Protein AF-0000000084467476 (afdb_homodimer)

Solvent-accessible surface area (backbone atoms only — not comparable to full-atom values): 22667 Å² total; per-residue (Å²): 120,91,64,80,62,64,58,44,72,58,96,56,34,38,34,34,72,61,52,80,89,43,45,67,65,51,33,54,47,48,36,32,62,82,60,26,64,86,45,96,58,61,73,82,38,44,69,65,56,52,50,54,53,61,71,65,45,64,94,52,74,77,31,58,66,62,33,58,32,55,29,29,33,24,42,38,51,79,72,60,61,78,71,73,75,76,77,72,85,67,67,78,67,66,56,71,65,44,80,41,32,36,37,38,38,29,21,39,66,84,33,81,48,28,33,37,46,49,75,46,68,30,78,91,44,58,94,66,55,53,64,49,54,52,50,43,53,50,51,52,53,44,46,74,72,54,34,47,34,42,32,38,73,35,46,68,89,40,59,66,56,50,54,45,41,45,73,63,60,36,41,82,31,30,48,42,72,60,66,40,72,52,97,90,38,68,34,38,34,32,36,31,37,37,42,47,69,60,57,68,73,98,121,94,67,80,65,64,60,44,74,58,97,57,35,38,33,34,72,63,50,80,89,43,43,68,65,52,33,55,48,48,36,32,63,83,63,24,67,86,45,96,58,61,73,82,38,44,68,67,57,50,50,52,53,60,74,65,46,62,94,52,80,76,31,57,68,64,32,58,33,57,29,28,33,23,41,38,51,81,70,61,63,78,70,73,75,75,79,71,85,68,66,78,65,66,56,72,64,44,79,42,34,36,37,37,38,28,21,40,66,84,34,81,49,27,34,37,46,49,75,47,66,30,77,89,44,58,94,67,56,53,66,50,55,51,50,44,51,50,49,50,52,44,46,73,74,55,32,47,34,41,31,38,74,36,46,66,88,38,59,67,55,50,52,45,41,45,72,62,60,34,40,81,30,32,48,43,74,60,66,41,73,52,96,91,39,68,35,39,34,31,37,33,36,37,42,46,67,60,59,67,72,97

pLDDT: mean 89.64, std 17.58, range [33.88, 98.88]

Organism: NCBI:txid879819

InterPro domains:
  IPR000182 GNAT domain [PF13302] (12-170)
  IPR000182 GNAT domain [PS51186] (40-198)
  IPR016181 Acyl-CoA N-acyltransferase [SSF55729] (6-195)
  IPR051531 N-acetyltransferase [PTHR43792] (7-198)

Secondary structure (DSSP, 8-state):
-----PSEE-SSEEEEE--GGGHHHHHHHHT-HHHHTTSSS-SSPPHHHHHHHHHT--SSSSPPTT-EEEEEEEE-GGG-------------------EEEEEEEEE-SSSTTEEEEEEEE-GGGTTTTHHHHHHHHHHHHHHHTT-SEEEEEEETT-HHHHHHHHHTT-EEEEEEEEEEEETTEEEEEEEEEEEHHHHH--/-----PSEE-SSEEEEE--GGGHHHHHHHHT-HHHHTTSSS-SSPPHHHHHHHHHT--SSSSPPTT-EEEEEEEE-GGG-------------------EEEEEEEEE-SSSTTEEEEEEEE-GGGTTTTHHHHHHHHHHHHHHHTT-SEEEEEEETT-HHHHHHHHHTT-EEEEEEEEEEEETTEEEEEEEEEEEHHHHH--

Radius of gyration: 26.74 Å; Cα contacts (8 Å, |Δi|>4): 693; chains: 2; bounding box: 46×107×56 Å

Structure (mmCIF, N/CA/C/O backbone):
data_AF-0000000084467476-model_v1
#
loop_
_entity.id
_entity.type
_entity.pdbx_description
1 polymer 'Acyl-CoA N-acyltransferase'
#
loop_
_atom_site.group_PDB
_atom_site.id
_atom_site.type_symbol
_atom_site.label_atom_id
_atom_site.label_alt_id
_atom_site.label_comp_id
_atom_site.label_asym_id
_atom_site.label_entity_id
_atom_site.label_seq_id
_atom_site.pdbx_PDB_ins_code
_atom_site.Cartn_x
_atom_site.Cartn_y
_atom_site.Cartn_z
_atom_site.occupancy
_atom_site.B_iso_or_equiv
_atom_site.auth_seq_id
_atom_site.auth_comp_id
_atom_site.auth_asym_id
_atom_site.auth_atom_id
_atom_site.pdbx_PDB_model_num
ATOM 1 N N . MET A 1 1 ? 20.734 -8.891 -22.031 1 34.19 1 MET A N 1
ATOM 2 C CA . MET A 1 1 ? 19.453 -9.234 -22.656 1 34.19 1 MET A CA 1
ATOM 3 C C . MET A 1 1 ? 18.516 -9.883 -21.641 1 34.19 1 MET A C 1
ATOM 5 O O . MET A 1 1 ? 18.859 -10.898 -21.031 1 34.19 1 MET A O 1
ATOM 9 N N . ALA A 1 2 ? 18.031 -9.258 -20.734 1 42.94 2 ALA A N 1
ATOM 10 C CA . ALA A 1 2 ? 17.25 -9.828 -19.641 1 42.94 2 ALA A CA 1
ATOM 11 C C . ALA A 1 2 ? 16.469 -11.055 -20.094 1 42.94 2 ALA A C 1
ATOM 13 O O . ALA A 1 2 ? 15.477 -10.938 -20.828 1 42.94 2 ALA A O 1
ATOM 14 N N . HIS A 1 3 ? 17.062 -12.141 -20.547 1 50.97 3 HIS A N 1
ATOM 15 C CA . HIS A 1 3 ? 16.844 -13.414 -21.219 1 50.97 3 HIS A CA 1
ATOM 16 C C . HIS A 1 3 ? 15.703 -14.195 -20.562 1 50.97 3 HIS A C 1
ATOM 18 O O . HIS A 1 3 ? 15.266 -13.852 -19.453 1 50.97 3 HIS A O 1
ATOM 24 N N . ASP A 1 4 ? 15.148 -15.492 -21.375 1 65.44 4 ASP A N 1
ATOM 25 C CA . ASP A 1 4 ? 14.086 -16.469 -21.531 1 65.44 4 ASP A CA 1
ATOM 26 C C . ASP A 1 4 ? 13.922 -17.312 -20.266 1 65.44 4 ASP A C 1
ATOM 28 O O . ASP A 1 4 ? 14.336 -18.484 -20.234 1 65.44 4 ASP A O 1
ATOM 32 N N . LEU A 1 5 ? 13.891 -16.656 -19.25 1 86.5 5 LEU A N 1
ATOM 33 C CA . LEU A 1 5 ? 13.828 -17.453 -18.031 1 86.5 5 LEU A CA 1
ATOM 34 C C . LEU A 1 5 ? 12.562 -18.312 -18.031 1 86.5 5 LEU A C 1
ATOM 36 O O . LEU A 1 5 ? 12.508 -19.328 -17.328 1 86.5 5 LEU A O 1
ATOM 40 N N . LEU A 1 6 ? 11.688 -18 -18.859 1 92 6 LEU A N 1
ATOM 41 C CA . LEU A 1 6 ? 10.484 -18.828 -18.906 1 92 6 LEU A CA 1
ATOM 42 C C . LEU A 1 6 ? 10.57 -19.828 -20.062 1 92 6 LEU A C 1
ATOM 44 O O . LEU A 1 6 ? 11.148 -19.531 -21.109 1 92 6 LEU A O 1
ATOM 48 N N . PRO A 1 7 ? 10.195 -20.922 -19.891 1 96.12 7 PRO A N 1
ATOM 49 C CA . PRO A 1 7 ? 9.438 -21.406 -18.734 1 96.12 7 PRO A CA 1
ATOM 50 C C . PRO A 1 7 ? 10.32 -21.75 -17.531 1 96.12 7 PRO A C 1
ATOM 52 O O . PRO A 1 7 ? 11.492 -22.094 -17.703 1 96.12 7 PRO A O 1
ATOM 55 N N . LEU A 1 8 ? 9.789 -21.578 -16.328 1 97.25 8 LEU A N 1
ATOM 56 C CA . LEU A 1 8 ? 10.398 -22.172 -15.141 1 97.25 8 LEU A CA 1
ATOM 57 C C . LEU A 1 8 ? 10.055 -23.656 -15.055 1 97.25 8 LEU A C 1
ATOM 59 O O . LEU A 1 8 ? 8.914 -24.062 -15.305 1 97.25 8 LEU A O 1
ATOM 63 N N . ARG A 1 9 ? 11.039 -24.453 -14.797 1 96 9 ARG A N 1
ATOM 64 C CA . ARG A 1 9 ? 10.836 -25.891 -14.672 1 96 9 ARG A CA 1
ATOM 65 C C . ARG A 1 9 ? 11.266 -26.375 -13.297 1 96 9 ARG A C 1
ATOM 67 O O . ARG A 1 9 ? 12.312 -25.984 -12.781 1 96 9 ARG A O 1
ATOM 74 N N . THR A 1 10 ? 10.359 -27.094 -12.695 1 96.62 10 THR A N 1
ATOM 75 C CA . THR A 1 10 ? 10.656 -27.766 -11.438 1 96.62 10 THR A CA 1
ATOM 76 C C . THR A 1 10 ? 10.523 -29.281 -11.602 1 96.62 10 THR A C 1
ATOM 78 O O . THR A 1 10 ? 10.492 -29.797 -12.727 1 96.62 10 THR A O 1
ATOM 81 N N . GLN A 1 11 ? 10.586 -29.969 -10.438 1 93.94 11 GLN A N 1
ATOM 82 C CA . GLN A 1 11 ? 10.469 -31.422 -10.484 1 93.94 11 GLN A CA 1
ATOM 83 C C . GLN A 1 11 ? 9.133 -31.859 -11.078 1 93.94 11 GLN A C 1
ATOM 85 O O . GLN A 1 11 ? 9.07 -32.781 -11.883 1 93.94 11 GLN A O 1
ATOM 90 N N . ARG A 1 12 ? 8.086 -31.094 -10.727 1 94.81 12 ARG A N 1
ATOM 91 C CA . ARG A 1 12 ? 6.75 -31.547 -11.094 1 94.81 12 ARG A CA 1
ATOM 92 C C . ARG A 1 12 ? 6.051 -30.531 -11.984 1 94.81 12 ARG A C 1
ATOM 94 O O . ARG A 1 12 ? 4.969 -30.797 -12.516 1 94.81 12 ARG A O 1
ATOM 101 N N . LEU A 1 13 ? 6.711 -29.328 -12.18 1 97.31 13 LEU A N 1
ATOM 102 C CA . LEU A 1 13 ? 5.906 -28.25 -12.742 1 97.31 13 LEU A CA 1
ATOM 103 C C . LEU A 1 13 ? 6.625 -27.578 -13.914 1 97.31 13 LEU A C 1
ATOM 105 O O . LEU A 1 13 ? 7.855 -27.547 -13.945 1 97.31 13 LEU A O 1
ATOM 109 N N . ILE A 1 14 ? 5.863 -27.109 -14.836 1 97.19 14 ILE A N 1
ATOM 110 C CA . ILE A 1 14 ? 6.281 -26.156 -15.852 1 97.19 14 ILE A CA 1
ATOM 111 C C . ILE A 1 14 ? 5.477 -24.859 -15.703 1 97.19 14 ILE A C 1
ATOM 113 O O . ILE A 1 14 ? 4.246 -24.875 -15.781 1 97.19 14 ILE A O 1
ATOM 117 N N . ILE A 1 15 ? 6.125 -23.75 -15.492 1 97.69 15 ILE A N 1
ATOM 118 C CA . ILE A 1 15 ? 5.484 -22.453 -15.273 1 97.69 15 ILE A CA 1
ATOM 119 C C . ILE A 1 15 ? 5.801 -21.516 -16.438 1 97.69 15 ILE A C 1
ATOM 121 O O . ILE A 1 15 ? 6.969 -21.25 -16.719 1 97.69 15 ILE A O 1
ATOM 125 N N . SER A 1 16 ? 4.816 -21.078 -17.109 1 97 16 SER A N 1
ATOM 126 C CA . SER A 1 16 ? 4.953 -20.25 -18.297 1 97 16 SER A CA 1
ATOM 127 C C . SER A 1 16 ? 3.76 -19.312 -18.438 1 97 16 SER A C 1
ATOM 129 O O . SER A 1 16 ? 2.76 -19.453 -17.734 1 97 16 SER A O 1
ATOM 131 N N . PRO A 1 17 ? 3.875 -18.281 -19.266 1 97.06 17 PRO A N 1
ATOM 132 C CA . PRO A 1 17 ? 2.736 -17.375 -19.422 1 97.06 17 PRO A CA 1
ATOM 133 C C . PRO A 1 17 ? 1.456 -18.094 -19.828 1 97.06 17 PRO A C 1
ATOM 135 O O . PRO A 1 17 ? 1.501 -19.031 -20.625 1 97.06 17 PRO A O 1
ATOM 138 N N . LEU A 1 18 ? 0.334 -17.672 -19.266 1 96.56 18 LEU A N 1
ATOM 139 C CA . LEU A 1 18 ? -0.97 -18.188 -19.656 1 96.56 18 LEU A CA 1
ATOM 140 C C . LEU A 1 18 ? -1.212 -17.969 -21.156 1 96.56 18 LEU A C 1
ATOM 142 O O . LEU A 1 18 ? -0.834 -16.938 -21.703 1 96.56 18 LEU A O 1
ATOM 146 N N . THR A 1 19 ? -1.863 -18.938 -21.781 1 94.81 19 THR A N 1
ATOM 147 C CA . THR A 1 19 ? -2.232 -18.828 -23.188 1 94.81 19 THR A CA 1
ATOM 148 C C . THR A 1 19 ? -3.717 -19.109 -23.375 1 94.81 19 THR A C 1
ATOM 150 O O . THR A 1 19 ? -4.41 -19.5 -22.422 1 94.81 19 THR A O 1
ATOM 153 N N . SER A 1 20 ? -4.176 -18.922 -24.594 1 95.06 20 SER A N 1
ATOM 154 C CA . SER A 1 20 ? -5.566 -19.219 -24.906 1 95.06 20 SER A CA 1
ATOM 155 C C . SER A 1 20 ? -5.883 -20.688 -24.688 1 95.06 20 SER A C 1
ATOM 157 O O . SER A 1 20 ? -7.027 -21.047 -24.406 1 95.06 20 SER A O 1
ATOM 159 N N . ALA A 1 21 ? -4.918 -21.547 -24.719 1 95.25 21 ALA A N 1
ATOM 160 C CA . ALA A 1 21 ? -5.109 -22.984 -24.5 1 95.25 21 ALA A CA 1
ATOM 161 C C . ALA A 1 21 ? -5.508 -23.266 -23.047 1 95.25 21 ALA A C 1
ATOM 163 O O . ALA A 1 21 ? -6.086 -24.312 -22.75 1 95.25 21 ALA A O 1
ATOM 164 N N . ASP A 1 22 ? -5.262 -22.328 -22.203 1 96.56 22 ASP A N 1
ATOM 165 C CA . ASP A 1 22 ? -5.527 -22.484 -20.781 1 96.56 22 ASP A CA 1
ATOM 166 C C . ASP A 1 22 ? -6.91 -21.969 -20.406 1 96.56 22 ASP A C 1
ATOM 168 O O . ASP A 1 22 ? -7.383 -22.172 -19.281 1 96.56 22 ASP A O 1
ATOM 172 N N . ARG A 1 23 ? -7.535 -21.297 -21.297 1 97.19 23 ARG A N 1
ATOM 173 C CA . ARG A 1 23 ? -8.688 -20.453 -21 1 97.19 23 ARG A CA 1
ATOM 174 C C . ARG A 1 23 ? -9.789 -21.234 -20.297 1 97.19 23 ARG A C 1
ATOM 176 O O . ARG A 1 23 ? -10.336 -20.781 -19.297 1 97.19 23 ARG A O 1
ATOM 183 N N . GLU A 1 24 ? -10.133 -22.406 -20.844 1 96.69 24 GLU A N 1
ATOM 184 C CA . GLU A 1 24 ? -11.242 -23.172 -20.297 1 96.69 24 GLU A CA 1
ATOM 185 C C . GLU A 1 24 ? -10.977 -23.562 -18.844 1 96.69 24 GLU A C 1
ATOM 187 O O . GLU A 1 24 ? -11.812 -23.328 -17.969 1 96.69 24 GLU A O 1
ATOM 192 N N . ALA A 1 25 ? -9.867 -24.156 -18.594 1 96.75 25 ALA A N 1
ATOM 193 C CA . ALA A 1 25 ? -9.508 -24.562 -17.234 1 96.75 25 ALA A CA 1
ATOM 194 C C . ALA A 1 25 ? -9.375 -23.359 -16.312 1 96.75 25 ALA A C 1
ATOM 196 O O . ALA A 1 25 ? -9.789 -23.406 -15.156 1 96.75 25 ALA A O 1
ATOM 197 N N . PHE A 1 26 ? -8.836 -22.297 -16.891 1 97.75 26 PHE A N 1
ATOM 198 C CA . PHE A 1 26 ? -8.625 -21.047 -16.156 1 97.75 26 PHE A CA 1
ATOM 199 C C . PHE A 1 26 ? -9.953 -20.469 -15.695 1 97.75 26 PHE A C 1
ATOM 201 O O . PHE A 1 26 ? -10.117 -20.141 -14.516 1 97.75 26 PHE A O 1
ATOM 208 N N . VAL A 1 27 ? -10.891 -20.391 -16.5 1 98.06 27 VAL A N 1
ATOM 209 C CA . VAL A 1 27 ? -12.219 -19.875 -16.172 1 98.06 27 VAL A CA 1
ATOM 210 C C . VAL A 1 27 ? -12.891 -20.797 -15.156 1 98.06 27 VAL A C 1
ATOM 212 O O . VAL A 1 27 ? -13.516 -20.312 -14.203 1 98.06 27 VAL A O 1
ATOM 215 N N . ALA A 1 28 ? -12.703 -22.062 -15.328 1 97.25 28 ALA A N 1
ATOM 216 C CA . ALA A 1 28 ? -13.383 -23.047 -14.492 1 97.25 28 ALA A CA 1
ATOM 217 C C . ALA A 1 28 ? -13.031 -22.859 -13.023 1 97.25 28 ALA A C 1
ATOM 219 O O . ALA A 1 28 ? -13.922 -22.797 -12.164 1 97.25 28 ALA A O 1
ATOM 220 N N . TYR A 1 29 ? -11.758 -22.75 -12.68 1 96.44 29 TYR A N 1
ATOM 221 C CA . TYR A 1 29 ? -11.438 -22.656 -11.258 1 96.44 29 TYR A CA 1
ATOM 222 C C . TYR A 1 29 ? -11.625 -21.234 -10.742 1 96.44 29 TYR A C 1
ATOM 224 O O . TYR A 1 29 ? -11.875 -21.031 -9.555 1 96.44 29 TYR A O 1
ATOM 232 N N . ARG A 1 30 ? -11.492 -20.234 -11.57 1 96.81 30 ARG A N 1
ATOM 233 C CA . ARG A 1 30 ? -11.727 -18.875 -11.117 1 96.81 30 ARG A CA 1
ATOM 234 C C . ARG A 1 30 ? -13.211 -18.625 -10.867 1 96.81 30 ARG A C 1
ATOM 236 O O . ARG A 1 30 ? -13.578 -17.75 -10.078 1 96.81 30 ARG A O 1
ATOM 243 N N . ASP A 1 31 ? -14 -19.438 -11.523 1 96.94 31 ASP A N 1
ATOM 244 C CA . ASP A 1 31 ? -15.445 -19.281 -11.367 1 96.94 31 ASP A CA 1
ATOM 245 C C . ASP A 1 31 ? -15.945 -20.047 -10.148 1 96.94 31 ASP A C 1
ATOM 247 O O . ASP A 1 31 ? -17.125 -19.984 -9.797 1 96.94 31 ASP A O 1
ATOM 251 N N . ASN A 1 32 ? -15.109 -20.828 -9.523 1 96 32 ASN A N 1
ATOM 252 C CA . ASN A 1 32 ? -15.438 -21.516 -8.273 1 96 32 ASN A CA 1
ATOM 253 C C . ASN A 1 32 ? -15.492 -20.531 -7.102 1 96 32 ASN A C 1
ATOM 255 O O . ASN A 1 32 ? -14.477 -19.953 -6.73 1 96 32 ASN A O 1
ATOM 259 N N . PRO A 1 33 ? -16.656 -20.422 -6.477 1 94.25 33 PRO A N 1
ATOM 260 C CA . PRO A 1 33 ? -16.797 -19.422 -5.41 1 94.25 33 PRO A CA 1
ATOM 261 C C . PRO A 1 33 ? -15.867 -19.688 -4.23 1 94.25 33 PRO A C 1
ATOM 263 O O . PRO A 1 33 ? -15.438 -18.734 -3.561 1 94.25 33 PRO A O 1
ATOM 266 N N . ASN A 1 34 ? -15.547 -20.875 -3.98 1 92.19 34 ASN A N 1
ATOM 267 C CA . ASN A 1 34 ? -14.633 -21.188 -2.885 1 92.19 34 ASN A CA 1
ATOM 268 C C . ASN A 1 34 ? -13.219 -20.703 -3.178 1 92.19 34 ASN A C 1
ATOM 270 O O . ASN A 1 34 ? -12.492 -20.297 -2.268 1 92.19 34 ASN A O 1
ATOM 274 N N . ILE A 1 35 ? -12.891 -20.719 -4.414 1 92.31 35 ILE A N 1
ATOM 275 C CA . ILE A 1 35 ? -11.586 -20.234 -4.844 1 92.31 35 ILE A CA 1
ATOM 276 C C . ILE A 1 35 ? -11.578 -18.719 -4.895 1 92.31 35 ILE A C 1
ATOM 278 O O . ILE A 1 35 ? -10.633 -18.078 -4.438 1 92.31 35 ILE A O 1
ATOM 282 N N . ALA A 1 36 ? -12.648 -18.172 -5.316 1 93.19 36 ALA A N 1
ATOM 283 C CA . ALA A 1 36 ? -12.742 -16.75 -5.59 1 93.19 36 ALA A CA 1
ATOM 284 C C . ALA A 1 36 ? -12.938 -15.953 -4.301 1 93.19 36 ALA A C 1
ATOM 286 O O . ALA A 1 36 ? -12.75 -14.734 -4.277 1 93.19 36 ALA A O 1
ATOM 287 N N . ARG A 1 37 ? -13.289 -16.594 -3.227 1 89.62 37 ARG A N 1
ATOM 288 C CA . ARG A 1 37 ? -13.766 -15.961 -2.002 1 89.62 37 ARG A CA 1
ATOM 289 C C . ARG A 1 37 ? -12.766 -14.914 -1.512 1 89.62 37 ARG A C 1
ATOM 291 O O . ARG A 1 37 ? -13.156 -13.797 -1.164 1 89.62 37 ARG A O 1
ATOM 298 N N . HIS A 1 38 ? -11.555 -15.266 -1.551 1 87.5 38 HIS A N 1
ATOM 299 C CA . HIS A 1 38 ? -10.555 -14.367 -0.985 1 87.5 38 HIS A CA 1
ATOM 300 C C . HIS A 1 38 ? -9.695 -13.734 -2.078 1 87.5 38 HIS A C 1
ATOM 302 O O . HIS A 1 38 ? -8.625 -13.203 -1.798 1 87.5 38 HIS A O 1
ATOM 308 N N . GLN A 1 39 ? -10.227 -13.867 -3.293 1 90.31 39 GLN A N 1
ATOM 309 C CA . GLN A 1 39 ? -9.469 -13.359 -4.43 1 90.31 39 GLN A CA 1
ATOM 310 C C . GLN A 1 39 ? -10.055 -12.039 -4.93 1 90.31 39 GLN A C 1
ATOM 312 O O . GLN A 1 39 ? -11.109 -11.609 -4.469 1 90.31 39 GLN A O 1
ATOM 317 N N . GLY A 1 40 ? -9.367 -11.406 -5.859 1 87.94 40 GLY A N 1
ATOM 318 C CA . GLY A 1 40 ? -9.711 -10.062 -6.301 1 87.94 40 GLY A CA 1
ATOM 319 C C . GLY A 1 40 ? -10.68 -10.055 -7.469 1 87.94 40 GLY A C 1
ATOM 320 O O . GLY A 1 40 ? -10.93 -9 -8.07 1 87.94 40 GLY A O 1
ATOM 321 N N . TRP A 1 41 ? -11.172 -11.156 -7.891 1 91.5 41 TRP A N 1
ATOM 322 C CA . TRP A 1 41 ? -12.133 -11.188 -8.984 1 91.5 41 TRP A CA 1
ATOM 323 C C . TRP A 1 41 ? -13.5 -11.641 -8.492 1 91.5 41 TRP A C 1
ATOM 325 O O . TRP A 1 41 ? -13.633 -12.156 -7.375 1 91.5 41 TRP A O 1
ATOM 335 N N . ASP A 1 42 ? -14.461 -11.422 -9.305 1 90.5 42 ASP A N 1
ATOM 336 C CA . ASP A 1 42 ? -15.836 -11.773 -8.953 1 90.5 42 ASP A CA 1
ATOM 337 C C . ASP A 1 42 ? -16.266 -13.047 -9.672 1 90.5 42 ASP A C 1
ATOM 339 O O . ASP A 1 42 ? -15.633 -13.469 -10.633 1 90.5 42 ASP A O 1
ATOM 343 N N . VAL A 1 43 ? -17.266 -13.609 -9.047 1 94 43 VAL A N 1
ATOM 344 C CA . VAL A 1 43 ? -17.984 -14.695 -9.711 1 94 43 VAL A CA 1
ATOM 345 C C . VAL A 1 43 ? -19.391 -14.227 -10.094 1 94 43 VAL A C 1
ATOM 347 O O . VAL A 1 43 ? -20.016 -13.453 -9.367 1 94 43 VAL A O 1
ATOM 350 N N . PRO A 1 44 ? -19.922 -14.703 -11.266 1 96.12 44 PRO A N 1
ATOM 351 C CA . PRO A 1 44 ? -19.281 -15.617 -12.211 1 96.12 44 PRO A CA 1
ATOM 352 C C . PRO A 1 44 ? -18.078 -15 -12.906 1 96.12 44 PRO A C 1
ATOM 354 O O . PRO A 1 44 ? -18.078 -13.797 -13.203 1 96.12 44 PRO A O 1
ATOM 357 N N . TYR A 1 45 ? -17.078 -15.742 -13.023 1 97.56 45 TYR A N 1
ATOM 358 C CA . TYR A 1 45 ? -15.938 -15.359 -13.852 1 97.56 45 TYR A CA 1
ATOM 359 C C . TYR A 1 45 ? -16.156 -15.797 -15.297 1 97.56 45 TYR A C 1
ATOM 361 O O . TYR A 1 45 ? -16.188 -17 -15.586 1 97.56 45 TYR A O 1
ATOM 369 N N . THR A 1 46 ? -16.125 -14.891 -16.234 1 97.19 46 THR A N 1
ATOM 370 C CA . THR A 1 46 ? -16.609 -15.164 -17.578 1 97.19 46 THR A CA 1
ATOM 371 C C . THR A 1 46 ? -15.438 -15.406 -18.531 1 97.19 46 THR A C 1
ATOM 373 O O . THR A 1 46 ? -14.297 -15.039 -18.219 1 97.19 46 THR A O 1
ATOM 376 N N . VAL A 1 47 ? -15.812 -15.984 -19.609 1 97.25 47 VAL A N 1
ATOM 377 C CA . VAL A 1 47 ? -14.836 -16.172 -20.672 1 97.25 47 VAL A CA 1
ATOM 378 C C . VAL A 1 47 ? -14.352 -14.812 -21.172 1 97.25 47 VAL A C 1
ATOM 380 O O . VAL A 1 47 ? -13.18 -14.648 -21.5 1 97.25 47 VAL A O 1
ATOM 383 N N . GLU A 1 48 ? -15.219 -13.891 -21.188 1 97.25 48 GLU A N 1
ATOM 384 C CA . GLU A 1 48 ? -14.875 -12.531 -21.609 1 97.25 48 GLU A CA 1
ATOM 385 C C . GLU A 1 48 ? -13.836 -11.914 -20.672 1 97.25 48 GLU A C 1
ATOM 387 O O . GLU A 1 48 ? -12.898 -11.258 -21.141 1 97.25 48 GLU A O 1
ATOM 392 N N . ALA A 1 49 ? -14.031 -12.141 -19.406 1 97 49 ALA A N 1
ATOM 393 C CA . ALA A 1 49 ? -13.07 -11.641 -18.422 1 97 49 ALA A CA 1
ATOM 394 C C . ALA A 1 49 ? -11.703 -12.297 -18.625 1 97 49 ALA A C 1
ATOM 396 O O . ALA A 1 49 ? -10.672 -11.617 -18.578 1 97 49 ALA A O 1
ATOM 397 N N . ALA A 1 50 ? -11.711 -13.539 -18.859 1 97.69 50 ALA A N 1
ATOM 398 C CA . ALA A 1 50 ? -10.469 -14.273 -19.094 1 97.69 50 ALA A CA 1
ATOM 399 C C . ALA A 1 50 ? -9.773 -13.773 -20.359 1 97.69 50 ALA A C 1
ATOM 401 O O . ALA A 1 50 ? -8.555 -13.57 -20.375 1 97.69 50 ALA A O 1
ATOM 402 N N . ASN A 1 51 ? -10.547 -13.57 -21.406 1 97.44 51 ASN A N 1
ATOM 403 C CA . ASN A 1 51 ? -10 -13.078 -22.672 1 97.44 51 ASN A CA 1
ATOM 404 C C . ASN A 1 51 ? -9.383 -11.695 -22.5 1 97.44 51 ASN A C 1
ATOM 406 O O . ASN A 1 51 ? -8.312 -11.414 -23.047 1 97.44 51 ASN A O 1
ATOM 410 N N . ALA A 1 52 ? -10.055 -10.898 -21.812 1 97.06 52 ALA A N 1
ATOM 411 C CA . ALA A 1 52 ? -9.531 -9.555 -21.562 1 97.06 52 ALA A CA 1
ATOM 412 C C . ALA A 1 52 ? -8.219 -9.609 -20.781 1 97.06 52 ALA A C 1
ATOM 414 O O . ALA A 1 52 ? -7.277 -8.875 -21.109 1 97.06 52 ALA A O 1
ATOM 415 N N . LEU A 1 53 ? -8.211 -10.438 -19.781 1 97.12 53 LEU A N 1
ATOM 416 C CA . LEU A 1 53 ? -6.98 -10.602 -19.016 1 97.12 53 LEU A CA 1
ATOM 417 C C . LEU A 1 53 ? -5.84 -11.07 -19.906 1 97.12 53 LEU A C 1
ATOM 419 O O . LEU A 1 53 ? -4.75 -10.492 -19.891 1 97.12 53 LEU A O 1
ATOM 423 N N . LEU A 1 54 ? -6.086 -12.039 -20.703 1 96.56 54 LEU A N 1
ATOM 424 C CA . LEU A 1 54 ? -5.07 -12.625 -21.578 1 96.56 54 LEU A CA 1
ATOM 425 C C . LEU A 1 54 ? -4.578 -11.609 -22.609 1 96.56 54 LEU A C 1
ATOM 427 O O . LEU A 1 54 ? -3.381 -11.539 -22.891 1 96.56 54 LEU A O 1
ATOM 431 N N . ALA A 1 55 ? -5.453 -10.844 -23.141 1 95.94 55 ALA A N 1
ATOM 432 C CA . ALA A 1 55 ? -5.129 -9.867 -24.156 1 95.94 55 ALA A CA 1
ATOM 433 C C . ALA A 1 55 ? -4.234 -8.758 -23.609 1 95.94 55 ALA A C 1
ATOM 435 O O . ALA A 1 55 ? -3.434 -8.172 -24.344 1 95.94 55 ALA A O 1
ATOM 436 N N . GLY A 1 56 ? -4.316 -8.547 -22.328 1 96.06 56 GLY A N 1
ATOM 437 C CA . GLY A 1 56 ? -3.6 -7.441 -21.719 1 96.06 56 GLY A CA 1
ATOM 438 C C . GLY A 1 56 ? -2.275 -7.859 -21.094 1 96.06 56 GLY A C 1
ATOM 439 O O . GLY A 1 56 ? -1.589 -7.047 -20.484 1 96.06 56 GLY A O 1
ATOM 440 N N . GLN A 1 57 ? -1.881 -9.078 -21.375 1 96.75 57 GLN A N 1
ATOM 441 C CA . GLN A 1 57 ? -0.688 -9.586 -20.703 1 96.75 57 GLN A CA 1
ATOM 442 C C . GLN A 1 57 ? 0.581 -9.039 -21.344 1 96.75 57 GLN A C 1
ATOM 444 O O . GLN A 1 57 ? 0.679 -8.961 -22.578 1 96.75 57 GLN A O 1
ATOM 449 N N . PRO A 1 58 ? 1.562 -8.641 -20.547 1 95.88 58 PRO A N 1
ATOM 450 C CA . PRO A 1 58 ? 2.867 -8.258 -21.094 1 95.88 58 PRO A CA 1
ATOM 451 C C . PRO A 1 58 ? 3.639 -9.445 -21.672 1 95.88 58 PRO A C 1
ATOM 453 O O . PRO A 1 58 ? 3.275 -10.602 -21.422 1 95.88 58 PRO A O 1
ATOM 456 N N . THR A 1 59 ? 4.707 -9.211 -22.406 1 91.56 59 THR A N 1
ATOM 457 C CA . THR A 1 59 ? 5.461 -10.258 -23.078 1 91.56 59 THR A CA 1
ATOM 458 C C . THR A 1 59 ? 6.801 -10.492 -22.391 1 91.56 59 THR A C 1
ATOM 460 O O . THR A 1 59 ? 7.594 -11.336 -22.812 1 91.56 59 THR A O 1
ATOM 463 N N . THR A 1 60 ? 7.047 -9.719 -21.344 1 94.69 60 THR A N 1
ATOM 464 C CA . THR A 1 60 ? 8.336 -9.828 -20.672 1 94.69 60 THR A CA 1
ATOM 465 C C . THR A 1 60 ? 8.164 -10.352 -19.25 1 94.69 60 THR A C 1
ATOM 467 O O . THR A 1 60 ? 7.117 -10.148 -18.625 1 94.69 60 THR A O 1
ATOM 470 N N . PHE A 1 61 ? 9.211 -11.008 -18.797 1 96.25 61 PHE A N 1
ATOM 471 C CA . PHE A 1 61 ? 9.336 -11.453 -17.406 1 96.25 61 PHE A CA 1
ATOM 472 C C . PHE A 1 61 ? 10.641 -10.969 -16.797 1 96.25 61 PHE A C 1
ATOM 474 O O . PHE A 1 61 ? 11.719 -11.227 -17.344 1 96.25 61 PHE A O 1
ATOM 481 N N . PRO A 1 62 ? 10.602 -10.336 -15.656 1 96.75 62 PRO A N 1
ATOM 482 C CA . PRO A 1 62 ? 9.375 -9.844 -15.023 1 96.75 62 PRO A CA 1
ATOM 483 C C . PRO A 1 62 ? 8.648 -8.797 -15.867 1 96.75 62 PRO A C 1
ATOM 485 O O . PRO A 1 62 ? 9.234 -8.25 -16.812 1 96.75 62 PRO A O 1
ATOM 488 N N . PRO A 1 63 ? 7.312 -8.531 -15.531 1 97.31 63 PRO A N 1
ATOM 489 C CA . PRO A 1 63 ? 6.598 -7.539 -16.328 1 97.31 63 PRO A CA 1
ATOM 490 C C . PRO A 1 63 ? 7.098 -6.117 -16.094 1 97.31 63 PRO A C 1
ATOM 492 O O . PRO A 1 63 ? 7.824 -5.871 -15.125 1 97.31 63 PRO A O 1
ATOM 495 N N . PRO A 1 64 ? 6.77 -5.211 -17.031 1 96.94 64 PRO A N 1
ATOM 496 C CA . PRO A 1 64 ? 7.203 -3.826 -16.844 1 96.94 64 PRO A CA 1
ATOM 497 C C . PRO A 1 64 ? 6.578 -3.182 -15.609 1 96.94 64 PRO A C 1
ATOM 499 O O . PRO A 1 64 ? 5.586 -3.684 -15.078 1 96.94 64 PRO A O 1
ATOM 502 N N . PRO A 1 65 ? 7.195 -2.08 -15.18 1 97.69 65 PRO A N 1
ATOM 503 C CA . PRO A 1 65 ? 6.672 -1.407 -13.992 1 97.69 65 PRO A CA 1
ATOM 504 C C . PRO A 1 65 ? 5.184 -1.084 -14.102 1 97.69 65 PRO A C 1
ATOM 506 O O . PRO A 1 65 ? 4.738 -0.556 -15.125 1 97.69 65 PRO A O 1
ATOM 509 N N . GLY A 1 66 ? 4.465 -1.436 -13.008 1 97.75 66 GLY A N 1
ATOM 510 C CA . GLY A 1 66 ? 3.041 -1.146 -12.953 1 97.75 66 GLY A CA 1
ATOM 511 C C . GLY A 1 66 ? 2.184 -2.248 -13.539 1 97.75 66 GLY A C 1
ATOM 512 O O . GLY A 1 66 ? 0.961 -2.248 -13.375 1 97.75 66 GLY A O 1
ATOM 513 N N . ALA A 1 67 ? 2.77 -3.24 -14.18 1 97.62 67 ALA A N 1
ATOM 514 C CA . ALA A 1 67 ? 1.997 -4.254 -14.891 1 97.62 67 ALA A CA 1
ATOM 515 C C . ALA A 1 67 ? 1.951 -5.562 -14.102 1 97.62 67 ALA A C 1
ATOM 517 O O . ALA A 1 67 ? 2.807 -5.812 -13.25 1 97.62 67 ALA A O 1
ATOM 518 N N . TRP A 1 68 ? 0.93 -6.316 -14.414 1 97.75 68 TRP A N 1
ATOM 519 C CA . TRP A 1 68 ? 0.761 -7.68 -13.922 1 97.75 68 TRP A CA 1
ATOM 520 C C . TRP A 1 68 ? 0.992 -8.695 -15.031 1 97.75 68 TRP A C 1
ATOM 522 O O . TRP A 1 68 ? 0.56 -8.492 -16.172 1 97.75 68 TRP A O 1
ATOM 532 N N . LEU A 1 69 ? 1.658 -9.781 -14.68 1 98.06 69 LEU A N 1
ATOM 533 C CA . LEU A 1 69 ? 1.803 -10.93 -15.555 1 98.06 69 LEU A CA 1
ATOM 534 C C . LEU A 1 69 ? 1.246 -12.188 -14.898 1 98.06 69 LEU A C 1
ATOM 536 O O . LEU A 1 69 ? 1.567 -12.492 -13.75 1 98.06 69 LEU A O 1
ATOM 540 N N . GLN A 1 70 ? 0.36 -12.859 -15.641 1 98.19 70 GLN A N 1
ATOM 541 C CA . GLN A 1 70 ? -0.204 -14.117 -15.18 1 98.19 70 GLN A CA 1
ATOM 542 C C . GLN A 1 70 ? 0.551 -15.305 -15.766 1 98.19 70 GLN A C 1
ATOM 544 O O . GLN A 1 70 ? 0.728 -15.398 -16.984 1 98.19 70 GLN A O 1
ATOM 549 N N . LEU A 1 71 ? 0.985 -16.219 -14.906 1 98.31 71 LEU A N 1
ATOM 550 C CA . LEU A 1 71 ? 1.69 -17.438 -15.312 1 98.31 71 LEU A CA 1
ATOM 551 C C . LEU A 1 71 ? 0.853 -18.672 -15.023 1 98.31 71 LEU A C 1
ATOM 553 O O . LEU A 1 71 ? 0.205 -18.75 -13.977 1 98.31 71 LEU A O 1
ATOM 557 N N . ALA A 1 72 ? 0.905 -19.562 -15.938 1 98.38 72 ALA A N 1
ATOM 558 C CA . ALA A 1 72 ? 0.242 -20.859 -15.773 1 98.38 72 ALA A CA 1
ATOM 559 C C . ALA A 1 72 ? 1.155 -21.859 -15.062 1 98.38 72 ALA A C 1
ATOM 561 O O . ALA A 1 72 ? 2.354 -21.922 -15.352 1 98.38 72 ALA A O 1
ATOM 562 N N . ILE A 1 73 ? 0.583 -22.609 -14.125 1 98.38 73 ILE A N 1
ATOM 563 C CA . ILE A 1 73 ? 1.243 -23.75 -13.508 1 98.38 73 ILE A CA 1
ATOM 564 C C . ILE A 1 73 ? 0.727 -25.047 -14.133 1 98.38 73 ILE A C 1
ATOM 566 O O . ILE A 1 73 ? -0.401 -25.453 -13.859 1 98.38 73 ILE A O 1
ATOM 570 N N . HIS A 1 74 ? 1.593 -25.688 -14.914 1 97.75 74 HIS A N 1
ATOM 571 C CA . HIS A 1 74 ? 1.22 -26.953 -15.531 1 97.75 74 HIS A CA 1
ATOM 572 C C . HIS A 1 74 ? 1.973 -28.125 -14.891 1 97.75 74 HIS A C 1
ATOM 574 O O . HIS A 1 74 ? 3.123 -27.969 -14.477 1 97.75 74 HIS A O 1
ATOM 580 N N . SER A 1 75 ? 1.285 -29.25 -14.812 1 95.75 75 SER A N 1
ATOM 581 C CA . SER A 1 75 ? 1.996 -30.469 -14.438 1 95.75 75 SER A CA 1
ATOM 582 C C . SER A 1 75 ? 3.014 -30.875 -15.5 1 95.75 75 SER A C 1
ATOM 584 O O . SER A 1 75 ? 2.771 -30.688 -16.703 1 95.75 75 SER A O 1
ATOM 586 N N . SER A 1 76 ? 4.133 -31.391 -15.047 1 89.38 76 SER A N 1
ATOM 587 C CA . SER A 1 76 ? 5.113 -31.922 -15.992 1 89.38 76 SER A CA 1
ATOM 588 C C . SER A 1 76 ? 4.66 -33.25 -16.562 1 89.38 76 SER A C 1
ATOM 590 O O . SER A 1 76 ? 4.027 -34.062 -15.859 1 89.38 76 SER A O 1
ATOM 592 N N . PRO A 1 77 ? 4.777 -33.531 -17.906 1 74.06 77 PRO A N 1
ATOM 593 C CA . PRO A 1 77 ? 4.34 -34.781 -18.5 1 74.06 77 PRO A CA 1
ATOM 594 C C . PRO A 1 77 ? 4.898 -36 -17.766 1 74.06 77 PRO A C 1
ATOM 596 O O . PRO A 1 77 ? 4.246 -37.062 -17.703 1 74.06 77 PRO A O 1
ATOM 599 N N . SER A 1 78 ? 6.145 -36.094 -17.438 1 60.59 78 SER A N 1
ATOM 600 C CA . SER A 1 78 ? 6.746 -37.344 -16.969 1 60.59 78 SER A CA 1
ATOM 601 C C . SER A 1 78 ? 6.109 -37.781 -15.648 1 60.59 78 SER A C 1
ATOM 603 O O . SER A 1 78 ? 6.312 -38.938 -15.211 1 60.59 78 SER A O 1
ATOM 605 N N . SER A 1 79 ? 5.516 -36.969 -14.945 1 50.91 79 SER A N 1
ATOM 606 C CA . SER A 1 79 ? 5.078 -37.375 -13.609 1 50.91 79 SER A CA 1
ATOM 607 C C . SER A 1 79 ? 3.854 -38.281 -13.68 1 50.91 79 SER A C 1
ATOM 609 O O . SER A 1 79 ? 3.297 -38.656 -12.648 1 50.91 79 SER A O 1
ATOM 611 N N . SER A 1 80 ? 3.41 -38.562 -14.852 1 45.38 80 SER A N 1
ATOM 612 C CA . SER A 1 80 ? 2.268 -39.469 -14.953 1 45.38 80 SER A CA 1
ATOM 613 C C . SER A 1 80 ? 2.672 -40.906 -14.656 1 45.38 80 SER A C 1
ATOM 615 O O . SER A 1 80 ? 2.748 -41.75 -15.57 1 45.38 80 SER A O 1
ATOM 617 N N . SER A 1 81 ? 3.699 -41.188 -13.828 1 42.5 81 SER A N 1
ATOM 618 C CA . SER A 1 81 ? 3.865 -42.594 -13.617 1 42.5 81 SER A CA 1
ATOM 619 C C . SER A 1 81 ? 2.592 -43.25 -13.07 1 42.5 81 SER A C 1
ATOM 621 O O . SER A 1 81 ? 2.602 -44.375 -12.633 1 42.5 81 SER A O 1
ATOM 623 N N . ILE A 1 82 ? 1.52 -42.531 -12.766 1 37.69 82 ILE A N 1
ATOM 624 C CA . ILE A 1 82 ? 0.549 -43.5 -12.242 1 37.69 82 ILE A CA 1
ATOM 625 C C . ILE A 1 82 ? 0.15 -44.469 -13.336 1 37.69 82 ILE A C 1
ATOM 627 O O . ILE A 1 82 ? -0.431 -44.094 -14.352 1 37.69 82 ILE A O 1
ATOM 631 N N . ALA A 1 83 ? 0.943 -45.562 -13.609 1 38.31 83 ALA A N 1
ATOM 632 C CA . ALA A 1 83 ? 0.845 -46.781 -14.414 1 38.31 83 ALA A CA 1
ATOM 633 C C . ALA A 1 83 ? -0.541 -47.406 -14.289 1 38.31 83 ALA A C 1
ATOM 635 O O . ALA A 1 83 ? -0.873 -48 -13.266 1 38.31 83 ALA A O 1
ATOM 636 N N . THR A 1 84 ? -1.686 -46.812 -14.508 1 34.56 84 THR A N 1
ATOM 637 C CA . THR A 1 84 ? -2.723 -47.812 -14.625 1 34.56 84 THR A CA 1
ATOM 638 C C . THR A 1 84 ? -2.365 -48.844 -15.711 1 34.56 84 THR A C 1
ATOM 640 O O . THR A 1 84 ? -2.09 -48.469 -16.859 1 34.56 84 THR A O 1
ATOM 643 N N . SER A 1 85 ? -1.884 -50 -15.438 1 33.88 85 SER A N 1
ATOM 644 C CA . SER A 1 85 ? -1.541 -51.219 -16.156 1 33.88 85 SER A CA 1
ATOM 645 C C . SER A 1 85 ? -2.568 -51.531 -17.25 1 33.88 85 SER A C 1
ATOM 647 O O . SER A 1 85 ? -2.529 -52.594 -17.859 1 33.88 85 SER A O 1
ATOM 649 N N . THR A 1 86 ? -3.779 -51 -17.297 1 34.41 86 THR A N 1
ATOM 650 C CA . THR A 1 86 ? -4.609 -51.844 -18.172 1 34.41 86 THR A CA 1
ATOM 651 C C . THR A 1 86 ? -4.078 -51.812 -19.594 1 34.41 86 THR A C 1
ATOM 653 O O . THR A 1 86 ? -3.404 -50.875 -20.016 1 34.41 86 THR A O 1
ATOM 656 N N . SER A 1 87 ? -4.043 -52.938 -20.391 1 35.12 87 SER A N 1
ATOM 657 C CA . SER A 1 87 ? -3.689 -53.5 -21.703 1 35.12 87 SER A CA 1
ATOM 658 C C . SER A 1 87 ? -4.109 -52.562 -22.828 1 35.12 87 SER A C 1
ATOM 660 O O . SER A 1 87 ? -3.924 -52.875 -24 1 35.12 87 SER A O 1
ATOM 662 N N . SER A 1 88 ? -5.332 -52 -22.812 1 36.88 88 SER A N 1
ATOM 663 C CA . SER A 1 88 ? -5.887 -51.656 -24.125 1 36.88 88 SER A CA 1
ATOM 664 C C . SER A 1 88 ? -4.953 -50.719 -24.891 1 36.88 88 SER A C 1
ATOM 666 O O . SER A 1 88 ? -4.145 -50 -24.297 1 36.88 88 SER A O 1
ATOM 668 N N . LEU A 1 89 ? -4.754 -50.875 -26.25 1 36.09 89 LEU A N 1
ATOM 669 C CA . LEU A 1 89 ? -4.188 -50.188 -27.406 1 36.09 89 LEU A CA 1
ATOM 670 C C . LEU A 1 89 ? -4.254 -48.688 -27.25 1 36.09 89 LEU A C 1
ATOM 672 O O . LEU A 1 89 ? -4.172 -47.938 -28.234 1 36.09 89 LEU A O 1
ATOM 676 N N . PHE A 1 90 ? -4.867 -48.219 -26.094 1 34.88 90 PHE A N 1
ATOM 677 C CA . PHE A 1 90 ? -5.051 -46.781 -26.141 1 34.88 90 PHE A CA 1
ATOM 678 C C . PHE A 1 90 ? -3.713 -46.062 -26.312 1 34.88 90 PHE A C 1
ATOM 680 O O . PHE A 1 90 ? -2.701 -46.5 -25.766 1 34.88 90 PHE A O 1
ATOM 687 N N . THR A 1 91 ? -3.529 -45.5 -27.5 1 38.28 91 THR A N 1
ATOM 688 C CA . THR A 1 91 ? -2.512 -44.5 -27.812 1 38.28 91 THR A CA 1
ATOM 689 C C . THR A 1 91 ? -2.082 -43.781 -26.547 1 38.28 91 THR A C 1
ATOM 691 O O . THR A 1 91 ? -2.924 -43.344 -25.75 1 38.28 91 THR A O 1
ATOM 694 N N . PRO A 1 92 ? -0.864 -44.125 -26.109 1 38.75 92 PRO A N 1
ATOM 695 C CA . PRO A 1 92 ? -0.341 -43.312 -24.984 1 38.75 92 PRO A CA 1
ATOM 696 C C . PRO A 1 92 ? -0.775 -41.875 -25.031 1 38.75 92 PRO A C 1
ATOM 698 O O . PRO A 1 92 ? -0.519 -41.188 -26.031 1 38.75 92 PRO A O 1
ATOM 701 N N . SER A 1 93 ? -2.078 -41.562 -24.828 1 38.28 93 SER A N 1
ATOM 702 C CA . SER A 1 93 ? -2.328 -40.156 -24.609 1 38.28 93 SER A CA 1
ATOM 703 C C . SER A 1 93 ? -1.168 -39.5 -23.875 1 38.28 93 SER A C 1
ATOM 705 O O . SER A 1 93 ? -0.75 -39.969 -22.812 1 38.28 93 SER A O 1
ATOM 707 N N . SER A 1 94 ? -0.128 -39.125 -24.547 1 42.88 94 SER A N 1
ATOM 708 C CA . SER A 1 94 ? 0.891 -38.281 -23.95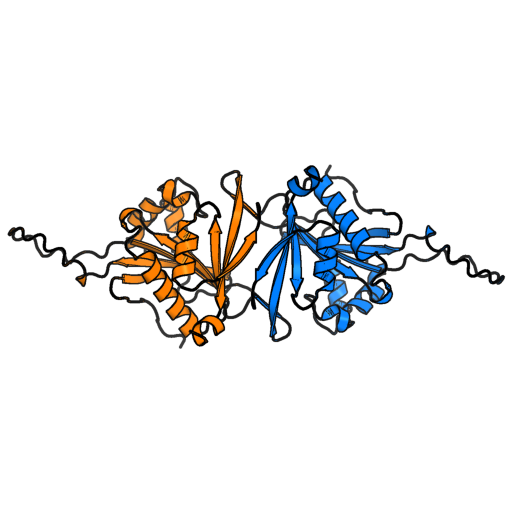3 1 42.88 94 SER A CA 1
ATOM 709 C C . SER A 1 94 ? 0.362 -37.562 -22.719 1 42.88 94 SER A C 1
ATOM 711 O O . SER A 1 94 ? -0.695 -36.938 -22.766 1 42.88 94 SER A O 1
ATOM 713 N N . PRO A 1 95 ? 0.553 -38.031 -21.531 1 50.78 95 PRO A N 1
ATOM 714 C CA . PRO A 1 95 ? -0.028 -37.438 -20.328 1 50.78 95 PRO A CA 1
ATOM 715 C C . PRO A 1 95 ? -0.108 -35.906 -20.422 1 50.78 95 PRO A C 1
ATOM 717 O O . PRO A 1 95 ? 0.908 -35.25 -20.641 1 50.78 95 PRO A O 1
ATOM 720 N N . SER A 1 96 ? -1.182 -35.375 -21.078 1 63.16 96 SER A N 1
ATOM 721 C CA . SER A 1 96 ? -1.512 -33.969 -21.312 1 63.16 96 SER A CA 1
ATOM 722 C C . SER A 1 96 ? -1.25 -33.125 -20.078 1 63.16 96 SER A C 1
ATOM 724 O O . SER A 1 96 ? -1.436 -33.562 -18.953 1 63.16 96 SER A O 1
ATOM 726 N N . SER A 1 97 ? -0.407 -32.094 -20.188 1 85.75 97 SER A N 1
ATOM 727 C CA . SER A 1 97 ? -0.139 -31.078 -19.188 1 85.75 97 SER A CA 1
ATOM 728 C C . SER A 1 97 ? -1.435 -30.469 -18.641 1 85.75 97 SER A C 1
ATOM 730 O O . SER A 1 97 ? -2.338 -30.141 -19.422 1 85.75 97 SER A O 1
ATOM 732 N N . VAL A 1 98 ? -1.682 -30.719 -17.328 1 91.94 98 VAL A N 1
ATOM 733 C CA . VAL A 1 98 ? -2.875 -30.219 -16.672 1 91.94 98 VAL A CA 1
ATOM 734 C C . VAL A 1 98 ? -2.566 -28.875 -16 1 91.94 98 VAL A C 1
ATOM 736 O O . VAL A 1 98 ? -1.513 -28.719 -15.375 1 91.94 98 VAL A O 1
ATOM 739 N N . LEU A 1 99 ? -3.459 -27.922 -16.25 1 97.19 99 LEU A N 1
ATOM 740 C CA . LEU A 1 99 ? -3.346 -26.656 -15.539 1 97.19 99 LEU A CA 1
ATOM 741 C C . LEU A 1 99 ? -3.723 -26.828 -14.07 1 97.19 99 LEU A C 1
ATOM 743 O O . LEU A 1 99 ? -4.875 -27.125 -13.758 1 97.19 99 LEU A O 1
ATOM 747 N N . LEU A 1 100 ? -2.75 -26.547 -13.18 1 97.88 100 LEU A N 1
ATOM 748 C CA . LEU A 1 100 ? -2.932 -26.797 -11.758 1 97.88 100 LEU A CA 1
ATOM 749 C C . LEU A 1 100 ? -3.229 -25.5 -11.016 1 97.88 100 LEU A C 1
ATOM 751 O O . LEU A 1 100 ? -3.555 -25.516 -9.82 1 97.88 100 LEU A O 1
ATOM 755 N N . GLY A 1 101 ? -3.111 -24.391 -11.625 1 98.06 101 GLY A N 1
ATOM 756 C CA . GLY A 1 101 ? -3.299 -23.078 -11.039 1 98.06 101 GLY A CA 1
ATOM 757 C C . GLY A 1 101 ? -2.557 -21.984 -11.781 1 98.06 101 GLY A C 1
ATOM 758 O O . GLY A 1 101 ? -2.182 -22.156 -12.945 1 98.06 101 GLY A O 1
ATOM 759 N N . ASP A 1 102 ? -2.463 -20.828 -11.164 1 98.19 102 ASP A N 1
ATOM 760 C CA . ASP A 1 102 ? -1.729 -19.719 -11.789 1 98.19 102 ASP A CA 1
ATOM 761 C C . ASP A 1 102 ? -1.035 -18.859 -10.734 1 98.19 102 ASP A C 1
ATOM 763 O O . ASP A 1 102 ? -1.364 -18.938 -9.547 1 98.19 102 ASP A O 1
ATOM 767 N N . LEU A 1 103 ? -0.03 -18.203 -11.172 1 98.38 103 LEU A N 1
ATOM 768 C CA . LEU A 1 103 ? 0.704 -17.188 -10.43 1 98.38 103 LEU A CA 1
ATOM 769 C C . LEU A 1 103 ? 0.518 -15.812 -11.055 1 98.38 103 LEU A C 1
ATOM 771 O O . LEU A 1 103 ? 0.435 -15.695 -12.281 1 98.38 103 LEU A O 1
ATOM 775 N N . ALA A 1 104 ? 0.448 -14.852 -10.219 1 98.12 104 ALA A N 1
ATOM 776 C CA . ALA A 1 104 ? 0.479 -13.469 -10.672 1 98.12 104 ALA A CA 1
ATOM 777 C C . ALA A 1 104 ? 1.718 -12.742 -10.148 1 98.12 104 ALA A C 1
ATOM 779 O O . ALA A 1 104 ? 2.107 -12.93 -8.992 1 98.12 104 ALA A O 1
ATOM 780 N N . VAL A 1 105 ? 2.367 -11.953 -11.039 1 98.44 105 VAL A N 1
ATOM 781 C CA . VAL A 1 105 ? 3.533 -11.156 -10.672 1 98.44 105 VAL A CA 1
ATOM 782 C C . VAL A 1 105 ? 3.305 -9.695 -11.07 1 98.44 105 VAL A C 1
ATOM 784 O O . VAL A 1 105 ? 2.971 -9.414 -12.227 1 98.44 105 VAL A O 1
ATOM 787 N N . HIS A 1 106 ? 3.467 -8.844 -10.125 1 98.69 106 HIS A N 1
ATOM 788 C CA . HIS A 1 106 ? 3.357 -7.406 -10.352 1 98.69 106 HIS A CA 1
ATOM 789 C C . HIS A 1 106 ? 4.691 -6.707 -10.117 1 98.69 106 HIS A C 1
ATOM 791 O O . HIS A 1 106 ? 5.324 -6.906 -9.078 1 98.69 106 HIS A O 1
ATOM 797 N N . THR A 1 107 ? 5.133 -5.953 -11.125 1 98.62 107 THR A N 1
ATOM 798 C CA . THR A 1 107 ? 6.281 -5.082 -10.906 1 98.62 107 THR A CA 1
ATOM 799 C C . THR A 1 107 ? 5.836 -3.725 -10.367 1 98.62 107 THR A C 1
ATOM 801 O O . THR A 1 107 ? 5.074 -3.01 -11.023 1 98.62 107 THR A O 1
ATOM 804 N N . HIS A 1 108 ? 6.316 -3.426 -9.172 1 98.25 108 HIS A N 1
ATOM 805 C CA . HIS A 1 108 ? 5.926 -2.148 -8.586 1 98.25 108 HIS A CA 1
ATOM 806 C C . HIS A 1 108 ? 6.312 -0.984 -9.492 1 98.25 108 HIS A C 1
ATOM 808 O O . HIS A 1 108 ? 7.434 -0.936 -10.008 1 98.25 108 HIS A O 1
ATOM 814 N N . ALA A 1 109 ? 5.395 -0.039 -9.586 1 96.44 109 ALA A N 1
ATOM 815 C CA . ALA A 1 109 ? 5.586 1.049 -10.547 1 96.44 109 ALA A CA 1
ATOM 816 C C . ALA A 1 109 ? 6.648 2.027 -10.062 1 96.44 109 ALA A C 1
ATOM 818 O O . ALA A 1 109 ? 7.371 2.617 -10.867 1 96.44 109 ALA A O 1
ATOM 819 N N . HIS A 1 110 ? 6.727 2.146 -8.711 1 94.06 110 HIS A N 1
ATOM 820 C CA . HIS A 1 110 ? 7.492 3.293 -8.227 1 94.06 110 HIS A CA 1
ATOM 821 C C . HIS A 1 110 ? 8.633 2.848 -7.324 1 94.06 110 HIS A C 1
ATOM 823 O O . HIS A 1 110 ? 9.289 3.68 -6.688 1 94.06 110 HIS A O 1
ATOM 829 N N . GLN A 1 111 ? 8.828 1.606 -7.211 1 97 111 GLN A N 1
ATOM 830 C CA . GLN A 1 111 ? 9.93 1.064 -6.43 1 97 111 GLN A CA 1
ATOM 831 C C . GLN A 1 111 ? 10.805 0.141 -7.277 1 97 111 GLN A C 1
ATOM 833 O O . GLN A 1 111 ? 10.289 -0.736 -7.977 1 97 111 GLN A O 1
ATOM 838 N N . PRO A 1 112 ? 12.117 0.342 -7.219 1 97 112 PRO A N 1
ATOM 839 C CA . PRO A 1 112 ? 12.984 -0.53 -8.016 1 97 112 PRO A CA 1
ATOM 840 C C . PRO A 1 112 ? 13.031 -1.961 -7.484 1 97 112 PRO A C 1
ATOM 842 O O . PRO A 1 112 ? 12.938 -2.178 -6.273 1 97 112 PRO A O 1
ATOM 845 N N . ASN A 1 113 ? 13.086 -2.93 -8.406 1 97.94 113 ASN A N 1
ATOM 846 C CA . ASN A 1 113 ? 13.336 -4.332 -8.086 1 97.94 113 ASN A CA 1
ATOM 847 C C . ASN A 1 113 ? 12.391 -4.832 -6.996 1 97.94 113 ASN A C 1
ATOM 849 O O . ASN A 1 113 ? 12.805 -5.566 -6.098 1 97.94 113 ASN A O 1
ATOM 853 N N . THR A 1 114 ? 11.203 -4.324 -6.992 1 98.88 114 THR A N 1
ATOM 854 C CA . THR A 1 114 ? 10.172 -4.691 -6.023 1 98.88 114 THR A CA 1
ATOM 855 C C . THR A 1 114 ? 8.969 -5.32 -6.723 1 98.88 114 THR A C 1
ATOM 857 O O . THR A 1 114 ? 8.453 -4.766 -7.695 1 98.88 114 THR A O 1
ATOM 860 N N . TYR A 1 115 ? 8.547 -6.457 -6.203 1 98.81 115 TYR A N 1
ATOM 861 C CA . TYR A 1 115 ? 7.473 -7.211 -6.844 1 98.81 115 TYR A CA 1
ATOM 862 C C . TYR A 1 115 ? 6.41 -7.617 -5.832 1 98.81 115 TYR A C 1
ATOM 864 O O . TYR A 1 115 ? 6.699 -7.75 -4.637 1 98.81 115 TYR A O 1
ATOM 872 N N . GLU A 1 116 ? 5.211 -7.746 -6.305 1 98.88 116 GLU A N 1
ATOM 873 C CA . GLU A 1 116 ? 4.117 -8.406 -5.598 1 98.88 116 GLU A CA 1
ATOM 874 C C . GLU A 1 116 ? 3.684 -9.68 -6.32 1 98.88 116 GLU A C 1
ATOM 876 O O . GLU A 1 116 ? 3.605 -9.703 -7.551 1 98.88 116 GLU A O 1
ATOM 881 N N . ILE A 1 117 ? 3.371 -10.664 -5.512 1 98.75 117 ILE A N 1
ATOM 882 C CA . ILE A 1 117 ? 3 -11.922 -6.164 1 98.75 117 ILE A CA 1
ATOM 883 C C . ILE A 1 117 ? 1.7 -12.445 -5.559 1 98.75 117 ILE A C 1
ATOM 885 O O . ILE A 1 117 ? 1.307 -12.039 -4.465 1 98.75 117 ILE A O 1
ATOM 889 N N . GLY A 1 118 ? 1.036 -13.258 -6.305 1 97.56 118 GLY A N 1
ATOM 890 C CA . GLY A 1 118 ? -0.143 -14.008 -5.902 1 97.56 118 GLY A CA 1
ATOM 891 C C . GLY A 1 118 ? -0.198 -15.406 -6.5 1 97.56 118 GLY A C 1
ATOM 892 O O . GLY A 1 118 ? 0.557 -15.719 -7.422 1 97.56 118 GLY A O 1
ATOM 893 N N . ILE A 1 119 ? -1.115 -16.203 -5.934 1 97.5 119 ILE A N 1
ATOM 894 C CA . ILE A 1 119 ? -1.216 -17.578 -6.414 1 97.5 119 ILE A CA 1
ATOM 895 C C . ILE A 1 119 ? -2.652 -18.078 -6.262 1 97.5 119 ILE A C 1
ATOM 897 O O . ILE A 1 119 ? -3.352 -17.703 -5.32 1 97.5 119 ILE A O 1
ATOM 901 N N . THR A 1 120 ? -3.051 -18.812 -7.195 1 97 120 THR A N 1
ATOM 902 C CA . THR A 1 120 ? -4.301 -19.562 -7.168 1 97 120 THR A CA 1
ATOM 903 C C . THR A 1 120 ? -4.062 -21.016 -7.59 1 97 120 THR A C 1
ATOM 905 O O . THR A 1 120 ? -3.439 -21.266 -8.625 1 97 120 THR A O 1
ATOM 908 N N . ILE A 1 121 ? -4.488 -21.938 -6.773 1 96.38 121 ILE A N 1
ATOM 909 C CA . ILE A 1 121 ? -4.332 -23.359 -7.055 1 96.38 121 ILE A CA 1
ATOM 910 C C . ILE A 1 121 ? -5.707 -24.016 -7.207 1 96.38 121 ILE A C 1
ATOM 912 O O . ILE A 1 121 ? -6.621 -23.734 -6.43 1 96.38 121 ILE A O 1
ATOM 916 N N . THR A 1 122 ? -5.836 -24.875 -8.203 1 96.19 122 THR A N 1
ATOM 917 C CA . THR A 1 122 ? -7.086 -25.594 -8.383 1 96.19 122 THR A CA 1
ATOM 918 C C . THR A 1 122 ? -7.406 -26.438 -7.156 1 96.19 122 THR A C 1
ATOM 920 O O . THR A 1 122 ? -6.5 -26.938 -6.484 1 96.19 122 THR A O 1
ATOM 923 N N . PRO A 1 123 ? -8.664 -26.641 -6.938 1 93.88 123 PRO A N 1
ATOM 924 C CA . PRO A 1 123 ? -9.023 -27.453 -5.777 1 93.88 123 PRO A CA 1
ATOM 925 C C . PRO A 1 123 ? -8.383 -28.844 -5.809 1 93.88 123 PRO A C 1
ATOM 927 O O . PRO A 1 123 ? -7.914 -29.344 -4.781 1 93.88 123 PRO A O 1
ATOM 930 N N . ALA A 1 124 ? -8.281 -29.406 -6.969 1 92.19 124 ALA A N 1
ATOM 931 C CA . ALA A 1 124 ? -7.746 -30.766 -7.129 1 92.19 124 ALA A CA 1
ATOM 932 C C . ALA A 1 124 ? -6.273 -30.812 -6.738 1 92.19 124 ALA A C 1
ATOM 934 O O . ALA A 1 124 ? -5.762 -31.875 -6.371 1 92.19 124 ALA A O 1
ATOM 935 N N . ALA A 1 125 ? -5.621 -29.734 -6.754 1 94.81 125 ALA A N 1
ATOM 936 C CA . ALA A 1 125 ? -4.184 -29.719 -6.504 1 94.81 125 ALA A CA 1
ATOM 937 C C . ALA A 1 125 ? -3.873 -29.156 -5.117 1 94.81 125 ALA A C 1
ATOM 939 O O . ALA A 1 125 ? -2.707 -29.016 -4.742 1 94.81 125 ALA A O 1
ATOM 940 N N . HIS A 1 126 ? -4.844 -28.844 -4.297 1 93.06 126 HIS A N 1
ATOM 941 C CA . HIS A 1 126 ? -4.629 -28.344 -2.949 1 93.06 126 HIS A CA 1
ATOM 942 C C . HIS A 1 126 ? -3.965 -29.391 -2.061 1 93.06 126 HIS A C 1
ATOM 944 O O . HIS A 1 126 ? -4.273 -30.578 -2.164 1 93.06 126 HIS A O 1
ATOM 950 N N . ARG A 1 127 ? -3.07 -28.938 -1.239 1 92.69 127 ARG A N 1
ATOM 951 C CA . ARG A 1 127 ? -2.402 -29.734 -0.22 1 92.69 127 ARG A CA 1
ATOM 952 C C . ARG A 1 127 ? -1.546 -30.828 -0.855 1 92.69 127 ARG A C 1
ATOM 954 O O . ARG A 1 127 ? -1.461 -31.938 -0.333 1 92.69 127 ARG A O 1
ATOM 961 N N . THR A 1 128 ? -1.08 -30.547 -2.094 1 94.06 128 THR A N 1
ATOM 962 C CA . THR A 1 128 ? -0.201 -31.5 -2.777 1 94.06 128 THR A CA 1
ATOM 963 C C . THR A 1 128 ? 1.226 -30.953 -2.84 1 94.06 128 THR A C 1
ATOM 965 O O . THR A 1 128 ? 2.119 -31.609 -3.373 1 94.06 128 THR A O 1
ATOM 968 N N . GLY A 1 129 ? 1.405 -29.797 -2.311 1 96.56 129 GLY A N 1
ATOM 969 C CA . GLY A 1 129 ? 2.723 -29.188 -2.348 1 96.56 129 GLY A CA 1
ATOM 970 C C . GLY A 1 129 ? 2.955 -28.344 -3.594 1 96.56 129 GLY A C 1
ATOM 971 O O . GLY A 1 129 ? 3.99 -27.688 -3.721 1 96.56 129 GLY A O 1
ATOM 972 N N . VAL A 1 130 ? 2.006 -28.328 -4.5 1 96.81 130 VAL A N 1
ATOM 973 C CA . VAL A 1 130 ? 2.105 -27.625 -5.773 1 96.81 130 VAL A CA 1
ATOM 974 C C . VAL A 1 130 ? 2.297 -26.125 -5.523 1 96.81 130 VAL A C 1
ATOM 976 O O . VAL A 1 130 ? 3.131 -25.484 -6.168 1 96.81 130 VAL A O 1
ATOM 979 N N . GLY A 1 131 ? 1.588 -25.609 -4.586 1 97.75 131 GLY A N 1
ATOM 980 C CA . GLY A 1 131 ? 1.686 -24.188 -4.281 1 97.75 131 GLY A CA 1
ATOM 981 C C . GLY A 1 131 ? 3.07 -23.766 -3.828 1 97.75 131 GLY A C 1
ATOM 982 O O . GLY A 1 131 ? 3.646 -22.828 -4.363 1 97.75 131 GLY A O 1
ATOM 983 N N . ALA A 1 132 ? 3.592 -24.484 -2.896 1 98.25 132 ALA A N 1
ATOM 984 C CA . ALA A 1 132 ? 4.914 -24.172 -2.361 1 98.25 132 ALA A CA 1
ATOM 985 C C . ALA A 1 132 ? 5.988 -24.328 -3.434 1 98.25 132 ALA A C 1
ATOM 987 O O . ALA A 1 132 ? 6.895 -23.484 -3.537 1 98.25 132 ALA A O 1
ATOM 988 N N . GLU A 1 133 ? 5.883 -25.375 -4.203 1 98.19 133 GLU A N 1
ATOM 989 C CA . GLU A 1 133 ? 6.844 -25.625 -5.273 1 98.19 133 GLU A CA 1
ATOM 990 C C . GLU A 1 133 ? 6.816 -24.516 -6.312 1 98.19 133 GLU A C 1
ATOM 992 O O . GLU A 1 133 ? 7.863 -24.016 -6.727 1 98.19 133 GLU A O 1
ATOM 997 N N . ALA A 1 134 ? 5.641 -24.078 -6.684 1 98.38 134 ALA A N 1
ATOM 998 C CA . ALA A 1 134 ? 5.477 -23.047 -7.691 1 98.38 134 ALA A CA 1
ATOM 999 C C . ALA A 1 134 ? 5.992 -21.703 -7.184 1 98.38 134 ALA A C 1
ATOM 1001 O O . ALA A 1 134 ? 6.734 -21 -7.887 1 98.38 134 ALA A O 1
ATOM 1002 N N . LEU A 1 135 ? 5.621 -21.375 -5.973 1 98.56 135 LEU A N 1
ATOM 1003 C CA . LEU A 1 135 ? 6.035 -20.109 -5.395 1 98.56 135 LEU A CA 1
ATOM 1004 C C . LEU A 1 135 ? 7.547 -20.062 -5.207 1 98.56 135 LEU A C 1
ATOM 1006 O O . LEU A 1 135 ? 8.172 -19.031 -5.465 1 98.56 135 LEU A O 1
ATOM 1010 N N . SER A 1 136 ? 8.086 -21.125 -4.758 1 98.56 136 SER A N 1
ATOM 1011 C CA . SER A 1 136 ? 9.531 -21.172 -4.574 1 98.56 136 SER A CA 1
ATOM 1012 C C . SER A 1 136 ? 10.266 -20.953 -5.891 1 98.56 136 SER A C 1
ATOM 1014 O O . SER A 1 136 ? 11.25 -20.203 -5.941 1 98.56 136 SER A O 1
ATOM 1016 N N . ALA A 1 137 ? 9.766 -21.594 -6.906 1 98.31 137 ALA A N 1
ATOM 1017 C CA . ALA A 1 137 ? 10.375 -21.438 -8.227 1 98.31 137 ALA A CA 1
ATOM 1018 C C . ALA A 1 137 ? 10.289 -19.984 -8.695 1 98.31 137 ALA A C 1
ATOM 1020 O O . ALA A 1 137 ? 11.25 -19.453 -9.25 1 98.31 137 ALA A O 1
ATOM 1021 N N . LEU A 1 138 ? 9.148 -19.406 -8.477 1 98.56 138 LEU A N 1
ATOM 1022 C CA . LEU A 1 138 ? 8.961 -18.016 -8.867 1 98.56 138 LEU A CA 1
ATOM 1023 C C . LEU A 1 138 ? 9.891 -17.094 -8.086 1 98.56 138 LEU A C 1
ATOM 1025 O O . LEU A 1 138 ? 10.523 -16.203 -8.664 1 98.56 138 LEU A O 1
ATOM 1029 N N . LEU A 1 139 ? 9.977 -17.297 -6.801 1 98.5 139 LEU A N 1
ATOM 1030 C CA . LEU A 1 139 ? 10.844 -16.484 -5.957 1 98.5 139 LEU A CA 1
ATOM 1031 C C . LEU A 1 139 ? 12.297 -16.609 -6.402 1 98.5 139 LEU A C 1
ATOM 1033 O O . LEU A 1 139 ? 13 -15.594 -6.531 1 98.5 139 LEU A O 1
ATOM 1037 N N . ASP A 1 140 ? 12.695 -17.797 -6.652 1 97.88 140 ASP A N 1
ATOM 1038 C CA . ASP A 1 140 ? 14.062 -18.016 -7.109 1 97.88 140 ASP A CA 1
ATOM 1039 C C . ASP A 1 140 ? 14.344 -17.25 -8.398 1 97.88 140 ASP A C 1
ATOM 1041 O O . ASP A 1 140 ? 15.391 -16.609 -8.531 1 97.88 140 ASP A O 1
ATOM 1045 N N . ALA A 1 141 ? 13.453 -17.312 -9.297 1 98.06 141 ALA A N 1
ATOM 1046 C CA . ALA A 1 141 ? 13.617 -16.625 -10.578 1 98.06 141 ALA A CA 1
ATOM 1047 C C . ALA A 1 141 ? 13.719 -15.117 -10.383 1 98.06 141 ALA A C 1
ATOM 1049 O O . ALA A 1 141 ? 14.594 -14.469 -10.953 1 98.06 141 ALA A O 1
ATOM 1050 N N . LEU A 1 142 ? 12.812 -14.57 -9.57 1 98 142 LEU A N 1
ATOM 1051 C CA . LEU A 1 142 ? 12.789 -13.125 -9.359 1 98 142 LEU A CA 1
ATOM 1052 C C . LEU A 1 142 ? 14.078 -12.648 -8.688 1 98 142 LEU A C 1
ATOM 1054 O O . LEU A 1 142 ? 14.648 -11.633 -9.086 1 98 142 LEU A O 1
ATOM 1058 N N . PHE A 1 143 ? 14.539 -13.375 -7.727 1 97.88 143 PHE A N 1
ATOM 1059 C CA . PHE A 1 143 ? 15.75 -12.953 -7.023 1 97.88 143 PHE A CA 1
ATOM 1060 C C . PHE A 1 143 ? 16.984 -13.141 -7.902 1 97.88 143 PHE A C 1
ATOM 1062 O O . PHE A 1 143 ? 17.938 -12.367 -7.82 1 97.88 143 PHE A O 1
ATOM 1069 N N . ARG A 1 144 ? 16.969 -14.133 -8.688 1 96.38 144 ARG A N 1
ATOM 1070 C CA . ARG A 1 144 ? 18.047 -14.289 -9.656 1 96.38 144 ARG A CA 1
ATOM 1071 C C . ARG A 1 144 ? 18.109 -13.094 -10.602 1 96.38 144 ARG A C 1
ATOM 1073 O O . ARG A 1 144 ? 19.188 -12.695 -11.031 1 96.38 144 ARG A O 1
ATOM 1080 N N . LEU A 1 145 ? 16.969 -12.562 -10.82 1 96.56 145 LEU A N 1
ATOM 1081 C CA . LEU A 1 145 ? 16.891 -11.438 -11.75 1 96.56 145 LEU A CA 1
ATOM 1082 C C . LEU A 1 145 ? 17.141 -10.117 -11.023 1 96.56 145 LEU A C 1
ATOM 1084 O O . LEU A 1 145 ? 16.984 -9.047 -11.609 1 96.56 145 LEU A O 1
ATOM 1088 N N . GLY A 1 146 ? 17.375 -10.195 -9.75 1 96.69 146 GLY A N 1
ATOM 1089 C CA . GLY A 1 146 ? 17.828 -9 -9.055 1 96.69 146 GLY A CA 1
ATOM 1090 C C . GLY A 1 146 ? 16.766 -8.398 -8.148 1 96.69 146 GLY A C 1
ATOM 1091 O O . GLY A 1 146 ? 16.891 -7.25 -7.719 1 96.69 146 GLY A O 1
ATOM 1092 N N . ALA A 1 147 ? 15.766 -9.133 -7.84 1 98.25 147 ALA A N 1
ATOM 1093 C CA . ALA A 1 147 ? 14.758 -8.617 -6.922 1 98.25 147 ALA A CA 1
ATOM 1094 C C . ALA A 1 147 ? 15.375 -8.211 -5.59 1 98.25 147 ALA A C 1
ATOM 1096 O O . ALA A 1 147 ? 16.25 -8.914 -5.062 1 98.25 147 ALA A O 1
ATOM 1097 N N . HIS A 1 148 ? 14.945 -7.02 -5.098 1 98.56 148 HIS A N 1
ATOM 1098 C CA . HIS A 1 148 ? 15.297 -6.586 -3.75 1 98.56 148 HIS A CA 1
ATOM 1099 C C . HIS A 1 148 ? 14.258 -7.043 -2.732 1 98.56 148 HIS A C 1
ATOM 1101 O O . HIS A 1 148 ? 14.609 -7.492 -1.639 1 98.56 148 HIS A O 1
ATOM 1107 N N . ARG A 1 149 ? 13.062 -6.949 -3.166 1 98.69 149 ARG A N 1
ATOM 1108 C CA . ARG A 1 149 ? 11.922 -7.195 -2.289 1 98.69 149 ARG A CA 1
ATOM 1109 C C . ARG A 1 149 ? 10.766 -7.828 -3.059 1 98.69 149 ARG A C 1
ATOM 1111 O O . ARG A 1 149 ? 10.438 -7.398 -4.164 1 98.69 149 ARG A O 1
ATOM 1118 N N . VAL A 1 150 ? 10.211 -8.898 -2.502 1 98.88 150 VAL A N 1
ATOM 1119 C CA . VAL A 1 150 ? 8.984 -9.5 -3.008 1 98.88 150 VAL A CA 1
ATOM 1120 C C . VAL A 1 150 ? 7.926 -9.531 -1.905 1 98.88 150 VAL A C 1
ATOM 1122 O O . VAL A 1 150 ? 8.188 -10.008 -0.797 1 98.88 150 VAL A O 1
ATOM 1125 N N . ALA A 1 151 ? 6.758 -8.984 -2.256 1 98.88 151 ALA A N 1
ATOM 1126 C CA . ALA A 1 151 ? 5.684 -8.891 -1.275 1 98.88 151 ALA A CA 1
ATOM 1127 C C . ALA A 1 151 ? 4.465 -9.695 -1.718 1 98.88 151 ALA A C 1
ATOM 1129 O O . ALA A 1 151 ? 4.355 -10.078 -2.885 1 98.88 151 ALA A O 1
ATOM 1130 N N . ALA A 1 152 ? 3.619 -9.969 -0.735 1 98.62 152 ALA A N 1
ATOM 1131 C CA . ALA A 1 152 ? 2.334 -10.633 -0.95 1 98.62 152 ALA A CA 1
ATOM 1132 C C . ALA A 1 152 ? 1.329 -10.242 0.13 1 98.62 152 ALA A C 1
ATOM 1134 O O . ALA A 1 152 ? 1.708 -9.719 1.18 1 98.62 152 ALA A O 1
ATOM 1135 N N . ARG A 1 153 ? 0.108 -10.445 -0.242 1 97.25 153 ARG A N 1
ATOM 1136 C CA . ARG A 1 153 ? -0.97 -10.18 0.704 1 97.25 153 ARG A CA 1
ATOM 1137 C C . ARG A 1 153 ? -1.866 -11.398 0.875 1 97.25 153 ARG A C 1
ATOM 1139 O O . ARG A 1 153 ? -2.025 -12.195 -0.054 1 97.25 153 ARG A O 1
ATOM 1146 N N . SER A 1 154 ? -2.438 -11.523 2.061 1 96.5 154 SER A N 1
ATOM 1147 C CA . SER A 1 154 ? -3.414 -12.57 2.346 1 96.5 154 SER A CA 1
ATOM 1148 C C . SER A 1 154 ? -4.527 -12.055 3.252 1 96.5 154 SER A C 1
ATOM 1150 O O . SER A 1 154 ? -4.32 -11.125 4.031 1 96.5 154 SER A O 1
ATOM 1152 N N . ASP A 1 155 ? -5.68 -12.648 3.033 1 94.56 155 ASP A N 1
ATOM 1153 C CA . ASP A 1 155 ? -6.785 -12.359 3.941 1 94.56 155 ASP A CA 1
ATOM 1154 C C . ASP A 1 155 ? -6.605 -13.078 5.273 1 94.56 155 ASP A C 1
ATOM 1156 O O . ASP A 1 155 ? -6.234 -14.258 5.305 1 94.56 155 ASP A O 1
ATOM 1160 N N . VAL A 1 156 ? -6.914 -12.367 6.32 1 93.62 156 VAL A N 1
ATOM 1161 C CA . VAL A 1 156 ? -6.73 -12.945 7.648 1 93.62 156 VAL A CA 1
ATOM 1162 C C . VAL A 1 156 ? -7.605 -14.18 7.801 1 93.62 156 VAL A C 1
ATOM 1164 O O . VAL A 1 156 ? -7.293 -15.078 8.586 1 93.62 156 VAL A O 1
ATOM 1167 N N . HIS A 1 157 ? -8.602 -14.258 7.051 1 90.56 157 HIS A N 1
ATOM 1168 C CA . HIS A 1 157 ? -9.539 -15.367 7.145 1 90.56 157 HIS A CA 1
ATOM 1169 C C . HIS A 1 157 ? -9.141 -16.516 6.219 1 90.56 157 HIS A C 1
ATOM 1171 O O . HIS A 1 157 ? -9.844 -17.516 6.113 1 90.56 157 HIS A O 1
ATOM 1177 N N . ASN A 1 158 ? -8.07 -16.359 5.539 1 88.81 158 ASN A N 1
ATOM 1178 C CA . ASN A 1 158 ? -7.492 -17.406 4.719 1 88.81 158 ASN A CA 1
ATOM 1179 C C . ASN A 1 158 ? -6.133 -17.859 5.254 1 88.81 158 ASN A C 1
ATOM 1181 O O . ASN A 1 158 ? -5.102 -17.609 4.621 1 88.81 158 ASN A O 1
ATOM 1185 N N . PRO A 1 159 ? -6.137 -18.656 6.27 1 89.25 159 PRO A N 1
ATOM 1186 C CA . PRO A 1 159 ? -4.867 -19.031 6.898 1 89.25 159 PRO A CA 1
ATOM 1187 C C . PRO A 1 159 ? -4 -19.906 6 1 89.25 159 PRO A C 1
ATOM 1189 O O . PRO A 1 159 ? -2.781 -19.969 6.176 1 89.25 159 PRO A O 1
ATOM 1192 N N . ALA A 1 160 ? -4.594 -20.547 5.031 1 90.62 160 ALA A N 1
ATOM 1193 C CA . ALA A 1 160 ? -3.844 -21.422 4.137 1 90.62 160 ALA A CA 1
ATOM 1194 C C . ALA A 1 160 ? -2.803 -20.641 3.346 1 90.62 160 ALA A C 1
ATOM 1196 O O . ALA A 1 160 ? -1.666 -21.094 3.182 1 90.62 160 ALA A O 1
ATOM 1197 N N . VAL A 1 161 ? -3.148 -19.531 2.926 1 92.31 161 VAL A N 1
ATOM 1198 C CA . VAL A 1 161 ? -2.221 -18.719 2.148 1 92.31 161 VAL A CA 1
ATOM 1199 C C . VAL A 1 161 ? -1.086 -18.234 3.047 1 92.31 161 VAL A C 1
ATOM 1201 O O . VAL A 1 161 ? 0.081 -18.25 2.648 1 92.31 161 VAL A O 1
ATOM 1204 N N . GLY A 1 162 ? -1.429 -17.781 4.23 1 94.31 162 GLY A N 1
ATOM 1205 C CA . GLY A 1 162 ? -0.391 -17.391 5.164 1 94.31 162 GLY A CA 1
ATOM 1206 C C . GLY A 1 162 ? 0.61 -18.484 5.461 1 94.31 162 GLY A C 1
ATOM 1207 O O . GLY A 1 162 ? 1.819 -18.25 5.473 1 94.31 162 GLY A O 1
ATOM 1208 N N . GLY A 1 163 ? 0.089 -19.656 5.727 1 95.62 163 GLY A N 1
ATOM 1209 C CA . GLY A 1 163 ? 0.96 -20.797 5.941 1 95.62 163 GLY A CA 1
ATOM 1210 C C . GLY A 1 163 ? 1.871 -21.078 4.762 1 95.62 163 GLY A C 1
ATOM 1211 O O . GLY A 1 163 ? 3.051 -21.391 4.941 1 95.62 163 GLY A O 1
ATOM 1212 N N . LEU A 1 164 ? 1.332 -20.969 3.611 1 97 164 LEU A N 1
ATOM 1213 C CA . LEU A 1 164 ? 2.086 -21.188 2.379 1 97 164 LEU A CA 1
ATOM 1214 C C . LEU A 1 164 ? 3.205 -20.156 2.246 1 97 164 LEU A C 1
ATOM 1216 O O . LEU A 1 164 ? 4.344 -20.5 1.925 1 97 164 LEU A O 1
ATOM 1220 N N . LEU A 1 165 ? 2.928 -18.938 2.496 1 97.94 165 LEU A N 1
ATOM 1221 C CA . LEU A 1 165 ? 3.912 -17.859 2.395 1 97.94 165 LEU A CA 1
ATOM 1222 C C . LEU A 1 165 ? 5.035 -18.047 3.408 1 97.94 165 LEU A C 1
ATOM 1224 O O . LEU A 1 165 ? 6.211 -17.906 3.07 1 97.94 165 LEU A O 1
ATOM 1228 N N . ARG A 1 166 ? 4.656 -18.422 4.57 1 97.31 166 ARG A N 1
ATOM 1229 C CA . ARG A 1 166 ? 5.66 -18.688 5.59 1 97.31 166 ARG A CA 1
ATOM 1230 C C . ARG A 1 166 ? 6.57 -19.844 5.16 1 97.31 166 ARG A C 1
ATOM 1232 O O . ARG A 1 166 ? 7.789 -19.766 5.324 1 97.31 166 ARG A O 1
ATOM 1239 N N . LYS A 1 167 ? 5.98 -20.797 4.617 1 97.12 167 LYS A N 1
ATOM 1240 C CA . LYS A 1 167 ? 6.707 -22 4.195 1 97.12 167 LYS A CA 1
ATOM 1241 C C . LYS A 1 167 ? 7.773 -21.656 3.158 1 97.12 167 LYS A C 1
ATOM 1243 O O . LYS A 1 167 ? 8.844 -22.266 3.131 1 97.12 167 LYS A O 1
ATOM 1248 N N . VAL A 1 168 ? 7.449 -20.672 2.365 1 97.75 168 VAL A N 1
ATOM 1249 C CA . VAL A 1 168 ? 8.375 -20.406 1.272 1 97.75 168 VAL A CA 1
ATOM 1250 C C . VAL A 1 168 ? 9.273 -19.219 1.629 1 97.75 168 VAL A C 1
ATOM 1252 O O . VAL A 1 168 ? 9.945 -18.656 0.76 1 97.75 168 VAL A O 1
ATOM 1255 N N . GLY A 1 169 ? 9.219 -18.703 2.844 1 97.56 169 GLY A N 1
ATOM 1256 C CA . GLY A 1 169 ? 10.258 -17.812 3.318 1 97.56 169 GLY A CA 1
ATOM 1257 C C . GLY A 1 169 ? 9.773 -16.391 3.557 1 97.56 169 GLY A C 1
ATOM 1258 O O . GLY A 1 169 ? 10.555 -15.516 3.91 1 97.56 169 GLY A O 1
ATOM 1259 N N . PHE A 1 170 ? 8.523 -16.156 3.426 1 98.56 170 PHE A N 1
ATOM 1260 C CA . PHE A 1 170 ? 8.008 -14.82 3.709 1 98.56 170 PHE A CA 1
ATOM 1261 C C . PHE A 1 170 ? 7.93 -14.578 5.211 1 98.56 170 PHE A C 1
ATOM 1263 O O . PHE A 1 170 ? 7.66 -15.5 5.984 1 98.56 170 PHE A O 1
ATOM 1270 N N . ALA A 1 171 ? 8.133 -13.344 5.555 1 98.38 171 ALA A N 1
ATOM 1271 C CA . ALA A 1 171 ? 7.867 -12.883 6.914 1 98.38 171 ALA A CA 1
ATOM 1272 C C . ALA A 1 171 ? 6.609 -12.023 6.965 1 98.38 171 ALA A C 1
ATOM 1274 O O . ALA A 1 171 ? 6.371 -11.203 6.074 1 98.38 171 ALA A O 1
ATOM 1275 N N . LEU A 1 172 ? 5.852 -12.172 8.039 1 98.44 172 LEU A N 1
ATOM 1276 C CA . LEU A 1 172 ? 4.699 -11.312 8.273 1 98.44 172 LEU A CA 1
ATOM 1277 C C . LEU A 1 172 ? 5.145 -9.914 8.703 1 98.44 172 LEU A C 1
ATOM 1279 O O . LEU A 1 172 ? 5.855 -9.766 9.695 1 98.44 172 LEU A O 1
ATOM 1283 N N . GLU A 1 173 ? 4.699 -8.969 7.926 1 98.75 173 GLU A N 1
ATOM 1284 C CA . GLU A 1 173 ? 5.109 -7.602 8.242 1 98.75 173 GLU A CA 1
ATOM 1285 C C . GLU A 1 173 ? 4.027 -6.871 9.031 1 98.75 173 GLU A C 1
ATOM 1287 O O . GLU A 1 173 ? 4.305 -5.867 9.695 1 98.75 173 GLU A O 1
ATOM 1292 N N . GLY A 1 174 ? 2.836 -7.359 8.875 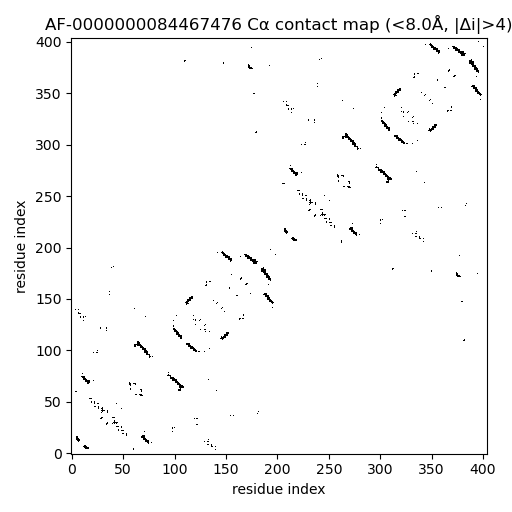1 98.5 174 GLY A N 1
ATOM 1293 C CA . GLY A 1 174 ? 1.779 -6.746 9.664 1 98.5 174 GLY A CA 1
ATOM 1294 C C . GLY A 1 174 ? 0.388 -7.094 9.172 1 98.5 174 GLY A C 1
ATOM 1295 O O . GLY A 1 174 ? 0.236 -7.785 8.164 1 98.5 174 GLY A O 1
ATOM 1296 N N . THR A 1 175 ? -0.557 -6.656 9.953 1 98.5 175 THR A N 1
ATOM 1297 C CA . THR A 1 175 ? -1.976 -6.84 9.672 1 98.5 175 THR A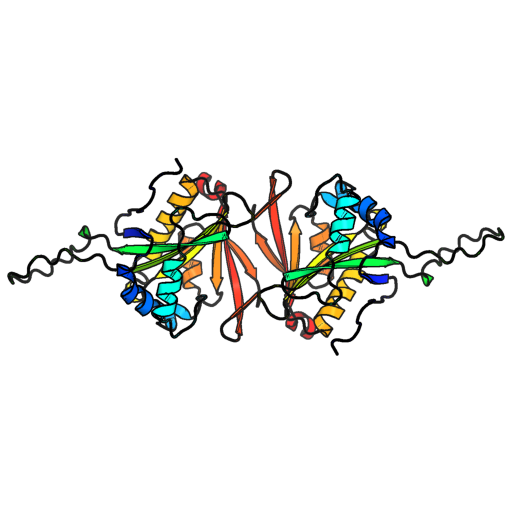 CA 1
ATOM 1298 C C . THR A 1 175 ? -2.688 -5.496 9.578 1 98.5 175 THR A C 1
ATOM 1300 O O . THR A 1 175 ? -2.66 -4.703 10.523 1 98.5 175 THR A O 1
ATOM 1303 N N . ALA A 1 176 ? -3.258 -5.223 8.43 1 98.44 176 ALA A N 1
ATOM 1304 C CA . ALA A 1 176 ? -4.02 -3.998 8.219 1 98.44 176 ALA A CA 1
ATOM 1305 C C . ALA A 1 176 ? -5.516 -4.25 8.375 1 98.44 176 ALA A C 1
ATOM 1307 O O . ALA A 1 176 ? -6.121 -4.957 7.566 1 98.44 176 ALA A O 1
ATOM 1308 N N . ARG A 1 177 ? -6.082 -3.602 9.352 1 98.12 177 ARG A N 1
ATOM 1309 C CA . ARG A 1 177 ? -7.48 -3.844 9.688 1 98.12 177 ARG A CA 1
ATOM 1310 C C . ARG A 1 177 ? -8.406 -3.121 8.711 1 98.12 177 ARG A C 1
ATOM 1312 O O . ARG A 1 177 ? -8.211 -1.939 8.422 1 98.12 177 ARG A O 1
ATOM 1319 N N . GLU A 1 178 ? -9.453 -3.869 8.203 1 98 178 GLU A N 1
ATOM 1320 C CA . GLU A 1 178 ? -10.516 -3.334 7.359 1 98 178 GLU A CA 1
ATOM 1321 C C . GLU A 1 178 ? -9.953 -2.412 6.277 1 98 178 GLU A C 1
ATOM 1323 O O . GLU A 1 178 ? -10.453 -1.301 6.082 1 98 178 GLU A O 1
ATOM 1328 N N . VAL A 1 179 ? -8.945 -2.924 5.543 1 97.75 179 VAL A N 1
ATOM 1329 C CA . VAL A 1 179 ? -8.156 -2.098 4.637 1 97.75 179 VAL A CA 1
ATOM 1330 C C . VAL A 1 179 ? -8.711 -2.205 3.219 1 97.75 179 VAL A C 1
ATOM 1332 O O . VAL A 1 179 ? -8.445 -1.345 2.377 1 97.75 179 VAL A O 1
ATOM 1335 N N . ASP A 1 180 ? -9.438 -3.146 2.93 1 96.12 180 ASP A N 1
ATOM 1336 C CA . ASP A 1 180 ? -9.875 -3.439 1.568 1 96.12 180 ASP A CA 1
ATOM 1337 C C . ASP A 1 180 ? -11.375 -3.709 1.52 1 96.12 180 ASP A C 1
ATOM 1339 O O . ASP A 1 180 ? -11.859 -4.691 2.088 1 96.12 180 ASP A O 1
ATOM 1343 N N . TRP A 1 181 ? -12.109 -2.75 0.861 1 95.12 181 TRP A N 1
ATOM 1344 C CA . TRP A 1 181 ? -13.531 -2.982 0.621 1 95.12 181 TRP A CA 1
ATOM 1345 C C . TRP A 1 181 ? -13.734 -3.867 -0.605 1 95.12 181 TRP A C 1
ATOM 1347 O O . TRP A 1 181 ? -13.484 -3.439 -1.735 1 95.12 181 TRP A O 1
ATOM 1357 N N . HIS A 1 182 ? -14.125 -5.043 -0.326 1 89.12 182 HIS A N 1
ATOM 1358 C CA . HIS A 1 182 ? -14.234 -6.043 -1.382 1 89.12 182 HIS A CA 1
ATOM 1359 C C . HIS A 1 182 ? -15.422 -6.973 -1.133 1 89.12 182 HIS A C 1
ATOM 1361 O O . HIS A 1 182 ? -15.586 -7.488 -0.025 1 89.12 182 HIS A O 1
ATOM 1367 N N . LYS A 1 183 ? -16.281 -7.184 -2.17 1 89.5 183 LYS A N 1
ATOM 1368 C CA . LYS A 1 183 ? -17.422 -8.094 -2.127 1 89.5 183 LYS A CA 1
ATOM 1369 C C . LYS A 1 183 ? -18.375 -7.719 -0.996 1 89.5 183 LYS A C 1
ATOM 1371 O O . LYS A 1 183 ? -18.844 -8.586 -0.256 1 89.5 183 LYS A O 1
ATOM 1376 N N . GLY A 1 184 ? -18.5 -6.422 -0.715 1 91 184 GLY A N 1
ATOM 1377 C CA . GLY A 1 184 ? -19.516 -5.879 0.177 1 91 184 GLY A CA 1
ATOM 1378 C C . GLY A 1 184 ? -19.078 -5.879 1.633 1 91 184 GLY A C 1
ATOM 1379 O O . GLY A 1 184 ? -19.906 -5.668 2.525 1 91 184 GLY A O 1
ATOM 1380 N N . ALA A 1 185 ? -17.875 -6.203 1.843 1 93.69 185 ALA A N 1
ATOM 1381 C CA . ALA A 1 185 ? -17.391 -6.203 3.225 1 93.69 185 ALA A CA 1
ATOM 1382 C C . ALA A 1 185 ? -15.953 -5.707 3.309 1 93.69 185 ALA A C 1
ATOM 1384 O O . ALA A 1 185 ? -15.195 -5.816 2.34 1 93.69 185 ALA A O 1
ATOM 1385 N N . TRP A 1 186 ? -15.656 -5.152 4.461 1 95.81 186 TRP A N 1
ATOM 1386 C CA . TRP A 1 186 ? -14.281 -4.766 4.742 1 95.81 186 TRP A CA 1
ATOM 1387 C C . TRP A 1 186 ? -13.43 -5.984 5.074 1 95.81 186 TRP A C 1
ATOM 1389 O O . TRP A 1 186 ? -13.812 -6.816 5.898 1 95.81 186 TRP A O 1
ATOM 1399 N N . GLN A 1 187 ? -12.273 -5.988 4.371 1 95.62 187 GLN A N 1
ATOM 1400 C CA . GLN A 1 187 ? -11.352 -7.098 4.609 1 95.62 187 GLN A CA 1
ATOM 1401 C C . GLN A 1 187 ? -10.133 -6.641 5.402 1 95.62 187 GLN A C 1
ATOM 1403 O O . GLN A 1 187 ? -9.617 -5.543 5.18 1 95.62 187 GLN A O 1
ATOM 1408 N N . THR A 1 188 ? -9.781 -7.488 6.352 1 97.31 188 THR A N 1
ATOM 1409 C CA . THR A 1 188 ? -8.523 -7.344 7.066 1 97.31 188 THR A CA 1
ATOM 1410 C C . THR A 1 188 ? -7.434 -8.203 6.426 1 97.31 188 THR A C 1
ATOM 1412 O O . THR A 1 188 ? -7.613 -9.406 6.246 1 97.31 188 THR A O 1
ATOM 1415 N N . LEU A 1 189 ? -6.32 -7.473 6.051 1 97.44 189 LEU A N 1
ATOM 1416 C CA . LEU A 1 189 ? -5.301 -8.156 5.262 1 97.44 189 LEU A CA 1
ATOM 1417 C C . LEU A 1 189 ? -3.99 -8.25 6.031 1 97.44 189 LEU A C 1
ATOM 1419 O O . LEU A 1 189 ? -3.652 -7.348 6.801 1 97.44 189 LEU A O 1
ATOM 1423 N N . GLN A 1 190 ? -3.338 -9.359 5.777 1 98.19 190 GLN A N 1
ATOM 1424 C CA . GLN A 1 190 ? -1.96 -9.539 6.227 1 98.19 190 GLN A CA 1
ATOM 1425 C C . GLN A 1 190 ? -0.973 -9.242 5.102 1 98.19 190 GLN A C 1
ATOM 1427 O O . GLN A 1 190 ? -1.213 -9.602 3.947 1 98.19 190 GLN A O 1
ATOM 1432 N N . TYR A 1 191 ? 0.084 -8.578 5.461 1 98.62 191 TYR A N 1
ATOM 1433 C CA . TYR A 1 191 ? 1.14 -8.219 4.52 1 98.62 191 TYR A CA 1
ATOM 1434 C C . TYR A 1 191 ? 2.412 -9.016 4.805 1 98.62 191 TYR A C 1
ATOM 1436 O O . TYR A 1 191 ? 2.85 -9.102 5.953 1 98.62 191 TYR A O 1
ATOM 1444 N N . TRP A 1 192 ? 2.945 -9.562 3.736 1 98.69 192 TRP A N 1
ATOM 1445 C CA . TRP A 1 192 ? 4.117 -10.43 3.801 1 98.69 192 TRP A CA 1
ATOM 1446 C C . TRP A 1 192 ? 5.207 -9.945 2.852 1 98.69 192 TRP A C 1
ATOM 1448 O O . TRP A 1 192 ? 4.914 -9.367 1.802 1 98.69 192 TRP A O 1
ATOM 1458 N N . ALA A 1 193 ? 6.48 -10.25 3.27 1 98.88 193 ALA A N 1
ATOM 1459 C CA . ALA A 1 193 ? 7.555 -9.914 2.336 1 98.88 193 ALA A CA 1
ATOM 1460 C C . ALA A 1 193 ? 8.781 -10.797 2.568 1 98.88 193 ALA A C 1
ATOM 1462 O O . ALA A 1 193 ? 8.953 -11.352 3.654 1 98.88 193 ALA A O 1
ATOM 1463 N N . VAL A 1 194 ? 9.555 -10.961 1.549 1 98.69 194 VAL A N 1
ATOM 1464 C CA . VAL A 1 194 ? 10.891 -11.531 1.602 1 98.69 194 VAL A CA 1
ATOM 1465 C C . VAL A 1 194 ? 11.875 -10.602 0.895 1 98.69 194 VAL A C 1
ATOM 1467 O O . VAL A 1 194 ? 11.586 -10.086 -0.187 1 98.69 194 VAL A O 1
ATOM 1470 N N . LEU A 1 195 ? 12.984 -10.375 1.576 1 98.62 195 LEU A N 1
ATOM 1471 C CA . LEU A 1 195 ? 14.023 -9.516 1.027 1 98.62 195 LEU A CA 1
ATOM 1472 C C . LEU A 1 195 ? 15.188 -10.344 0.485 1 98.62 195 LEU A C 1
ATOM 1474 O O . LEU A 1 195 ? 15.391 -11.484 0.909 1 98.62 195 LEU A O 1
ATOM 1478 N N . ARG A 1 196 ? 15.891 -9.703 -0.427 1 97.62 196 ARG A N 1
ATOM 1479 C CA . ARG A 1 196 ? 17.109 -10.336 -0.909 1 97.62 196 ARG A CA 1
ATOM 1480 C C . ARG A 1 196 ? 18.016 -10.734 0.252 1 97.62 196 ARG A C 1
ATOM 1482 O O . ARG A 1 196 ? 18.562 -11.836 0.261 1 97.62 196 ARG A O 1
ATOM 1489 N N . SER A 1 197 ? 18.141 -9.883 1.245 1 96.81 197 SER A N 1
ATOM 1490 C CA . SER A 1 197 ? 19.016 -10.109 2.389 1 96.81 197 SER A CA 1
ATOM 1491 C C . SER A 1 197 ? 18.547 -11.305 3.211 1 96.81 197 SER A C 1
ATOM 1493 O O . SER A 1 197 ? 19.359 -11.969 3.871 1 96.81 197 SER A O 1
ATOM 1495 N N . ASP A 1 198 ? 17.281 -11.586 3.156 1 96.12 198 ASP A N 1
ATOM 1496 C CA . ASP A 1 198 ? 16.75 -12.742 3.879 1 96.12 198 ASP A CA 1
ATOM 1497 C C . ASP A 1 198 ? 17.266 -14.047 3.281 1 96.12 198 ASP A C 1
ATOM 1499 O O . ASP A 1 198 ? 17.359 -15.062 3.979 1 96.12 198 ASP A O 1
ATOM 1503 N N . ARG A 1 199 ? 17.484 -14.055 2.004 1 92.69 199 ARG A N 1
ATOM 1504 C CA . ARG A 1 199 ? 17.891 -15.258 1.277 1 92.69 199 ARG A CA 1
ATOM 1505 C C . ARG A 1 199 ? 19.391 -15.477 1.384 1 92.69 199 ARG A C 1
ATOM 1507 O O . ARG A 1 199 ? 19.875 -16.609 1.287 1 92.69 199 ARG A O 1
ATOM 1514 N N . GLU A 1 200 ? 20.078 -14.414 1.538 1 86.31 200 GLU A N 1
ATOM 1515 C CA . GLU A 1 200 ? 21.531 -14.531 1.697 1 86.31 200 GLU A CA 1
ATOM 1516 C C . GLU A 1 200 ? 21.891 -15.047 3.086 1 86.31 200 GLU A C 1
ATOM 1518 O O . GLU A 1 200 ? 22.906 -15.727 3.252 1 86.31 200 GLU A O 1
ATOM 1523 N N . ASP A 1 201 ? 21.047 -14.719 3.986 1 74.88 201 ASP A N 1
ATOM 1524 C CA . ASP A 1 201 ? 21.312 -15.172 5.348 1 74.88 201 ASP A CA 1
ATOM 1525 C C . ASP A 1 201 ? 20.859 -16.625 5.539 1 74.88 201 ASP A C 1
ATOM 1527 O O . ASP A 1 201 ? 21.312 -17.297 6.457 1 74.88 201 ASP A O 1
ATOM 1531 N N . ALA A 1 202 ? 20.172 -17.203 4.605 1 60.31 202 ALA A N 1
ATOM 1532 C CA . ALA A 1 202 ? 19.719 -18.578 4.719 1 60.31 202 ALA A CA 1
ATOM 1533 C C . ALA A 1 202 ? 20.766 -19.547 4.148 1 60.31 202 ALA A C 1
ATOM 1535 O O . ALA A 1 202 ? 21.5 -19.188 3.23 1 60.31 202 ALA A O 1
ATOM 1536 N N . MET B 1 1 ? -25.172 18.953 0.696 1 34.56 1 MET B N 1
ATOM 1537 C CA . MET B 1 1 ? -24.188 19.938 0.26 1 34.56 1 MET B CA 1
ATOM 1538 C C . MET B 1 1 ? -22.859 19.734 0.989 1 34.56 1 MET B C 1
ATOM 1540 O O . MET B 1 1 ? -22.828 19.688 2.221 1 34.56 1 MET B O 1
ATOM 1544 N N . ALA B 1 2 ? -22.156 18.766 0.702 1 42.88 2 ALA B N 1
ATOM 1545 C CA . ALA B 1 2 ? -20.938 18.484 1.467 1 42.88 2 ALA B CA 1
ATOM 1546 C C . ALA B 1 2 ? -20.328 19.781 2.012 1 42.88 2 ALA B C 1
ATOM 1548 O O . ALA B 1 2 ? -19.859 20.625 1.247 1 42.88 2 ALA B O 1
ATOM 1549 N N . HIS B 1 3 ? -20.859 20.453 3.033 1 50.66 3 HIS B N 1
ATOM 1550 C CA . HIS B 1 3 ? -20.625 21.688 3.766 1 50.66 3 HIS B CA 1
ATOM 1551 C C . HIS B 1 3 ? -19.141 21.844 4.121 1 50.66 3 HIS B C 1
ATOM 1553 O O . HIS B 1 3 ? -18.406 20.875 4.16 1 50.66 3 HIS B O 1
ATOM 1559 N N . ASP B 1 4 ? -18.562 23.359 4.047 1 67.69 4 ASP B N 1
ATOM 1560 C CA . ASP B 1 4 ? -17.312 24.109 4.137 1 67.69 4 ASP B CA 1
ATOM 1561 C C . ASP B 1 4 ? -16.594 23.844 5.457 1 67.69 4 ASP B C 1
ATOM 1563 O O . ASP B 1 4 ? -16.781 24.578 6.43 1 67.69 4 ASP B O 1
ATOM 1567 N N . LEU B 1 5 ? -16.375 22.688 5.715 1 86.75 5 LEU B N 1
ATOM 1568 C CA . LEU B 1 5 ? -15.773 22.328 7 1 86.75 5 LEU B CA 1
ATOM 1569 C C . LEU B 1 5 ? -14.469 23.078 7.223 1 86.75 5 LEU B C 1
ATOM 1571 O O . LEU B 1 5 ? -14.023 23.234 8.359 1 86.75 5 LEU B O 1
ATOM 1575 N N . LEU B 1 6 ? -13.984 23.688 6.242 1 92.12 6 LEU B N 1
ATOM 1576 C CA . LEU B 1 6 ? -12.758 24.453 6.422 1 92.12 6 LEU B CA 1
ATOM 1577 C C . LEU B 1 6 ? -13.07 25.938 6.531 1 92.12 6 LEU B C 1
ATOM 1579 O O . LEU B 1 6 ? -14.008 26.438 5.898 1 92.12 6 LEU B O 1
ATOM 1583 N N . PRO B 1 7 ? -12.508 26.594 7.312 1 96.25 7 PRO B N 1
ATOM 1584 C CA . PRO B 1 7 ? -11.336 26.172 8.078 1 96.25 7 PRO B CA 1
ATOM 1585 C C . PRO B 1 7 ? -11.703 25.375 9.328 1 96.25 7 PRO B C 1
ATOM 1587 O O . PRO B 1 7 ? -12.789 25.547 9.875 1 96.25 7 PRO B O 1
ATOM 1590 N N . LEU B 1 8 ? -10.812 24.453 9.727 1 97.31 8 LEU B N 1
ATOM 1591 C CA . LEU B 1 8 ? -10.883 23.859 11.062 1 97.31 8 LEU B CA 1
ATOM 1592 C C . LEU B 1 8 ? -10.305 24.812 12.102 1 97.31 8 LEU B C 1
ATOM 1594 O O . LEU B 1 8 ? -9.266 25.438 11.867 1 97.31 8 LEU B O 1
ATOM 1598 N N . ARG B 1 9 ? -11.008 24.984 13.172 1 96.06 9 ARG B N 1
ATOM 1599 C CA . ARG B 1 9 ? -10.547 25.859 14.25 1 96.06 9 ARG B CA 1
ATOM 1600 C C . ARG B 1 9 ? -10.398 25.094 15.555 1 96.06 9 ARG B C 1
ATOM 1602 O O . ARG B 1 9 ? -11.266 24.297 15.914 1 96.06 9 ARG B O 1
ATOM 1609 N N . THR B 1 10 ? -9.25 25.25 16.125 1 96.69 10 THR B N 1
ATOM 1610 C CA . THR B 1 10 ? -8.984 24.719 17.453 1 96.69 10 THR B CA 1
ATOM 1611 C C . THR B 1 10 ? -8.68 25.844 18.438 1 96.69 10 THR B C 1
ATOM 1613 O O . THR B 1 10 ? -8.945 27.016 18.156 1 96.69 10 THR B O 1
ATOM 1616 N N . GLN B 1 11 ? -8.234 25.422 19.641 1 93.94 11 GLN B N 1
ATOM 1617 C CA . GLN B 1 11 ? -7.918 26.422 20.656 1 93.94 11 GLN B CA 1
ATOM 1618 C C . GLN B 1 11 ? -6.805 27.344 20.172 1 93.94 11 GLN B C 1
ATOM 1620 O O . GLN B 1 11 ? -6.871 28.562 20.375 1 93.94 11 GLN B O 1
ATOM 1625 N N . ARG B 1 12 ? -5.832 26.766 19.484 1 94.81 12 ARG B N 1
ATOM 1626 C CA . ARG B 1 12 ? -4.641 27.547 19.156 1 94.81 12 ARG B CA 1
ATOM 1627 C C . ARG B 1 12 ? -4.453 27.656 17.656 1 94.81 12 ARG B C 1
ATOM 1629 O O . ARG B 1 12 ? -3.584 28.391 17.188 1 94.81 12 ARG B O 1
ATOM 1636 N N . LEU B 1 13 ? -5.316 26.906 16.859 1 97.31 13 LEU B N 1
ATOM 1637 C CA . LEU B 1 13 ? -4.934 26.75 15.461 1 97.31 13 LEU B CA 1
ATOM 1638 C C . LEU B 1 13 ? -6.102 27.078 14.539 1 97.31 13 LEU B C 1
ATOM 1640 O O . LEU B 1 13 ? -7.262 26.875 14.898 1 97.31 13 LEU B O 1
ATOM 1644 N N . ILE B 1 14 ? -5.781 27.578 13.391 1 97.25 14 ILE B N 1
ATOM 1645 C CA . ILE B 1 14 ? -6.668 27.641 12.234 1 97.25 14 ILE B CA 1
ATOM 1646 C C . ILE B 1 14 ? -6.078 26.812 11.086 1 97.25 14 ILE B C 1
ATOM 1648 O O . ILE B 1 14 ? -4.957 27.078 10.641 1 97.25 14 ILE B O 1
ATOM 1652 N N . ILE B 1 15 ? -6.781 25.828 10.602 1 97.69 15 ILE B N 1
ATOM 1653 C CA . ILE B 1 15 ? -6.32 24.922 9.555 1 97.69 15 ILE B CA 1
ATOM 1654 C C . ILE B 1 15 ? -7.152 25.141 8.289 1 97.69 15 ILE B C 1
ATOM 1656 O O . ILE B 1 15 ? -8.375 25 8.32 1 97.69 15 ILE B O 1
ATOM 1660 N N . SER B 1 16 ? -6.535 25.516 7.25 1 97.12 16 SER B N 1
ATOM 1661 C CA . SER B 1 16 ? -7.195 25.828 5.988 1 97.12 16 SER B CA 1
ATOM 1662 C C . SER B 1 16 ? -6.289 25.516 4.801 1 97.12 16 SER B C 1
ATOM 1664 O O . SER B 1 16 ? -5.098 25.25 4.973 1 97.12 16 SER B O 1
ATOM 1666 N N . PRO B 1 17 ? -6.836 25.438 3.594 1 97.19 17 PRO B N 1
ATOM 1667 C CA . PRO B 1 17 ? -5.98 25.141 2.441 1 97.19 17 PRO B CA 1
ATOM 1668 C C . PRO B 1 17 ? -4.816 26.125 2.309 1 97.19 17 PRO B C 1
ATOM 1670 O O . PRO B 1 17 ? -4.98 27.312 2.549 1 97.19 17 PRO B O 1
ATOM 1673 N N . LEU B 1 18 ? -3.654 25.609 1.935 1 96.69 18 LEU B N 1
ATOM 1674 C CA . LEU B 1 18 ? -2.494 26.438 1.652 1 96.69 18 LEU B CA 1
ATOM 1675 C C . LEU B 1 18 ? -2.805 27.453 0.551 1 96.69 18 LEU B C 1
ATOM 1677 O O . LEU B 1 18 ? -3.506 27.125 -0.411 1 96.69 18 LEU B O 1
ATOM 1681 N N . THR B 1 19 ? -2.264 28.641 0.687 1 94.88 19 THR B N 1
ATOM 1682 C CA . THR B 1 19 ? -2.412 29.672 -0.328 1 94.88 19 THR B CA 1
ATOM 1683 C C . THR B 1 19 ? -1.053 30.25 -0.724 1 94.88 19 THR B C 1
ATOM 1685 O O . THR B 1 19 ? -0.032 29.906 -0.122 1 94.88 19 THR B O 1
ATOM 1688 N N . SER B 1 20 ? -1.066 31.094 -1.721 1 95.19 20 SER B N 1
ATOM 1689 C CA . SER B 1 20 ? 0.163 31.75 -2.156 1 95.19 20 SER B CA 1
ATOM 1690 C C . SER B 1 20 ? 0.769 32.594 -1.034 1 95.19 20 SER B C 1
ATOM 1692 O O . SER B 1 20 ? 1.984 32.781 -0.99 1 95.19 20 SER B O 1
ATOM 1694 N N . ALA B 1 21 ? -0.007 33.031 -0.09 1 95.25 21 ALA B N 1
ATOM 1695 C CA . ALA B 1 21 ? 0.473 33.812 1.037 1 95.25 21 ALA B CA 1
ATOM 1696 C C . ALA B 1 21 ? 1.373 32.969 1.949 1 95.25 21 ALA B C 1
ATOM 1698 O O . ALA B 1 21 ? 2.176 33.531 2.707 1 95.25 21 ALA B O 1
ATOM 1699 N N . ASP B 1 22 ? 1.275 31.703 1.816 1 96.56 22 ASP B N 1
ATOM 1700 C CA . ASP B 1 22 ? 2.031 30.797 2.674 1 96.56 22 ASP B CA 1
ATOM 1701 C C . ASP B 1 22 ? 3.355 30.391 2.025 1 96.56 22 ASP B C 1
ATOM 1703 O O . ASP B 1 22 ? 4.203 29.766 2.664 1 96.56 22 ASP B O 1
ATOM 1707 N N . ARG B 1 23 ? 3.531 30.734 0.807 1 97.19 23 ARG B N 1
ATOM 1708 C CA . ARG B 1 23 ? 4.562 30.141 -0.044 1 97.19 23 ARG B CA 1
ATOM 1709 C C . ARG B 1 23 ? 5.945 30.312 0.578 1 97.19 23 ARG B C 1
ATOM 1711 O O . ARG B 1 23 ? 6.727 29.359 0.634 1 97.19 23 ARG B O 1
ATOM 1718 N N . GLU B 1 24 ? 6.266 31.516 1.021 1 96.69 24 GLU B N 1
ATOM 1719 C CA . GLU B 1 24 ? 7.602 31.797 1.538 1 96.69 24 GLU B CA 1
ATOM 1720 C C . GLU B 1 24 ? 7.914 30.922 2.752 1 96.69 24 GLU B C 1
ATOM 1722 O O . GLU B 1 24 ? 8.945 30.25 2.795 1 96.69 24 GLU B O 1
ATOM 1727 N N . ALA B 1 25 ? 7.055 30.953 3.711 1 96.81 25 ALA B N 1
ATOM 1728 C CA . ALA B 1 25 ? 7.242 30.141 4.918 1 96.81 25 ALA B CA 1
ATOM 1729 C C . ALA B 1 25 ? 7.242 28.656 4.594 1 96.81 25 ALA B C 1
ATOM 1731 O O . ALA B 1 25 ? 8.023 27.891 5.16 1 96.81 25 ALA B O 1
ATOM 1732 N N . PHE B 1 26 ? 6.383 28.297 3.672 1 97.81 26 PHE B N 1
ATOM 1733 C CA . PHE B 1 26 ? 6.238 26.922 3.234 1 97.81 26 PHE B CA 1
ATOM 1734 C C . PHE B 1 26 ? 7.531 26.406 2.615 1 97.81 26 PHE B C 1
ATOM 1736 O O . PHE B 1 26 ? 8.031 25.344 3 1 97.81 26 PHE B O 1
ATOM 1743 N N . VAL B 1 27 ? 8.117 27.109 1.77 1 98.06 27 VAL B N 1
ATOM 1744 C CA . VAL B 1 27 ? 9.383 26.75 1.127 1 98.06 27 VAL B CA 1
ATOM 1745 C C . VAL B 1 27 ? 10.492 26.703 2.17 1 98.06 27 VAL B C 1
ATOM 1747 O O . VAL B 1 27 ? 11.32 25.781 2.152 1 98.06 27 VAL B O 1
ATOM 1750 N N . ALA B 1 28 ? 10.469 27.625 3.086 1 97.31 28 ALA B N 1
ATOM 1751 C CA . ALA B 1 28 ? 11.539 27.75 4.07 1 97.31 28 ALA B CA 1
ATOM 1752 C C . ALA B 1 28 ? 11.688 26.484 4.898 1 97.31 28 ALA B C 1
ATOM 1754 O O . ALA B 1 28 ? 12.781 25.938 5.035 1 97.31 28 ALA B O 1
ATOM 1755 N N . TYR B 1 29 ? 10.594 25.953 5.445 1 96.5 29 TYR B N 1
ATOM 1756 C CA . TYR B 1 29 ? 10.766 24.781 6.312 1 96.5 29 TYR B CA 1
ATOM 1757 C C . TYR B 1 29 ? 10.883 23.5 5.492 1 96.5 29 TYR B C 1
ATOM 1759 O O . TYR B 1 29 ? 11.492 22.531 5.941 1 96.5 29 TYR B O 1
ATOM 1767 N N . ARG B 1 30 ? 10.328 23.438 4.312 1 96.88 30 ARG B N 1
ATOM 1768 C CA . ARG B 1 30 ? 10.484 22.25 3.48 1 96.88 30 ARG B CA 1
ATOM 1769 C C . ARG B 1 30 ? 11.906 22.141 2.941 1 96.88 30 ARG B C 1
ATOM 1771 O O . ARG B 1 30 ? 12.375 21.047 2.629 1 96.88 30 ARG B O 1
ATOM 1778 N N . ASP B 1 31 ? 12.547 23.281 2.891 1 97 31 ASP B N 1
ATOM 1779 C CA . ASP B 1 31 ? 13.914 23.297 2.385 1 97 31 ASP B CA 1
ATOM 1780 C C . ASP B 1 31 ? 14.914 22.969 3.494 1 97 31 ASP B C 1
ATOM 1782 O O . ASP B 1 31 ? 16.109 22.859 3.242 1 97 31 ASP B O 1
ATOM 1786 N N . ASN B 1 32 ? 14.469 22.875 4.715 1 96.06 32 ASN B N 1
ATOM 1787 C CA . ASN B 1 32 ? 15.305 22.453 5.832 1 96.06 32 ASN B CA 1
ATOM 1788 C C . ASN B 1 32 ? 15.594 20.953 5.77 1 96.06 32 ASN B C 1
ATOM 1790 O O . ASN B 1 32 ? 14.688 20.141 5.891 1 96.06 32 ASN B O 1
ATOM 1794 N N . PRO B 1 33 ? 16.875 20.609 5.641 1 94.31 33 PRO B N 1
ATOM 1795 C CA . PRO B 1 33 ? 17.203 19.188 5.469 1 94.31 33 PRO B CA 1
ATOM 1796 C C . PRO B 1 33 ? 16.781 18.328 6.66 1 94.31 33 PRO B C 1
ATOM 1798 O O . PRO B 1 33 ? 16.453 17.156 6.492 1 94.31 33 PRO B O 1
ATOM 1801 N N . ASN B 1 34 ? 16.766 18.859 7.793 1 92.19 34 ASN B N 1
ATOM 1802 C CA . ASN B 1 34 ? 16.328 18.109 8.969 1 92.19 34 ASN B CA 1
ATOM 1803 C C . ASN B 1 34 ? 14.844 17.797 8.914 1 92.19 34 ASN B C 1
ATOM 1805 O O . ASN B 1 34 ? 14.414 16.734 9.383 1 92.19 34 ASN B O 1
ATOM 1809 N N . ILE B 1 35 ? 14.125 18.672 8.32 1 92.5 35 ILE B N 1
ATOM 1810 C CA . ILE B 1 35 ? 12.688 18.469 8.164 1 92.5 35 ILE B CA 1
ATOM 1811 C C . ILE B 1 35 ? 12.43 17.516 7 1 92.5 35 ILE B C 1
ATOM 1813 O O . ILE B 1 35 ? 11.602 16.594 7.109 1 92.5 35 ILE B O 1
ATOM 1817 N N . ALA B 1 36 ? 13.188 17.641 5.996 1 93.31 36 ALA B N 1
ATOM 1818 C CA . ALA B 1 36 ? 12.953 16.922 4.742 1 93.31 36 ALA B CA 1
ATOM 1819 C C . ALA B 1 36 ? 13.445 15.484 4.836 1 9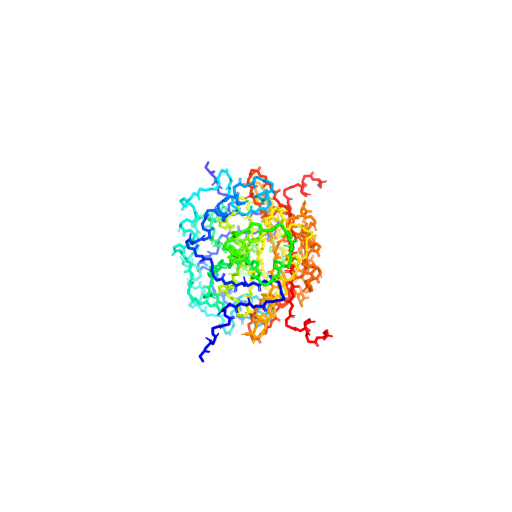3.31 36 ALA B C 1
ATOM 1821 O O . ALA B 1 36 ? 13.078 14.648 4.008 1 93.31 36 ALA B O 1
ATOM 1822 N N . ARG B 1 37 ? 14.25 15.18 5.816 1 89.81 37 ARG B N 1
ATOM 1823 C CA . ARG B 1 37 ? 15 13.93 5.891 1 89.81 37 ARG B CA 1
ATOM 1824 C C . ARG B 1 37 ? 14.07 12.727 5.734 1 89.81 37 ARG B C 1
ATOM 1826 O O . ARG B 1 37 ? 14.367 11.805 4.969 1 89.81 37 ARG B O 1
ATOM 1833 N N . HIS B 1 38 ? 12.992 12.773 6.387 1 87.62 38 HIS B N 1
ATOM 1834 C CA . HIS B 1 38 ? 12.117 11.609 6.383 1 87.62 38 HIS B CA 1
ATOM 1835 C C . HIS B 1 38 ? 10.852 11.875 5.57 1 87.62 38 HIS B C 1
ATOM 1837 O O . HIS B 1 38 ? 9.867 11.141 5.691 1 87.62 38 HIS B O 1
ATOM 1843 N N . GLN B 1 39 ? 10.945 12.953 4.801 1 90.38 39 GLN B N 1
ATOM 1844 C CA . GLN B 1 39 ? 9.773 13.344 4.023 1 90.38 39 GLN B CA 1
ATOM 1845 C C . GLN B 1 39 ? 9.93 12.945 2.557 1 90.38 39 GLN B C 1
ATOM 1847 O O . GLN B 1 39 ? 10.992 12.484 2.145 1 90.38 39 GLN B O 1
ATOM 1852 N N . GLY B 1 40 ? 8.875 13.125 1.778 1 88.12 40 GLY B N 1
ATOM 1853 C CA . GLY B 1 40 ? 8.828 12.641 0.41 1 88.12 40 GLY B CA 1
ATOM 1854 C C . GLY B 1 40 ? 9.328 13.656 -0.603 1 88.12 40 GLY B C 1
ATOM 1855 O O . GLY B 1 40 ? 9.172 13.461 -1.811 1 88.12 40 GLY B O 1
ATOM 1856 N N . TRP B 1 41 ? 9.828 14.766 -0.184 1 91.62 41 TRP B N 1
ATOM 1857 C CA . TRP B 1 41 ? 10.352 15.75 -1.122 1 91.62 41 TRP B CA 1
ATOM 1858 C C . TRP B 1 41 ? 11.867 15.891 -0.962 1 91.62 41 TRP B C 1
ATOM 1860 O O . TRP B 1 41 ? 12.438 15.422 0.022 1 91.62 41 TRP B O 1
ATOM 1870 N N . ASP B 1 42 ? 12.445 16.516 -1.922 1 90.56 42 ASP B N 1
ATOM 1871 C CA . ASP B 1 42 ? 13.891 16.703 -1.924 1 90.56 42 ASP B CA 1
ATOM 1872 C C . ASP B 1 42 ? 14.258 18.125 -1.546 1 90.56 42 ASP B C 1
ATOM 1874 O O . ASP B 1 42 ? 13.406 19.016 -1.572 1 90.56 42 ASP B O 1
ATOM 1878 N N . VAL B 1 43 ? 15.492 18.188 -1.113 1 94.06 43 VAL B N 1
ATOM 1879 C CA . VAL B 1 43 ? 16.109 19.5 -0.936 1 94.06 43 VAL B CA 1
ATOM 1880 C C . VAL B 1 43 ? 17.203 19.703 -1.983 1 94.06 43 VAL B C 1
ATOM 1882 O O . VAL B 1 43 ? 17.906 18.766 -2.35 1 94.06 43 VAL B O 1
ATOM 1885 N N . PRO B 1 44 ? 17.375 20.953 -2.475 1 96.12 44 PRO B N 1
ATOM 1886 C CA . PRO B 1 44 ? 16.609 22.156 -2.123 1 96.12 44 PRO B CA 1
ATOM 1887 C C . PRO B 1 44 ? 15.148 22.078 -2.58 1 96.12 44 PRO B C 1
ATOM 1889 O O . PRO B 1 44 ? 14.859 21.516 -3.645 1 96.12 44 PRO B O 1
ATOM 1892 N N . TYR B 1 45 ? 14.305 22.484 -1.756 1 97.62 45 TYR B N 1
ATOM 1893 C CA . TYR B 1 45 ? 12.914 22.672 -2.133 1 97.62 45 TYR B CA 1
ATOM 1894 C C . TYR B 1 45 ? 12.68 24.062 -2.711 1 97.62 45 TYR B C 1
ATOM 1896 O O . TYR B 1 45 ? 12.82 25.062 -2.004 1 97.62 45 TYR B O 1
ATOM 1904 N N . THR B 1 46 ? 12.211 24.172 -3.916 1 97.25 46 THR B N 1
ATOM 1905 C CA . THR B 1 46 ? 12.234 25.438 -4.648 1 97.25 46 THR B CA 1
ATOM 1906 C C . THR B 1 46 ? 10.867 26.109 -4.621 1 97.25 46 THR B C 1
ATOM 1908 O O . THR B 1 46 ? 9.859 25.453 -4.328 1 97.25 46 THR B O 1
ATOM 1911 N N . VAL B 1 47 ? 10.938 27.328 -4.949 1 97.31 47 VAL B N 1
ATOM 1912 C CA . VAL B 1 47 ? 9.703 28.094 -5.102 1 97.31 47 VAL B CA 1
ATOM 1913 C C . VAL B 1 47 ? 8.867 27.5 -6.234 1 97.31 47 VAL B C 1
ATOM 1915 O O . VAL B 1 47 ? 7.641 27.438 -6.148 1 97.31 47 VAL B O 1
ATOM 1918 N N . GLU B 1 48 ? 9.523 27.047 -7.219 1 97.31 48 GLU B N 1
ATOM 1919 C CA . GLU B 1 48 ? 8.844 26.422 -8.352 1 97.31 48 GLU B CA 1
ATOM 1920 C C . GLU B 1 48 ? 8.094 25.156 -7.922 1 97.31 48 GLU B C 1
ATOM 1922 O O . GLU B 1 48 ? 6.969 24.922 -8.359 1 97.31 48 GLU B O 1
ATOM 1927 N N . ALA B 1 49 ? 8.75 24.391 -7.082 1 97.06 49 ALA B N 1
ATOM 1928 C CA . ALA B 1 49 ? 8.109 23.188 -6.559 1 97.06 49 ALA B CA 1
ATOM 1929 C C . ALA B 1 49 ? 6.875 23.531 -5.727 1 97.06 49 ALA B C 1
ATOM 1931 O O . ALA B 1 49 ? 5.828 22.906 -5.859 1 97.06 49 ALA B O 1
ATOM 1932 N N . ALA B 1 50 ? 6.996 24.531 -4.953 1 97.69 50 ALA B N 1
ATOM 1933 C CA . ALA B 1 50 ? 5.883 24.984 -4.129 1 97.69 50 ALA B CA 1
ATOM 1934 C C . ALA B 1 50 ? 4.734 25.5 -4.996 1 97.69 50 ALA B C 1
ATOM 1936 O O . ALA B 1 50 ? 3.568 25.172 -4.746 1 97.69 50 ALA B O 1
ATOM 1937 N N . ASN B 1 51 ? 5.07 26.266 -6.016 1 97.44 51 ASN B N 1
ATOM 1938 C CA . ASN B 1 51 ? 4.055 26.781 -6.926 1 97.44 51 ASN B CA 1
ATOM 1939 C C . ASN B 1 51 ? 3.318 25.656 -7.648 1 97.44 51 ASN B C 1
ATOM 1941 O O . ASN B 1 51 ? 2.1 25.719 -7.816 1 97.44 51 ASN B O 1
ATOM 1945 N N . ALA B 1 52 ? 4.043 24.734 -8.062 1 97.12 52 ALA B N 1
ATOM 1946 C CA . ALA B 1 52 ? 3.434 23.594 -8.734 1 97.12 52 ALA B CA 1
ATOM 1947 C C . ALA B 1 52 ? 2.477 22.844 -7.809 1 97.12 52 ALA B C 1
ATOM 1949 O O . ALA B 1 52 ? 1.382 22.453 -8.219 1 97.12 52 ALA B O 1
ATOM 1950 N N . LEU B 1 53 ? 2.949 22.641 -6.602 1 97.19 53 LEU B N 1
ATOM 1951 C CA . LEU B 1 53 ? 2.092 21.984 -5.621 1 97.19 53 LEU B CA 1
ATOM 1952 C C . LEU B 1 53 ? 0.807 22.766 -5.406 1 97.19 53 LEU B C 1
ATOM 1954 O O . LEU B 1 53 ? -0.29 22.203 -5.457 1 97.19 53 LEU B O 1
ATOM 1958 N N . LEU B 1 54 ? 0.918 24.031 -5.234 1 96.62 54 LEU B N 1
ATOM 1959 C CA . LEU B 1 54 ? -0.224 24.891 -4.961 1 96.62 54 LEU B CA 1
ATOM 1960 C C . LEU B 1 54 ? -1.185 24.922 -6.145 1 96.62 54 LEU B C 1
ATOM 1962 O O . LEU B 1 54 ? -2.404 24.891 -5.961 1 96.62 54 LEU B O 1
ATOM 1966 N N . ALA B 1 55 ? -0.669 24.953 -7.309 1 96.06 55 ALA B N 1
ATOM 1967 C CA . ALA B 1 55 ? -1.473 25.016 -8.531 1 96.06 55 ALA B CA 1
ATOM 1968 C C . ALA B 1 55 ? -2.289 23.75 -8.719 1 96.06 55 ALA B C 1
ATOM 1970 O O . ALA B 1 55 ? -3.373 23.781 -9.312 1 96.06 55 ALA B O 1
ATOM 1971 N N . GLY B 1 56 ? -1.824 22.672 -8.172 1 96.19 56 GLY B N 1
ATOM 1972 C CA . GLY B 1 56 ? -2.455 21.375 -8.391 1 96.19 56 GLY B CA 1
ATOM 1973 C C . GLY B 1 56 ? -3.412 20.984 -7.281 1 96.19 56 GLY B C 1
ATOM 1974 O O . GLY B 1 56 ? -3.973 19.891 -7.293 1 96.19 56 GLY B O 1
ATOM 1975 N N . GLN B 1 57 ? -3.678 21.922 -6.398 1 96.88 57 GLN B N 1
ATOM 1976 C CA . GLN B 1 57 ? -4.48 21.578 -5.23 1 96.88 57 GLN B CA 1
ATOM 1977 C C . GLN B 1 57 ? -5.965 21.5 -5.59 1 96.88 57 GLN B C 1
ATOM 1979 O O . GLN B 1 57 ? -6.477 22.344 -6.324 1 96.88 57 GLN B O 1
ATOM 1984 N N . PRO B 1 58 ? -6.664 20.5 -5.086 1 95.94 58 PRO B N 1
ATOM 1985 C CA . PRO B 1 58 ? -8.117 20.438 -5.246 1 95.94 58 PRO B CA 1
ATOM 1986 C C . PRO B 1 58 ? -8.836 21.516 -4.434 1 95.94 58 PRO B C 1
ATOM 1988 O O . PRO B 1 58 ? -8.234 22.141 -3.557 1 95.94 58 PRO B O 1
ATOM 1991 N N . THR B 1 59 ? -10.117 21.734 -4.672 1 91.62 59 THR B N 1
ATOM 1992 C CA . THR B 1 59 ? -10.883 22.797 -4.027 1 91.62 59 THR B CA 1
ATOM 1993 C C . THR B 1 59 ? -11.859 22.234 -3.004 1 91.62 59 THR B C 1
ATOM 1995 O O . THR B 1 59 ? -12.602 22.969 -2.361 1 91.62 59 THR B O 1
ATOM 1998 N N . THR B 1 60 ? -11.852 20.922 -2.895 1 94.75 60 THR B N 1
ATOM 1999 C CA . THR B 1 60 ? -12.805 20.281 -1.989 1 94.75 60 THR B CA 1
ATOM 2000 C C . THR B 1 60 ? -12.086 19.594 -0.836 1 94.75 60 THR B C 1
ATOM 2002 O O . THR B 1 60 ? -10.93 19.172 -0.981 1 94.75 60 THR B O 1
ATOM 2005 N N . PHE B 1 61 ? -12.797 19.516 0.256 1 96.31 61 PHE B N 1
ATOM 2006 C CA . PHE B 1 61 ? -12.367 18.766 1.425 1 96.31 61 PHE B CA 1
ATOM 2007 C C . PHE B 1 61 ? -13.461 17.797 1.866 1 96.31 61 PHE B C 1
ATOM 2009 O O . PHE B 1 61 ? -14.602 18.203 2.107 1 96.31 61 PHE B O 1
ATOM 2016 N N . PRO B 1 62 ? -13.125 16.531 2.053 1 96.81 62 PRO B N 1
ATOM 2017 C CA . PRO B 1 62 ? -11.852 15.93 1.641 1 96.81 62 PRO B CA 1
ATOM 2018 C C . PRO B 1 62 ? -11.633 15.992 0.13 1 96.81 62 PRO B C 1
ATOM 2020 O O . PRO B 1 62 ? -12.578 16.234 -0.625 1 96.81 62 PRO B O 1
ATOM 2023 N N . PRO B 1 63 ? -10.32 15.789 -0.324 1 97.38 63 PRO B N 1
ATOM 2024 C CA . PRO B 1 63 ? -10.078 15.844 -1.769 1 97.38 63 PRO B CA 1
ATOM 2025 C C . PRO B 1 63 ? -10.688 14.656 -2.514 1 97.38 63 PRO B C 1
ATOM 2027 O O . PRO B 1 63 ? -11.07 13.664 -1.892 1 97.38 63 PRO B O 1
ATOM 2030 N N . PRO B 1 64 ? -10.852 14.828 -3.842 1 96.94 64 PRO B N 1
ATOM 2031 C CA . PRO B 1 64 ? -11.406 13.711 -4.613 1 96.94 64 PRO B CA 1
ATOM 2032 C C . PRO B 1 64 ? -10.508 12.477 -4.59 1 96.94 64 PRO B C 1
ATOM 2034 O O . PRO B 1 64 ? -9.328 12.57 -4.246 1 96.94 64 PRO B O 1
ATOM 2037 N N . PRO B 1 65 ? -11.102 11.336 -4.953 1 97.75 65 PRO B N 1
ATOM 2038 C CA . PRO B 1 65 ? -10.32 10.094 -4.941 1 97.75 65 PRO B CA 1
ATOM 2039 C C . PRO B 1 65 ? -9.031 10.211 -5.75 1 97.75 65 PRO B C 1
ATOM 2041 O O . PRO B 1 65 ? -9.047 10.688 -6.883 1 97.75 65 PRO B O 1
ATOM 2044 N N . GLY B 1 66 ? -7.945 9.75 -5.086 1 97.81 66 GLY B N 1
ATOM 2045 C CA . GLY B 1 66 ? -6.648 9.75 -5.746 1 97.81 66 GLY B CA 1
ATOM 2046 C C . GLY B 1 66 ? -5.879 11.039 -5.559 1 97.81 66 GLY B C 1
ATOM 2047 O O . GLY B 1 66 ? -4.691 11.117 -5.875 1 97.81 66 GLY B O 1
ATOM 2048 N N . ALA B 1 67 ? -6.477 12.07 -4.996 1 97.62 67 ALA B N 1
ATOM 2049 C CA . ALA B 1 67 ? -5.84 13.383 -4.914 1 97.62 67 ALA B CA 1
ATOM 2050 C C . ALA B 1 67 ? -5.324 13.656 -3.504 1 97.62 67 ALA B C 1
ATOM 2052 O O . ALA B 1 67 ? -5.789 13.039 -2.537 1 97.62 67 ALA B O 1
ATOM 2053 N N . TRP B 1 68 ? -4.367 14.523 -3.471 1 97.81 68 TRP B N 1
ATOM 2054 C CA . TRP B 1 68 ? -3.824 15.07 -2.229 1 97.81 68 TRP B CA 1
ATOM 2055 C C . TRP B 1 68 ? -4.25 16.516 -2.041 1 97.81 68 TRP B C 1
ATOM 2057 O O . TRP B 1 68 ? -4.262 17.297 -2.996 1 97.81 68 TRP B O 1
ATOM 2067 N N . LEU B 1 69 ? -4.578 16.859 -0.81 1 98.06 69 LEU B N 1
ATOM 2068 C CA . LEU B 1 69 ? -4.828 18.234 -0.415 1 98.06 69 LEU B CA 1
ATOM 2069 C C . LEU B 1 69 ? -3.889 18.656 0.712 1 98.06 69 LEU B C 1
ATOM 2071 O O . LEU B 1 69 ? -3.748 17.953 1.707 1 98.06 69 LEU B O 1
ATOM 2075 N N . GLN B 1 70 ? -3.219 19.781 0.484 1 98.25 70 GLN B N 1
ATOM 2076 C CA . GLN B 1 70 ? -2.336 20.344 1.5 1 98.25 70 GLN B CA 1
ATOM 2077 C C . GLN B 1 70 ? -3.043 21.438 2.295 1 98.25 70 GLN B C 1
ATOM 2079 O O . GLN B 1 70 ? -3.594 22.375 1.715 1 98.25 70 GLN B O 1
ATOM 2084 N N . LEU B 1 71 ? -3.016 21.328 3.607 1 98.31 71 LEU B N 1
ATOM 2085 C CA . LEU B 1 71 ? -3.615 22.312 4.512 1 98.31 71 LEU B CA 1
ATOM 2086 C C . LEU B 1 71 ? -2.543 23.031 5.32 1 98.31 71 LEU B C 1
ATOM 2088 O O . LEU B 1 71 ? -1.576 22.406 5.77 1 98.31 71 LEU B O 1
ATOM 2092 N N . ALA B 1 72 ? -2.756 24.281 5.477 1 98.38 72 ALA B N 1
ATOM 2093 C CA . ALA B 1 72 ? -1.882 25.094 6.309 1 98.38 72 ALA B CA 1
ATOM 2094 C C . ALA B 1 72 ? -2.334 25.078 7.766 1 98.38 72 ALA B C 1
ATOM 2096 O O . ALA B 1 72 ? -3.531 25.141 8.055 1 98.38 72 ALA B O 1
ATOM 2097 N N . ILE B 1 73 ? -1.37 24.953 8.672 1 98.38 73 ILE B N 1
ATOM 2098 C CA . ILE B 1 73 ? -1.594 25.141 10.102 1 98.38 73 ILE B CA 1
ATOM 2099 C C . ILE B 1 73 ? -1.119 26.531 10.531 1 98.38 73 ILE B C 1
ATOM 2101 O O . ILE B 1 73 ? 0.085 26.781 10.617 1 98.38 73 ILE B O 1
ATOM 2105 N N . HIS B 1 74 ? -2.082 27.391 10.844 1 97.75 74 HIS B N 1
ATOM 2106 C CA . HIS B 1 74 ? -1.743 28.734 11.305 1 97.75 74 HIS B CA 1
ATOM 2107 C C . HIS B 1 74 ? -2.043 28.891 12.797 1 97.75 74 HIS B C 1
ATOM 2109 O O . HIS B 1 74 ? -2.996 28.297 13.305 1 97.75 74 HIS B O 1
ATOM 2115 N N . SER B 1 75 ? -1.201 29.672 13.461 1 95.62 75 SER B N 1
ATOM 2116 C CA . SER B 1 75 ? -1.541 30.078 14.82 1 95.62 75 SER B CA 1
ATOM 2117 C C . SER B 1 75 ? -2.779 30.969 14.844 1 95.62 75 SER B C 1
ATOM 2119 O O . SER B 1 75 ? -2.98 31.781 13.938 1 95.62 75 SER B O 1
ATOM 2121 N N . SER B 1 76 ? -3.596 30.781 15.867 1 89.31 76 SER B N 1
ATOM 2122 C CA . SER B 1 76 ? -4.734 31.672 16.047 1 89.31 76 SER B CA 1
ATOM 2123 C C . SER B 1 76 ? -4.289 33.031 16.562 1 89.31 76 SER B C 1
ATOM 2125 O O . SER B 1 76 ? -3.334 33.125 17.344 1 89.31 76 SER B O 1
ATOM 2127 N N . PRO B 1 77 ? -4.805 34.188 16.016 1 73.88 77 PRO B N 1
ATOM 2128 C CA . PRO B 1 77 ? -4.391 35.531 16.469 1 73.88 77 PRO B CA 1
ATOM 2129 C C . PRO B 1 77 ? -4.465 35.688 17.984 1 73.88 77 PRO B C 1
ATOM 2131 O O . PRO B 1 77 ? -3.676 36.438 18.578 1 73.88 77 PRO B O 1
ATOM 2134 N N . SER B 1 78 ? -5.5 35.312 18.672 1 60.5 78 SER B N 1
ATOM 2135 C CA . SER B 1 78 ? -5.703 35.688 20.062 1 60.5 78 SER B CA 1
ATOM 2136 C C . SER B 1 78 ? -4.598 35.125 20.953 1 60.5 78 SER B C 1
ATOM 2138 O O . SER B 1 78 ? -4.457 35.5 22.109 1 60.5 78 SER B O 1
ATOM 2140 N N . SER B 1 79 ? -3.943 34.125 20.562 1 50.69 79 SER B N 1
ATOM 2141 C CA . SER B 1 79 ? -3.031 33.469 21.5 1 50.69 79 SER B CA 1
ATOM 2142 C C . SER B 1 79 ? -1.763 34.281 21.703 1 50.69 79 SER B C 1
ATOM 2144 O O . SER B 1 79 ? -0.832 33.844 22.375 1 50.69 79 SER B O 1
ATOM 2146 N N . SER B 1 80 ? -1.708 35.438 21.094 1 45.12 80 SER B N 1
ATOM 2147 C CA . SER B 1 80 ? -0.524 36.25 21.281 1 45.12 80 SER B CA 1
ATOM 2148 C C . SER B 1 80 ? -0.519 36.875 22.672 1 45.12 80 SER B C 1
ATOM 2150 O O . SER B 1 80 ? -0.729 38.094 22.812 1 45.12 80 SER B O 1
ATOM 2152 N N . SER B 1 81 ? -1.123 36.281 23.703 1 42.41 81 SER B N 1
ATOM 2153 C CA . SER B 1 81 ? -0.918 37 24.953 1 42.41 81 SER B CA 1
ATOM 2154 C C . SER B 1 81 ? 0.566 37.188 25.25 1 42.41 81 SER B C 1
ATOM 2156 O O . SER B 1 81 ? 0.936 37.562 26.359 1 42.41 81 SER B O 1
ATOM 2158 N N . ILE B 1 82 ? 1.506 36.656 24.484 1 37.84 82 ILE B N 1
ATOM 2159 C CA . ILE B 1 82 ? 2.768 37.031 25.125 1 37.84 82 ILE B CA 1
ATOM 2160 C C . ILE B 1 82 ? 2.941 38.531 25.094 1 37.84 82 ILE B C 1
ATOM 2162 O O . ILE B 1 82 ? 3.07 39.156 24.016 1 37.84 82 ILE B O 1
ATOM 2166 N N . ALA B 1 83 ? 2.283 39.312 26.016 1 38.06 83 ALA B N 1
ATOM 2167 C CA . ALA B 1 83 ? 2.326 40.719 26.406 1 38.06 83 ALA B CA 1
ATOM 2168 C C . ALA B 1 83 ? 3.764 41.219 26.484 1 38.06 83 ALA B C 1
ATOM 2170 O O . ALA B 1 83 ? 4.5 40.875 27.422 1 38.06 83 ALA B O 1
ATOM 2171 N N . THR B 1 84 ? 4.645 41.188 25.516 1 34.41 84 THR B N 1
ATOM 2172 C CA . THR B 1 84 ? 5.742 42.094 25.844 1 34.41 84 THR B CA 1
ATOM 2173 C C . THR B 1 84 ? 5.223 43.5 26.125 1 34.41 84 THR B C 1
ATOM 2175 O O . THR B 1 84 ? 4.508 44.094 25.312 1 34.41 84 THR B O 1
ATOM 2178 N N . SER B 1 85 ? 5.086 43.938 27.312 1 34.12 85 SER B N 1
ATOM 2179 C CA . SER B 1 85 ? 4.746 45.188 27.953 1 34.12 85 SER B CA 1
ATOM 2180 C C . SER B 1 85 ? 5.387 46.375 27.219 1 34.12 85 SER B C 1
ATOM 2182 O O . SER B 1 85 ? 5.344 47.5 27.703 1 34.12 85 SER B O 1
ATOM 2184 N N . THR B 1 86 ? 6.336 46.281 26.312 1 34.12 86 THR B N 1
ATOM 2185 C CA . THR B 1 86 ? 6.945 47.594 26.141 1 34.12 86 THR B CA 1
ATOM 2186 C C . THR B 1 86 ? 5.938 48.562 25.578 1 34.12 86 THR B C 1
ATOM 2188 O O . THR B 1 86 ? 4.977 48.188 24.906 1 34.12 86 THR B O 1
ATOM 2191 N N . SER B 1 87 ? 5.832 49.875 26 1 34.88 87 SER B N 1
ATOM 2192 C CA . SER B 1 87 ? 5.145 51.125 25.859 1 34.88 87 SER B CA 1
ATOM 2193 C C . SER B 1 87 ? 4.918 51.469 24.391 1 34.88 87 SER B C 1
ATOM 2195 O O . SER B 1 87 ? 4.293 52.5 24.062 1 34.88 87 SER B O 1
ATOM 2197 N N . SER B 1 88 ? 5.918 51.344 23.5 1 36.66 88 SER B N 1
ATOM 2198 C CA . SER B 1 88 ? 5.871 52.219 22.328 1 36.66 88 SER B CA 1
ATOM 2199 C C . SER B 1 88 ? 4.566 52.031 21.562 1 36.66 88 SER B C 1
ATOM 2201 O O . SER B 1 88 ? 3.922 51 21.641 1 36.66 88 SER B O 1
ATOM 2203 N N . LEU B 1 89 ? 3.912 53.125 21 1 36.03 89 LEU B N 1
ATOM 2204 C CA . LEU B 1 89 ? 2.842 53.469 20.062 1 36.03 89 LEU B CA 1
ATOM 2205 C C . LEU B 1 89 ? 2.691 52.406 18.984 1 36.03 89 LEU B C 1
ATOM 2207 O O . LEU B 1 89 ? 2.121 52.688 17.922 1 36.03 89 LEU B O 1
ATOM 2211 N N . PHE B 1 90 ? 3.609 51.375 19.016 1 34.88 90 PHE B N 1
ATOM 2212 C CA . PHE B 1 90 ? 3.492 50.562 17.812 1 34.88 90 PHE B CA 1
ATOM 2213 C C . PHE B 1 90 ? 2.094 49.969 17.688 1 34.88 90 PHE B C 1
ATOM 2215 O O . PHE B 1 90 ? 1.469 49.656 18.703 1 34.88 90 PHE B O 1
ATOM 2222 N N . THR B 1 91 ? 1.392 50.469 16.656 1 38.44 91 THR B N 1
ATOM 2223 C CA . THR B 1 91 ? 0.177 49.875 16.125 1 38.44 91 THR B CA 1
ATOM 2224 C C . THR B 1 91 ? 0.124 48.406 16.438 1 38.44 91 THR B C 1
ATOM 2226 O O . THR B 1 91 ? 1.116 47.688 16.25 1 38.44 91 THR B O 1
ATOM 2229 N N . PRO B 1 92 ? -0.777 48.062 17.344 1 38.59 92 PRO B N 1
ATOM 2230 C CA . PRO B 1 92 ? -0.967 46.625 17.594 1 38.59 92 PRO B CA 1
ATOM 2231 C C . PRO B 1 92 ? -0.822 45.812 16.312 1 38.59 92 PRO B C 1
ATOM 2233 O O . PRO B 1 92 ? -1.521 46.031 15.328 1 38.59 92 PRO B O 1
ATOM 2236 N N . SER B 1 93 ? 0.403 45.688 15.758 1 38.34 93 SER B N 1
ATOM 2237 C CA . SER B 1 93 ? 0.487 44.656 14.727 1 38.34 93 SER B CA 1
ATOM 2238 C C . SER B 1 93 ? -0.437 43.469 15.039 1 38.34 93 SER B C 1
ATOM 2240 O O . SER B 1 93 ? -0.411 42.938 16.156 1 38.34 93 SER B O 1
ATOM 2242 N N . SER B 1 94 ? -1.675 43.562 14.727 1 42.84 94 SER B N 1
ATOM 2243 C CA . SER B 1 94 ? -2.549 42.406 14.766 1 42.84 94 SER B CA 1
ATOM 2244 C C . SER B 1 94 ? -1.744 41.094 14.758 1 42.84 94 SER B C 1
ATOM 2246 O O . SER B 1 94 ? -0.877 40.906 13.906 1 42.84 94 SER B O 1
ATOM 2248 N N . PRO B 1 95 ? -1.443 40.469 15.844 1 50.94 95 PRO B N 1
ATOM 2249 C CA . PRO B 1 95 ? -0.585 39.281 15.891 1 50.94 95 PRO B CA 1
ATOM 2250 C C . PRO B 1 95 ? -0.772 38.375 14.68 1 50.94 95 PRO B C 1
ATOM 2252 O O . PRO B 1 95 ? -1.893 37.938 14.391 1 50.94 95 PRO B O 1
ATOM 2255 N N . SER B 1 96 ? -0.081 38.688 13.531 1 63.28 96 SER B N 1
ATOM 2256 C CA . SER B 1 96 ? -0.069 38.031 12.242 1 63.28 96 SER B CA 1
ATOM 2257 C C . SER B 1 96 ? -0.02 36.5 12.422 1 63.28 96 SER B C 1
ATOM 2259 O O . SER B 1 96 ? 0.614 36 13.352 1 63.28 96 SER B O 1
ATOM 2261 N N . SER B 1 97 ? -0.995 35.781 11.883 1 85.75 97 SER B N 1
ATOM 2262 C CA . SER B 1 97 ? -1.062 34.344 11.805 1 85.75 97 SER B CA 1
ATOM 2263 C C . SER B 1 97 ? 0.227 33.75 11.227 1 85.75 97 SER B C 1
ATOM 2265 O O . SER B 1 97 ? 0.751 34.25 10.234 1 85.75 97 SER B O 1
ATOM 2267 N N . VAL B 1 98 ? 0.93 32.969 12.086 1 91.88 98 VAL B N 1
ATOM 2268 C CA . VAL B 1 98 ? 2.184 32.344 11.688 1 91.88 98 VAL B CA 1
ATOM 2269 C C . VAL B 1 98 ? 1.912 30.922 11.188 1 91.88 98 VAL B C 1
ATOM 2271 O O . VAL B 1 98 ? 1.119 30.188 11.781 1 91.88 98 VAL B O 1
ATOM 2274 N N . LEU B 1 99 ? 2.504 30.641 10.031 1 97.12 99 LEU B N 1
ATOM 2275 C CA . LEU B 1 99 ? 2.439 29.266 9.539 1 97.12 99 LEU B CA 1
ATOM 2276 C C . LEU B 1 99 ? 3.309 28.344 10.383 1 97.12 99 LEU B C 1
ATOM 2278 O O . LEU B 1 99 ? 4.535 28.484 10.406 1 97.12 99 LEU B O 1
ATOM 2282 N N . LEU B 1 100 ? 2.67 27.359 11.023 1 97.88 100 LEU B N 1
ATOM 2283 C CA . LEU B 1 100 ? 3.359 26.484 11.969 1 97.88 100 LEU B CA 1
ATOM 2284 C C . LEU B 1 100 ? 3.68 25.141 11.336 1 97.88 100 LEU B C 1
ATOM 2286 O O . LEU B 1 100 ? 4.387 24.328 11.93 1 97.88 100 LEU B O 1
ATOM 2290 N N . GLY B 1 101 ? 3.186 24.859 10.195 1 98.06 101 GLY B N 1
ATOM 2291 C CA . GLY B 1 101 ? 3.346 23.594 9.492 1 98.06 101 GLY B CA 1
ATOM 2292 C C . GLY B 1 101 ? 2.23 23.312 8.5 1 98.06 101 GLY B C 1
ATOM 2293 O O . GLY B 1 101 ? 1.518 24.234 8.086 1 98.06 101 GLY B O 1
ATOM 2294 N N . ASP B 1 102 ? 2.176 22.094 8.031 1 98.19 102 ASP B N 1
ATOM 2295 C CA . ASP B 1 102 ? 1.108 21.719 7.105 1 98.19 102 ASP B CA 1
ATOM 2296 C C . ASP B 1 102 ? 0.686 20.266 7.305 1 98.19 102 ASP B C 1
ATOM 2298 O O . ASP B 1 102 ? 1.4 19.5 7.938 1 98.19 102 ASP B O 1
ATOM 2302 N N . LEU B 1 103 ? -0.505 20 6.902 1 98.38 103 LEU B N 1
ATOM 2303 C CA . LEU B 1 103 ? -1.094 18.672 6.828 1 98.38 103 LEU B CA 1
ATOM 2304 C C . LEU B 1 103 ? -1.354 18.281 5.379 1 98.38 103 LEU B C 1
ATOM 2306 O O . LEU B 1 103 ? -1.721 19.109 4.555 1 98.38 103 LEU B O 1
ATOM 2310 N N . ALA B 1 104 ? -1.151 17.047 5.121 1 98.12 104 ALA B N 1
ATOM 2311 C CA . ALA B 1 104 ? -1.553 16.469 3.838 1 98.12 104 ALA B CA 1
ATOM 2312 C C . ALA B 1 104 ? -2.643 15.414 4.023 1 98.12 104 ALA B C 1
ATOM 2314 O O . ALA B 1 104 ? -2.588 14.617 4.961 1 98.12 104 ALA B O 1
ATOM 2315 N N . VAL B 1 105 ? -3.662 15.453 3.148 1 98.44 105 VAL B N 1
ATOM 2316 C CA . VAL B 1 105 ? -4.75 14.484 3.158 1 98.44 105 VAL B CA 1
ATOM 2317 C C . VAL B 1 105 ? -4.906 13.867 1.77 1 98.44 105 VAL B C 1
ATOM 2319 O O . VAL B 1 105 ? -5.031 14.586 0.775 1 98.44 105 VAL B O 1
ATOM 2322 N N . HIS B 1 106 ? -4.887 12.578 1.738 1 98.69 106 HIS B N 1
ATOM 2323 C CA . HIS B 1 106 ? -5.09 11.828 0.504 1 98.69 106 HIS B CA 1
ATOM 2324 C C . HIS B 1 106 ? -6.359 10.992 0.574 1 98.69 106 HIS B C 1
ATOM 2326 O O . HIS B 1 106 ? -6.566 10.242 1.535 1 98.69 106 HIS B O 1
ATOM 2332 N N . THR B 1 107 ? -7.223 11.188 -0.423 1 98.62 107 THR B N 1
ATOM 2333 C CA . THR B 1 107 ? -8.352 10.273 -0.557 1 98.62 107 THR B CA 1
ATOM 2334 C C . THR B 1 107 ? -7.977 9.062 -1.404 1 98.62 107 THR B C 1
ATOM 2336 O O . THR B 1 107 ? -7.602 9.211 -2.57 1 98.62 107 THR B O 1
ATOM 2339 N N . HIS B 1 108 ? -8.062 7.902 -0.772 1 98.25 108 HIS B N 1
ATOM 2340 C CA . HIS B 1 108 ? -7.707 6.695 -1.512 1 98.25 108 HIS B CA 1
ATOM 2341 C C . HIS B 1 108 ? -8.555 6.551 -2.771 1 98.25 108 HIS B C 1
ATOM 2343 O O . HIS B 1 108 ? -9.773 6.727 -2.727 1 98.25 108 HIS B O 1
ATOM 2349 N N . ALA B 1 109 ? -7.879 6.152 -3.844 1 96.5 109 ALA B N 1
ATOM 2350 C CA . ALA B 1 109 ? -8.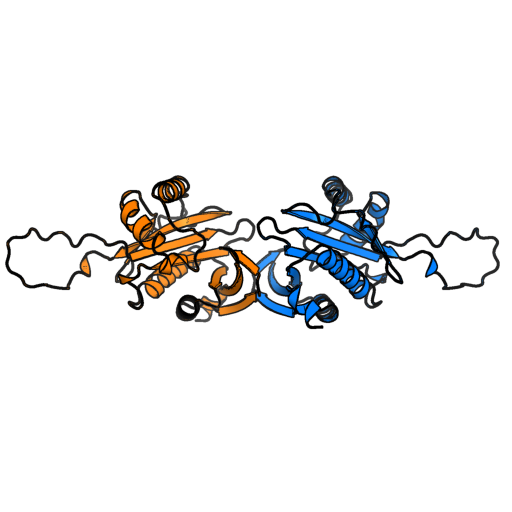547 6.125 -5.141 1 96.5 109 ALA B CA 1
ATOM 2351 C C . ALA B 1 109 ? -9.523 4.957 -5.23 1 96.5 109 ALA B C 1
ATOM 2353 O O . ALA B 1 109 ? -10.562 5.059 -5.895 1 96.5 109 ALA B O 1
ATOM 2354 N N . HIS B 1 110 ? -9.172 3.865 -4.512 1 94.19 110 HIS B N 1
ATOM 2355 C CA . HIS B 1 110 ? -9.891 2.639 -4.82 1 94.19 110 HIS B CA 1
ATOM 2356 C C . HIS B 1 110 ? -10.578 2.074 -3.582 1 94.19 110 HIS B C 1
ATOM 2358 O O . HIS B 1 110 ? -11.109 0.959 -3.611 1 94.19 110 HIS B O 1
ATOM 2364 N N . GLN B 1 111 ? -10.516 2.746 -2.523 1 97.12 111 GLN B N 1
ATOM 2365 C CA . GLN B 1 111 ? -11.195 2.344 -1.293 1 97.12 111 GLN B CA 1
ATOM 2366 C C . GLN B 1 111 ? -12.133 3.436 -0.799 1 97.12 111 GLN B C 1
ATOM 2368 O O . GLN B 1 111 ? -11.75 4.605 -0.715 1 97.12 111 GLN B O 1
ATOM 2373 N N . PRO B 1 112 ? -13.359 3.064 -0.477 1 97.06 112 PRO B N 1
ATOM 2374 C CA . PRO B 1 112 ? -14.297 4.086 -0.002 1 97.06 112 PRO B CA 1
ATOM 2375 C C . PRO B 1 112 ? -13.938 4.617 1.384 1 97.06 112 PRO B C 1
ATOM 2377 O O . PRO B 1 112 ? -13.406 3.873 2.215 1 97.06 112 PRO B O 1
ATOM 2380 N N . ASN B 1 113 ? -14.164 5.918 1.593 1 97.94 113 ASN B N 1
ATOM 2381 C CA . ASN B 1 113 ? -14.062 6.555 2.902 1 97.94 113 ASN B CA 1
ATOM 2382 C C . ASN B 1 113 ? -12.742 6.227 3.588 1 97.94 113 ASN B C 1
ATOM 2384 O O . ASN B 1 113 ? -12.703 5.977 4.793 1 97.94 113 ASN B O 1
ATOM 2388 N N . THR B 1 114 ? -11.719 6.078 2.803 1 98.88 114 THR B N 1
ATOM 2389 C CA . THR B 1 114 ? -10.375 5.762 3.289 1 98.88 114 THR B CA 1
ATOM 2390 C C . THR B 1 114 ? -9.398 6.879 2.943 1 98.88 114 THR B C 1
ATOM 2392 O O . THR B 1 114 ? -9.336 7.324 1.795 1 98.88 114 THR B O 1
ATOM 2395 N N . TYR B 1 115 ? -8.641 7.309 3.955 1 98.81 115 TYR B N 1
ATOM 2396 C CA . TYR B 1 115 ? -7.746 8.445 3.777 1 98.81 115 TYR B CA 1
ATOM 2397 C C . TYR B 1 115 ? -6.352 8.125 4.309 1 98.81 115 TYR B C 1
ATOM 2399 O O . TYR B 1 115 ? -6.195 7.277 5.188 1 98.81 115 TYR B O 1
ATOM 2407 N N . GLU B 1 116 ? -5.379 8.75 3.723 1 98.88 116 GLU B N 1
ATOM 2408 C CA . GLU B 1 116 ? -4.023 8.836 4.254 1 98.88 116 GLU B CA 1
ATOM 2409 C C . GLU B 1 116 ? -3.662 10.266 4.633 1 98.88 116 GLU B C 1
ATOM 2411 O O . GLU B 1 116 ? -4 11.211 3.914 1 98.88 116 GLU B O 1
ATOM 2416 N N . ILE B 1 117 ? -2.938 10.367 5.73 1 98.75 117 ILE B N 1
ATOM 2417 C CA . ILE B 1 117 ? -2.613 11.719 6.16 1 98.75 117 ILE B CA 1
ATOM 2418 C C . ILE B 1 117 ? -1.12 11.828 6.461 1 98.75 117 ILE B C 1
ATOM 2420 O O . ILE B 1 117 ? -0.449 10.812 6.66 1 98.75 117 ILE B O 1
ATOM 2424 N N . GLY B 1 118 ? -0.626 13.008 6.41 1 97.56 118 GLY B N 1
ATOM 2425 C CA . GLY B 1 118 ? 0.724 13.383 6.801 1 97.56 118 GLY B CA 1
ATOM 2426 C C . GLY B 1 118 ? 0.794 14.742 7.469 1 97.56 118 GLY B C 1
ATOM 2427 O O . GLY B 1 118 ? -0.168 15.508 7.426 1 97.56 118 GLY B O 1
ATOM 2428 N N . ILE B 1 119 ? 1.969 14.992 8.086 1 97.5 119 ILE B N 1
ATOM 2429 C CA . ILE B 1 119 ? 2.119 16.266 8.789 1 97.5 119 ILE B CA 1
ATOM 2430 C C . ILE B 1 119 ? 3.58 16.703 8.758 1 97.5 119 ILE B C 1
ATOM 2432 O O . ILE B 1 119 ? 4.488 15.867 8.781 1 97.5 119 ILE B O 1
ATOM 2436 N N . THR B 1 120 ? 3.752 17.922 8.625 1 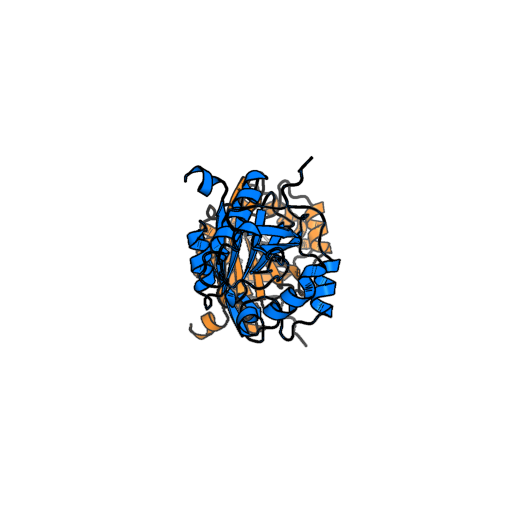97 120 THR B N 1
ATOM 2437 C CA . THR B 1 120 ? 5.035 18.594 8.773 1 97 120 THR B CA 1
ATOM 2438 C C . THR B 1 120 ? 4.906 19.812 9.688 1 97 120 THR B C 1
ATOM 2440 O O . THR B 1 120 ? 4.016 20.641 9.5 1 97 120 THR B O 1
ATOM 2443 N N . ILE B 1 121 ? 5.715 19.875 10.703 1 96.38 121 ILE B N 1
ATOM 2444 C CA . ILE B 1 121 ? 5.703 20.984 11.648 1 96.38 121 ILE B CA 1
ATOM 2445 C C . ILE B 1 121 ? 7.031 21.734 11.578 1 96.38 121 ILE B C 1
ATOM 2447 O O . ILE B 1 121 ? 8.094 21.125 11.508 1 96.38 121 ILE B O 1
ATOM 2451 N N . THR B 1 122 ? 6.949 23.062 11.609 1 96.19 122 THR B N 1
ATOM 2452 C CA . THR B 1 122 ? 8.164 23.875 11.625 1 96.19 122 THR B CA 1
ATOM 2453 C C . THR B 1 122 ? 9.008 23.547 12.852 1 96.19 122 THR B C 1
ATOM 2455 O O . THR B 1 122 ? 8.477 23.234 13.922 1 96.19 122 THR B O 1
ATOM 2458 N N . PRO B 1 123 ? 10.281 23.703 12.695 1 93.81 123 PRO B N 1
ATOM 2459 C CA . PRO B 1 123 ? 11.133 23.438 13.852 1 93.81 123 PRO B CA 1
ATOM 2460 C C . PRO B 1 123 ? 10.75 24.266 15.078 1 93.81 123 PRO B C 1
ATOM 2462 O O . PRO B 1 123 ? 10.734 23.734 16.203 1 93.81 123 PRO B O 1
ATOM 2465 N N . ALA B 1 124 ? 10.359 25.469 14.875 1 92.12 124 ALA B N 1
ATOM 2466 C CA . ALA B 1 124 ? 10.023 26.391 15.969 1 92.12 124 ALA B CA 1
ATOM 2467 C C . ALA B 1 124 ? 8.797 25.891 16.734 1 92.12 124 ALA B C 1
ATOM 2469 O O . ALA B 1 124 ? 8.617 26.234 17.906 1 92.12 124 ALA B O 1
ATOM 2470 N N . ALA B 1 125 ? 8.023 25.094 16.125 1 94.75 125 ALA B N 1
ATOM 2471 C CA . ALA B 1 125 ? 6.766 24.672 16.75 1 94.75 125 ALA B CA 1
ATOM 2472 C C . ALA B 1 125 ? 6.863 23.219 17.234 1 94.75 125 ALA B C 1
ATOM 2474 O O . ALA B 1 125 ? 5.887 22.672 17.75 1 94.75 125 ALA B O 1
ATOM 2475 N N . HIS B 1 126 ? 7.988 22.562 17.141 1 92.94 126 HIS B N 1
ATOM 2476 C CA . HIS B 1 126 ? 8.164 21.188 17.609 1 92.94 126 HIS B CA 1
ATOM 2477 C C . HIS B 1 126 ? 8.016 21.109 19.125 1 92.94 126 HIS B C 1
ATOM 2479 O O . HIS B 1 126 ? 8.461 22 19.859 1 92.94 126 HIS B O 1
ATOM 2485 N N . ARG B 1 127 ? 7.387 20.062 19.578 1 92.5 127 ARG B N 1
ATOM 2486 C CA . ARG B 1 127 ? 7.242 19.719 20.984 1 92.5 127 ARG B CA 1
ATOM 2487 C C . ARG B 1 127 ? 6.406 20.766 21.734 1 92.5 127 ARG B C 1
ATOM 2489 O O . ARG B 1 127 ? 6.68 21.078 22.891 1 92.5 127 ARG B O 1
ATOM 2496 N N . THR B 1 128 ? 5.516 21.453 20.969 1 93.94 128 THR B N 1
ATOM 2497 C CA . THR B 1 128 ? 4.621 22.422 21.562 1 93.94 128 THR B CA 1
ATOM 2498 C C . THR B 1 128 ? 3.191 21.906 21.609 1 93.94 128 THR B C 1
ATOM 2500 O O . THR B 1 128 ? 2.287 22.594 22.094 1 93.94 128 THR B O 1
ATOM 2503 N N . GLY B 1 129 ? 3.014 20.734 21.109 1 96.44 129 GLY B N 1
ATOM 2504 C CA . GLY B 1 129 ? 1.68 20.156 21.078 1 96.44 129 GLY B CA 1
ATOM 2505 C C . GLY B 1 129 ? 0.911 20.5 19.812 1 96.44 129 GLY B C 1
ATOM 2506 O O . GLY B 1 129 ? -0.197 20 19.609 1 96.44 129 GLY B O 1
ATOM 2507 N N . VAL B 1 130 ? 1.484 21.312 18.969 1 96.75 130 VAL B N 1
ATOM 2508 C CA . VAL B 1 130 ? 0.85 21.781 17.734 1 96.75 130 VAL B CA 1
ATOM 2509 C C . VAL B 1 130 ? 0.515 20.594 16.844 1 96.75 130 VAL B C 1
ATOM 2511 O O . VAL B 1 130 ? -0.579 20.516 16.281 1 96.75 130 VAL B O 1
ATOM 2514 N N . GLY B 1 131 ? 1.401 19.656 16.75 1 97.75 131 GLY B N 1
ATOM 2515 C CA . GLY B 1 131 ? 1.187 18.5 15.906 1 97.75 131 GLY B CA 1
ATOM 2516 C C . GLY B 1 131 ? -0.011 17.672 16.328 1 97.75 131 GLY B C 1
ATOM 2517 O O . GLY B 1 131 ? -0.875 17.359 15.5 1 97.75 131 GLY B O 1
ATOM 2518 N N . ALA B 1 132 ? -0.065 17.359 17.578 1 98.19 132 ALA B N 1
ATOM 2519 C CA . ALA B 1 132 ? -1.161 16.547 18.094 1 98.19 132 ALA B CA 1
ATOM 2520 C C . ALA B 1 132 ? -2.496 17.281 17.953 1 98.19 132 ALA B C 1
ATOM 2522 O O . ALA B 1 132 ? -3.502 16.672 17.578 1 98.19 132 ALA B O 1
ATOM 2523 N N . GLU B 1 133 ? -2.482 18.547 18.266 1 98.19 133 GLU B N 1
ATOM 2524 C CA . GLU B 1 133 ? -3.697 19.359 18.156 1 98.19 133 GLU B CA 1
ATOM 2525 C C . GLU B 1 133 ? -4.199 19.406 16.703 1 98.19 133 GLU B C 1
ATOM 2527 O O . GLU B 1 133 ? -5.391 19.219 16.453 1 98.19 133 GLU B O 1
ATOM 2532 N N . ALA B 1 134 ? -3.305 19.594 15.781 1 98.38 134 ALA B N 1
ATOM 2533 C CA . ALA B 1 134 ? -3.656 19.688 14.367 1 98.38 134 ALA B CA 1
ATOM 2534 C C . ALA B 1 134 ? -4.18 18.359 13.836 1 98.38 134 ALA B C 1
ATOM 2536 O O . ALA B 1 134 ? -5.215 18.312 13.164 1 98.38 134 ALA B O 1
ATOM 2537 N N . LEU B 1 135 ? -3.479 17.297 14.164 1 98.62 135 LEU B N 1
ATOM 2538 C CA . LEU B 1 135 ? -3.869 15.984 13.688 1 98.62 135 LEU B CA 1
ATOM 2539 C C . LEU B 1 135 ? -5.219 15.57 14.266 1 98.62 135 LEU B C 1
ATOM 2541 O O . LEU B 1 135 ? -6.051 14.992 13.57 1 98.62 135 LEU B O 1
ATOM 2545 N N . SER B 1 136 ? -5.391 15.844 15.508 1 98.56 136 SER B N 1
ATOM 2546 C CA . SER B 1 136 ? -6.664 15.516 16.141 1 98.56 136 SER B CA 1
ATOM 2547 C C . SER B 1 136 ? -7.824 16.234 15.461 1 98.56 136 SER B C 1
ATOM 2549 O O . SER B 1 136 ? -8.875 15.633 15.211 1 98.56 136 SER B O 1
ATOM 2551 N N . ALA B 1 137 ? -7.598 17.484 15.188 1 98.38 137 ALA B N 1
ATOM 2552 C CA . ALA B 1 137 ? -8.633 18.266 14.516 1 98.38 137 ALA B CA 1
ATOM 2553 C C . ALA B 1 137 ? -8.945 17.688 13.133 1 98.38 137 ALA B C 1
ATOM 2555 O O . ALA B 1 137 ? -10.109 17.594 12.734 1 98.38 137 ALA B O 1
ATOM 2556 N N . LEU B 1 138 ? -7.914 17.328 12.438 1 98.56 138 LEU B N 1
ATOM 2557 C CA . LEU B 1 138 ? -8.086 16.75 11.109 1 98.56 138 LEU B CA 1
ATOM 2558 C C . LEU B 1 138 ? -8.836 15.422 11.188 1 98.56 138 LEU B C 1
ATOM 2560 O O . LEU B 1 138 ? -9.766 15.18 10.414 1 98.56 138 LEU B O 1
ATOM 2564 N N . LEU B 1 139 ? -8.445 14.578 12.117 1 98.5 139 LEU B N 1
ATOM 2565 C CA . LEU B 1 139 ? -9.102 13.289 12.297 1 98.5 139 LEU B CA 1
ATOM 2566 C C . LEU B 1 139 ? -10.578 13.469 12.617 1 98.5 139 LEU B C 1
ATOM 2568 O O . LEU B 1 139 ? -11.43 12.797 12.031 1 98.5 139 LEU B O 1
ATOM 2572 N N . ASP B 1 140 ? -10.836 14.375 13.508 1 97.94 140 ASP B N 1
ATOM 2573 C CA . ASP B 1 140 ? -12.227 14.641 13.867 1 97.94 140 ASP B CA 1
ATOM 2574 C C . ASP B 1 140 ? -13.039 15.055 12.648 1 97.94 140 ASP B C 1
ATOM 2576 O O . ASP B 1 140 ? -14.156 14.57 12.453 1 97.94 140 ASP B O 1
ATOM 2580 N N . ALA B 1 141 ? -12.516 15.898 11.875 1 98.12 141 ALA B N 1
ATOM 2581 C CA . ALA B 1 141 ? -13.211 16.375 10.688 1 98.12 141 ALA B CA 1
ATOM 2582 C C . ALA B 1 141 ? -13.477 15.234 9.711 1 98.12 141 ALA B C 1
ATOM 2584 O O . ALA B 1 141 ? -14.586 15.102 9.195 1 98.12 141 ALA B O 1
ATOM 2585 N N . LEU B 1 142 ? -12.453 14.406 9.453 1 98.06 142 LEU B N 1
ATOM 2586 C CA . LEU B 1 142 ? -12.586 13.32 8.5 1 98.06 142 LEU B CA 1
ATOM 2587 C C . LEU B 1 142 ? -13.633 12.312 8.969 1 98.06 142 LEU B C 1
ATOM 2589 O O . LEU B 1 142 ? -14.461 11.852 8.172 1 98.06 142 LEU B O 1
ATOM 2593 N N . PHE B 1 143 ? -13.617 11.992 10.211 1 97.94 143 PHE B N 1
ATOM 2594 C CA . PHE B 1 143 ? -14.57 11.008 10.719 1 97.94 143 PHE B CA 1
ATOM 2595 C C . PHE B 1 143 ? -15.977 11.586 10.766 1 97.94 143 PHE B C 1
ATOM 2597 O O . PHE B 1 143 ? -16.953 10.867 10.555 1 97.94 143 PHE B O 1
ATOM 2604 N N . ARG B 1 144 ? -16.078 12.828 11.047 1 96.44 144 ARG B N 1
ATOM 2605 C CA . ARG B 1 144 ? -17.375 13.484 10.961 1 96.44 144 ARG B CA 1
ATOM 2606 C C . ARG B 1 144 ? -17.938 13.398 9.555 1 96.44 144 ARG B C 1
ATOM 2608 O O . ARG B 1 144 ? -19.156 13.289 9.375 1 96.44 144 ARG B O 1
ATOM 2615 N N . LEU B 1 145 ? -17.062 13.391 8.641 1 96.62 145 LEU B N 1
ATOM 2616 C CA . LEU B 1 145 ? -17.469 13.359 7.246 1 96.62 145 LEU B CA 1
ATOM 2617 C C . LEU B 1 145 ? -17.672 11.922 6.77 1 96.62 145 LEU B C 1
ATOM 2619 O O . LEU B 1 145 ? -17.906 11.688 5.582 1 96.62 145 LEU B O 1
ATOM 2623 N N . GLY B 1 146 ? -17.438 10.977 7.645 1 96.81 146 GLY B N 1
ATOM 2624 C CA . GLY B 1 146 ? -17.812 9.609 7.312 1 96.81 146 GLY B CA 1
ATOM 2625 C C . GLY B 1 146 ? -16.625 8.711 7.035 1 96.81 146 GLY B C 1
ATOM 2626 O O . GLY B 1 146 ? -16.766 7.625 6.477 1 96.81 146 GLY B O 1
ATOM 2627 N N . ALA B 1 147 ? -15.469 9.109 7.414 1 98.25 147 ALA B N 1
ATOM 2628 C CA . ALA B 1 147 ? -14.305 8.25 7.223 1 98.25 147 ALA B CA 1
ATOM 2629 C C . ALA B 1 147 ? -14.5 6.902 7.906 1 98.25 147 ALA B C 1
ATOM 2631 O O . ALA B 1 147 ? -15.016 6.832 9.023 1 98.25 147 ALA B O 1
ATOM 2632 N N . HIS B 1 148 ? -14.117 5.836 7.16 1 98.56 148 HIS B N 1
ATOM 2633 C CA . HIS B 1 148 ? -14.062 4.5 7.738 1 98.56 148 HIS B CA 1
ATOM 2634 C C . HIS B 1 148 ? -12.688 4.207 8.32 1 98.56 148 HIS B C 1
ATOM 2636 O O . HIS B 1 148 ? -12.578 3.629 9.406 1 98.56 148 HIS B O 1
ATOM 2642 N N . ARG B 1 149 ? -11.734 4.656 7.59 1 98.69 149 ARG B N 1
ATOM 2643 C CA . ARG B 1 149 ? -10.344 4.344 7.898 1 98.69 149 ARG B CA 1
ATOM 2644 C C . ARG B 1 149 ? -9.43 5.512 7.531 1 98.69 149 ARG B C 1
ATOM 2646 O O . ARG B 1 149 ? -9.57 6.102 6.457 1 98.69 149 ARG B O 1
ATOM 2653 N N . VAL B 1 150 ? -8.562 5.883 8.469 1 98.88 150 VAL B N 1
ATOM 2654 C CA . VAL B 1 150 ? -7.492 6.844 8.203 1 98.88 150 VAL B CA 1
ATOM 2655 C C . VAL B 1 150 ? -6.137 6.211 8.508 1 98.88 150 VAL B C 1
ATOM 2657 O O . VAL B 1 150 ? -5.934 5.656 9.594 1 98.88 150 VAL B O 1
ATOM 2660 N N . ALA B 1 151 ? -5.262 6.297 7.504 1 98.88 151 ALA B N 1
ATOM 2661 C CA . ALA B 1 151 ? -3.945 5.68 7.637 1 98.88 151 ALA B CA 1
ATOM 2662 C C . ALA B 1 151 ? -2.838 6.727 7.574 1 98.88 151 ALA B C 1
ATOM 2664 O O . ALA B 1 151 ? -3.072 7.863 7.148 1 98.88 151 ALA B O 1
ATOM 2665 N N . ALA B 1 152 ? -1.678 6.316 8.062 1 98.62 152 ALA B N 1
ATOM 2666 C CA . ALA B 1 152 ? -0.454 7.109 8 1 98.62 152 ALA B CA 1
ATOM 2667 C C . ALA B 1 152 ? 0.782 6.215 7.996 1 98.62 152 ALA B C 1
ATOM 2669 O O . ALA B 1 152 ? 0.703 5.035 8.344 1 98.62 152 ALA B O 1
ATOM 2670 N N . ARG B 1 153 ? 1.825 6.816 7.52 1 97.25 153 ARG B N 1
ATOM 2671 C CA . ARG B 1 153 ? 3.1 6.109 7.5 1 97.25 153 ARG B CA 1
ATOM 2672 C C . ARG B 1 153 ? 4.188 6.918 8.203 1 97.25 153 ARG B C 1
ATOM 2674 O O . ARG B 1 153 ? 4.148 8.148 8.203 1 97.25 153 ARG B O 1
ATOM 2681 N N . SER B 1 154 ? 5.141 6.207 8.789 1 96.5 154 SER B N 1
ATOM 2682 C CA . SER B 1 154 ? 6.309 6.828 9.406 1 96.5 154 SER B CA 1
ATOM 2683 C C . SER B 1 154 ? 7.566 5.996 9.164 1 96.5 154 SER B C 1
ATOM 2685 O O . SER B 1 154 ? 7.488 4.777 9 1 96.5 154 SER B O 1
ATOM 2687 N N . ASP B 1 155 ? 8.656 6.727 9.078 1 94.56 155 ASP B N 1
ATOM 2688 C CA . ASP B 1 155 ? 9.938 6.039 9.016 1 94.56 155 ASP B CA 1
ATOM 2689 C C . ASP B 1 155 ? 10.336 5.496 10.391 1 94.56 155 ASP B C 1
ATOM 2691 O O . ASP B 1 155 ? 10.188 6.184 11.406 1 94.56 155 ASP B O 1
ATOM 2695 N N . VAL B 1 156 ? 10.859 4.301 10.367 1 93.75 156 VAL B N 1
ATOM 2696 C CA . VAL B 1 156 ? 11.227 3.664 11.625 1 93.75 156 VAL B CA 1
ATOM 2697 C C . VAL B 1 156 ? 12.289 4.5 12.336 1 93.75 156 VAL B C 1
ATOM 2699 O O . VAL B 1 156 ? 12.406 4.449 13.562 1 93.75 156 VAL B O 1
ATOM 2702 N N . HIS B 1 157 ? 12.977 5.258 11.617 1 90.62 157 HIS B N 1
ATOM 2703 C CA . HIS B 1 157 ? 14.055 6.066 12.18 1 90.62 157 HIS B CA 1
ATOM 2704 C C . HIS B 1 157 ? 13.547 7.434 12.625 1 90.62 157 HIS B C 1
ATOM 2706 O O . HIS B 1 157 ? 14.328 8.273 13.07 1 90.62 157 HIS B O 1
ATOM 2712 N N . ASN B 1 158 ? 12.297 7.66 12.484 1 88.81 158 ASN B N 1
ATOM 2713 C CA . ASN B 1 158 ? 11.648 8.867 12.984 1 88.81 158 ASN B CA 1
ATOM 2714 C C . ASN B 1 158 ? 10.641 8.539 14.086 1 88.81 158 ASN B C 1
ATOM 2716 O O . ASN B 1 158 ? 9.43 8.68 13.883 1 88.81 158 ASN B O 1
ATOM 2720 N N . PRO B 1 159 ? 11.125 8.305 15.266 1 89.19 159 PRO B N 1
ATOM 2721 C CA . PRO B 1 159 ? 10.219 7.879 16.328 1 89.19 159 PRO B CA 1
ATOM 2722 C C . PRO B 1 159 ? 9.258 8.984 16.766 1 89.19 159 PRO B C 1
ATOM 2724 O O . PRO B 1 159 ? 8.195 8.695 17.328 1 89.19 159 PRO B O 1
ATOM 2727 N N . ALA B 1 160 ? 9.586 10.219 16.469 1 90.5 160 ALA B N 1
ATOM 2728 C CA . ALA B 1 160 ? 8.727 11.336 16.859 1 90.5 160 ALA B CA 1
ATOM 2729 C C . ALA B 1 160 ? 7.367 11.242 16.172 1 90.5 160 ALA B C 1
ATOM 2731 O O . ALA B 1 160 ? 6.328 11.477 16.797 1 90.5 160 ALA B O 1
ATOM 2732 N N . VAL B 1 161 ? 7.375 10.883 14.992 1 92.12 161 VAL B N 1
ATOM 2733 C CA . VAL B 1 161 ? 6.125 10.773 14.25 1 92.12 161 VAL B CA 1
ATOM 2734 C C . VAL B 1 161 ? 5.297 9.617 14.789 1 92.12 161 VAL B C 1
ATOM 2736 O O . VAL B 1 161 ? 4.082 9.734 14.969 1 92.12 161 VAL B O 1
ATOM 2739 N N . GLY B 1 162 ? 5.938 8.508 15.039 1 94.19 162 GLY B N 1
ATOM 2740 C CA . GLY B 1 162 ? 5.227 7.383 15.625 1 94.19 162 GLY B CA 1
ATOM 2741 C C . GLY B 1 162 ? 4.57 7.723 16.953 1 94.19 162 GLY B C 1
ATOM 2742 O O . GLY B 1 162 ? 3.414 7.367 17.188 1 94.19 162 GLY B O 1
ATOM 2743 N N . GLY B 1 163 ? 5.332 8.367 17.797 1 95.5 163 GLY B N 1
ATOM 2744 C CA . GLY B 1 163 ? 4.777 8.82 19.062 1 95.5 163 GLY B CA 1
ATOM 2745 C C . GLY B 1 163 ? 3.58 9.734 18.906 1 95.5 163 GLY B C 1
ATOM 2746 O O . GLY B 1 163 ? 2.592 9.617 19.625 1 95.5 163 GLY B O 1
ATOM 2747 N N . LEU B 1 164 ? 3.672 10.602 17.969 1 97 164 LEU B N 1
ATOM 2748 C CA . LEU B 1 164 ? 2.592 11.531 17.672 1 97 164 LEU B CA 1
ATOM 2749 C C . LEU B 1 164 ? 1.344 10.789 17.203 1 97 164 LEU B C 1
ATOM 2751 O O . LEU B 1 164 ? 0.236 11.078 17.656 1 97 164 LEU B O 1
ATOM 2755 N N . LEU B 1 165 ? 1.496 9.844 16.344 1 97.88 165 LEU B N 1
ATOM 2756 C CA . LEU B 1 165 ? 0.378 9.07 15.828 1 97.88 165 LEU B CA 1
ATOM 2757 C C . LEU B 1 165 ? -0.293 8.266 16.938 1 97.88 165 LEU B C 1
ATOM 2759 O O . LEU B 1 165 ? -1.522 8.242 17.031 1 97.88 165 LEU B O 1
ATOM 2763 N N . ARG B 1 166 ? 0.511 7.695 17.734 1 97.31 166 ARG B N 1
ATOM 2764 C CA . ARG B 1 166 ? -0.036 6.961 18.875 1 97.31 166 ARG B CA 1
ATOM 2765 C C . ARG B 1 166 ? -0.843 7.883 19.781 1 97.31 166 ARG B C 1
ATOM 2767 O O . ARG B 1 166 ? -1.932 7.52 20.234 1 97.31 166 ARG B O 1
ATOM 2774 N N . LYS B 1 167 ? -0.329 9.008 20 1 97.06 167 LYS B N 1
ATOM 2775 C CA . LYS B 1 167 ? -0.955 9.977 20.875 1 97.06 167 LYS B CA 1
ATOM 2776 C C . LYS B 1 167 ? -2.348 10.359 20.391 1 97.06 167 LYS B C 1
ATOM 2778 O O . LYS B 1 167 ? -3.25 10.617 21.188 1 97.06 167 LYS B O 1
ATOM 2783 N N . VAL B 1 168 ? -2.473 10.375 19.078 1 97.75 168 VAL B N 1
ATOM 2784 C CA . VAL B 1 168 ? -3.744 10.867 18.562 1 97.75 168 VAL B CA 1
ATOM 2785 C C . VAL B 1 168 ? -4.648 9.695 18.203 1 97.75 168 VAL B C 1
ATOM 2787 O O . VAL B 1 168 ? -5.648 9.867 17.5 1 97.75 168 VAL B O 1
ATOM 2790 N N . GLY B 1 169 ? -4.27 8.461 18.5 1 97.5 169 GLY B N 1
ATOM 2791 C CA . GLY B 1 169 ? -5.219 7.367 18.469 1 97.5 169 GLY B CA 1
ATOM 2792 C C . GLY B 1 169 ? -4.91 6.344 17.391 1 97.5 169 GLY B C 1
ATOM 2793 O O . GLY B 1 169 ? -5.66 5.383 17.203 1 97.5 169 GLY B O 1
ATOM 2794 N N . PHE B 1 170 ? -3.846 6.473 16.703 1 98.56 170 PHE B N 1
ATOM 2795 C CA . PHE B 1 170 ? -3.48 5.477 15.703 1 98.56 170 PHE B CA 1
ATOM 2796 C C . PHE B 1 170 ? -2.943 4.215 16.375 1 98.56 170 PHE B C 1
ATOM 2798 O O . PHE B 1 170 ? -2.291 4.285 17.406 1 98.56 170 PHE B O 1
ATOM 2805 N N . ALA B 1 171 ? -3.193 3.133 15.727 1 98.38 171 ALA B N 1
ATOM 2806 C CA . ALA B 1 171 ? -2.564 1.863 16.094 1 98.38 171 ALA B CA 1
ATOM 2807 C C . ALA B 1 171 ? -1.52 1.459 15.047 1 98.38 171 ALA B C 1
ATOM 2809 O O . ALA B 1 171 ? -1.734 1.622 13.844 1 98.38 171 ALA B O 1
ATOM 2810 N N . LEU B 1 172 ? -0.438 0.87 15.523 1 98.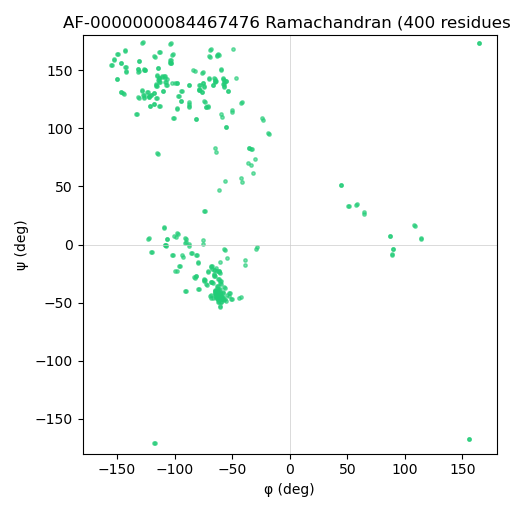5 172 LEU B N 1
ATOM 2811 C CA . LEU B 1 172 ? 0.568 0.317 14.625 1 98.5 172 LEU B CA 1
ATOM 2812 C C . LEU B 1 172 ? 0.077 -0.98 13.984 1 98.5 172 LEU B C 1
ATOM 2814 O O . LEU B 1 172 ? -0.276 -1.927 14.695 1 98.5 172 LEU B O 1
ATOM 2818 N N . GLU B 1 173 ? 0.099 -0.941 12.695 1 98.75 173 GLU B N 1
ATOM 2819 C CA . GLU B 1 173 ? -0.394 -2.131 12.008 1 98.75 173 GLU B CA 1
ATOM 2820 C C . GLU B 1 173 ? 0.758 -3.021 11.547 1 98.75 173 GLU B C 1
ATOM 2822 O O . GLU B 1 173 ? 0.564 -4.211 11.289 1 98.75 173 GLU B O 1
ATOM 2827 N N . GLY B 1 174 ? 1.882 -2.412 11.414 1 98.5 174 GLY B N 1
ATOM 2828 C CA . GLY B 1 174 ? 3.027 -3.229 11.047 1 98.5 174 GLY B CA 1
ATOM 2829 C C . GLY B 1 174 ? 4.207 -2.416 10.555 1 98.5 174 GLY B C 1
ATOM 2830 O O . GLY B 1 174 ? 4.121 -1.19 10.438 1 98.5 174 GLY B O 1
ATOM 2831 N N . THR B 1 175 ? 5.277 -3.129 10.359 1 98.5 175 THR B N 1
ATOM 2832 C CA . THR B 1 175 ? 6.527 -2.572 9.852 1 98.5 175 THR B CA 1
ATOM 2833 C C . THR B 1 175 ? 6.945 -3.262 8.555 1 98.5 175 THR B C 1
ATOM 2835 O O . THR B 1 175 ? 7.113 -4.48 8.523 1 98.5 175 THR B O 1
ATOM 2838 N N . ALA B 1 176 ? 7.043 -2.496 7.504 1 98.44 176 ALA B N 1
ATOM 2839 C CA . ALA B 1 176 ? 7.484 -3.012 6.211 1 98.44 176 ALA B CA 1
ATOM 2840 C C . ALA B 1 176 ? 8.969 -2.725 5.984 1 98.44 176 ALA B C 1
ATOM 2842 O O . ALA B 1 176 ? 9.367 -1.567 5.844 1 98.44 176 ALA B O 1
ATOM 2843 N N . ARG B 1 177 ? 9.719 -3.783 5.875 1 98.19 177 ARG B N 1
ATOM 2844 C CA . ARG B 1 177 ? 11.172 -3.646 5.777 1 98.19 177 ARG B CA 1
ATOM 2845 C C . ARG B 1 177 ? 11.586 -3.248 4.363 1 98.19 177 ARG B C 1
ATOM 2847 O O . ARG B 1 177 ? 11.117 -3.83 3.385 1 98.19 177 ARG B O 1
ATOM 2854 N N . GLU B 1 178 ? 12.508 -2.215 4.273 1 98 178 GLU B N 1
ATOM 2855 C CA . GLU B 1 178 ? 13.125 -1.771 3.025 1 98 178 GLU B CA 1
ATOM 2856 C C . GLU B 1 178 ? 12.086 -1.656 1.909 1 98 178 GLU B C 1
ATOM 2858 O O . GLU B 1 178 ? 12.305 -2.156 0.804 1 98 178 GLU B O 1
ATOM 2863 N N . VAL B 1 179 ? 10.984 -0.938 2.215 1 97.69 179 VAL B N 1
ATOM 2864 C CA . VAL B 1 179 ? 9.805 -0.929 1.35 1 97.69 179 VAL B CA 1
ATOM 2865 C C . VAL B 1 179 ? 9.859 0.279 0.417 1 97.69 179 VAL B C 1
ATOM 2867 O O . VAL B 1 179 ? 9.195 0.3 -0.621 1 97.69 179 VAL B O 1
ATOM 2870 N N . ASP B 1 180 ? 10.602 1.225 0.695 1 96.06 180 ASP B N 1
ATOM 2871 C CA . ASP B 1 180 ? 10.594 2.494 -0.025 1 96.06 180 ASP B CA 1
ATOM 2872 C C . ASP B 1 180 ? 12.016 2.943 -0.358 1 96.06 180 ASP B C 1
ATOM 2874 O O . ASP B 1 180 ? 12.805 3.242 0.542 1 96.06 180 ASP B O 1
ATOM 2878 N N . TRP B 1 181 ? 12.32 2.928 -1.687 1 95.06 181 TRP B N 1
ATOM 2879 C CA . TRP B 1 181 ? 13.594 3.484 -2.131 1 95.06 181 TRP B CA 1
ATOM 2880 C C . TRP B 1 181 ? 13.508 5 -2.254 1 95.06 181 TRP B C 1
ATOM 2882 O O . TRP B 1 181 ? 12.828 5.523 -3.135 1 95.06 181 TRP B O 1
ATOM 2892 N N . HIS B 1 182 ? 14.148 5.621 -1.348 1 89 182 HIS B N 1
ATOM 2893 C CA . HIS B 1 182 ? 14.055 7.074 -1.253 1 89 182 HIS B CA 1
ATOM 2894 C C . HIS B 1 182 ? 15.383 7.684 -0.825 1 89 182 HIS B C 1
ATOM 2896 O O . HIS B 1 182 ? 16 7.223 0.138 1 89 182 HIS B O 1
ATOM 2902 N N . LYS B 1 183 ? 15.875 8.719 -1.564 1 89.56 183 LYS B N 1
ATOM 2903 C CA . LYS B 1 183 ? 17.094 9.461 -1.253 1 89.56 183 LYS B CA 1
ATOM 2904 C C . LYS B 1 183 ? 18.297 8.531 -1.194 1 89.56 183 LYS B C 1
ATOM 2906 O O . LYS B 1 183 ? 19.109 8.625 -0.275 1 89.56 183 LYS B O 1
ATOM 2911 N N . GLY B 1 184 ? 18.297 7.504 -2.037 1 91 184 GLY B N 1
ATOM 2912 C CA . GLY B 1 184 ? 19.453 6.652 -2.26 1 91 184 GLY B CA 1
ATOM 2913 C C . GLY B 1 184 ? 19.547 5.504 -1.272 1 91 184 GLY B C 1
ATOM 2914 O O . GLY B 1 184 ? 20.578 4.836 -1.188 1 91 184 GLY B O 1
ATOM 2915 N N . ALA B 1 185 ? 18.547 5.359 -0.501 1 93.69 185 ALA B N 1
ATOM 2916 C CA . ALA B 1 185 ? 18.562 4.258 0.46 1 93.69 185 ALA B CA 1
ATOM 2917 C C . ALA B 1 185 ? 17.188 3.646 0.628 1 93.69 185 ALA B C 1
ATOM 2919 O O . ALA B 1 185 ? 16.172 4.312 0.4 1 93.69 185 ALA B O 1
ATOM 2920 N N . TRP B 1 186 ? 17.203 2.377 0.989 1 95.81 186 TRP B N 1
ATOM 2921 C CA . TRP B 1 186 ? 15.953 1.698 1.327 1 95.81 186 TRP B CA 1
ATOM 2922 C C . TRP B 1 186 ? 15.469 2.113 2.711 1 95.81 186 TRP B C 1
ATOM 2924 O O . TRP B 1 186 ? 16.234 2.113 3.674 1 95.81 186 TRP B O 1
ATOM 2934 N N . GLN B 1 187 ? 14.156 2.463 2.697 1 95.69 187 GLN B N 1
ATOM 2935 C CA . GLN B 1 187 ? 13.555 2.861 3.967 1 95.69 187 GLN B CA 1
ATOM 2936 C C . GLN B 1 187 ? 12.625 1.779 4.496 1 95.69 187 GLN B C 1
ATOM 2938 O O . GLN B 1 187 ? 11.898 1.145 3.725 1 95.69 187 GLN B O 1
ATOM 2943 N N . THR B 1 188 ? 12.758 1.568 5.789 1 97.38 188 THR B N 1
ATOM 2944 C CA . THR B 1 188 ? 11.805 0.74 6.52 1 97.38 188 THR B CA 1
ATOM 2945 C C . THR B 1 188 ? 10.719 1.6 7.152 1 97.38 188 THR B C 1
ATOM 2947 O O . THR B 1 188 ? 11.008 2.547 7.883 1 97.38 188 THR B O 1
ATOM 2950 N N . LEU B 1 189 ? 9.438 1.229 6.766 1 97.44 189 LEU B N 1
ATOM 2951 C CA . LEU B 1 189 ? 8.328 2.098 7.16 1 97.44 189 LEU B CA 1
ATOM 2952 C C . LEU B 1 189 ? 7.387 1.374 8.117 1 97.44 189 LEU B C 1
ATOM 2954 O O . LEU B 1 189 ? 7.195 0.161 8.008 1 97.44 189 LEU B O 1
ATOM 2958 N N . GLN B 1 190 ? 6.875 2.176 9.016 1 98.19 190 GLN B N 1
ATOM 2959 C CA . GLN B 1 190 ? 5.781 1.739 9.867 1 98.19 190 GLN B CA 1
ATOM 2960 C C . GLN B 1 190 ? 4.438 2.229 9.336 1 98.19 190 GLN B C 1
ATOM 2962 O O . GLN B 1 190 ? 4.328 3.361 8.859 1 98.19 190 GLN B O 1
ATOM 2967 N N . TYR B 1 191 ? 3.473 1.354 9.414 1 98.62 191 TYR B N 1
ATOM 2968 C CA . TYR B 1 191 ? 2.117 1.656 8.969 1 98.62 191 TYR B CA 1
ATOM 2969 C C . TYR B 1 191 ? 1.162 1.756 10.148 1 98.62 191 TYR B C 1
ATOM 2971 O O . TYR B 1 191 ? 1.16 0.891 11.031 1 98.62 191 TYR B O 1
ATOM 2979 N N . TRP B 1 192 ? 0.396 2.83 10.125 1 98.69 192 TRP B N 1
ATOM 2980 C CA . TRP B 1 192 ? -0.53 3.16 11.203 1 98.69 192 TRP B CA 1
ATOM 2981 C C . TRP B 1 192 ? -1.938 3.381 10.664 1 98.69 192 TRP B C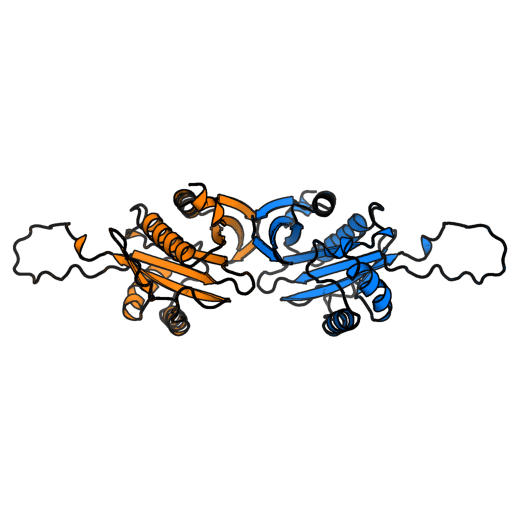 1
ATOM 2983 O O . TRP B 1 192 ? -2.111 3.832 9.523 1 98.69 192 TRP B O 1
ATOM 2993 N N . ALA B 1 193 ? -2.928 3.059 11.555 1 98.88 193 ALA B N 1
ATOM 2994 C CA . ALA B 1 193 ? -4.289 3.367 11.133 1 98.88 193 ALA B CA 1
ATOM 2995 C C . ALA B 1 193 ? -5.207 3.578 12.336 1 98.88 193 ALA B C 1
ATOM 2997 O O . ALA B 1 193 ? -4.914 3.107 13.438 1 98.88 193 ALA B O 1
ATOM 2998 N N . VAL B 1 194 ? -6.242 4.328 12.117 1 98.69 194 VAL B N 1
ATOM 2999 C CA . VAL B 1 194 ? -7.379 4.453 13.031 1 98.69 194 VAL B CA 1
ATOM 3000 C C . VAL B 1 194 ? -8.68 4.219 12.266 1 98.69 194 VAL B C 1
ATOM 3002 O O . VAL B 1 194 ? -8.859 4.73 11.156 1 98.69 194 VAL B O 1
ATOM 3005 N N . LEU B 1 195 ? -9.516 3.387 12.859 1 98.62 195 LEU B N 1
ATOM 3006 C CA . LEU B 1 195 ? -10.805 3.066 12.25 1 98.62 195 LEU B CA 1
ATOM 3007 C C . LEU B 1 195 ? -11.938 3.822 12.945 1 98.62 195 LEU B C 1
ATOM 3009 O O . LEU B 1 195 ? -11.805 4.215 14.109 1 98.62 195 LEU B O 1
ATOM 3013 N N . ARG B 1 196 ? -12.992 3.971 12.172 1 97.62 196 ARG B N 1
ATOM 3014 C CA . ARG B 1 196 ? -14.195 4.543 12.773 1 97.62 196 ARG B CA 1
ATOM 3015 C C . ARG B 1 196 ? -14.578 3.797 14.047 1 97.62 196 ARG B C 1
ATOM 3017 O O . ARG B 1 196 ? -14.922 4.414 15.055 1 97.62 196 ARG B O 1
ATOM 3024 N N . SER B 1 197 ? -14.492 2.494 14.031 1 96.81 197 SER B N 1
ATOM 3025 C CA . SER B 1 197 ? -14.891 1.651 15.156 1 96.81 197 SER B CA 1
ATOM 3026 C C . SER B 1 197 ? -13.992 1.895 16.359 1 96.81 197 SER B C 1
ATOM 3028 O O . SER B 1 197 ? -14.422 1.704 17.5 1 96.81 197 SER B O 1
ATOM 3030 N N . ASP B 1 198 ? -12.789 2.316 16.109 1 96.06 198 ASP B N 1
ATOM 3031 C CA . ASP B 1 198 ? -11.875 2.619 17.219 1 96.06 198 ASP B CA 1
ATOM 3032 C C . ASP B 1 198 ? -12.359 3.828 18.016 1 96.06 198 ASP B C 1
ATOM 3034 O O . ASP B 1 198 ? -12.062 3.953 19.203 1 96.06 198 ASP B O 1
ATOM 3038 N N . ARG B 1 199 ? -12.984 4.75 17.344 1 92.56 199 ARG B N 1
ATOM 3039 C CA . ARG B 1 199 ? -13.422 6.008 17.953 1 92.56 199 ARG B CA 1
ATOM 3040 C C . ARG B 1 199 ? -14.75 5.832 18.688 1 92.56 199 ARG B C 1
ATOM 3042 O O . ARG B 1 199 ? -15.055 6.57 19.625 1 92.56 199 ARG B O 1
ATOM 3049 N N . GLU B 1 200 ? -15.492 4.914 18.203 1 86.38 200 GLU B N 1
ATOM 3050 C CA . GLU B 1 200 ? -16.766 4.637 18.875 1 86.38 200 GLU B CA 1
ATOM 3051 C C . GLU B 1 200 ? -16.562 3.887 20.188 1 86.38 200 GLU B C 1
ATOM 3053 O O . GLU B 1 200 ? -17.328 4.047 21.125 1 86.38 200 GLU B O 1
ATOM 3058 N N . ASP B 1 201 ? -15.531 3.133 20.172 1 74.88 201 ASP B N 1
ATOM 3059 C CA . ASP B 1 201 ? -15.242 2.379 21.391 1 74.88 201 ASP B CA 1
ATOM 3060 C C . ASP B 1 201 ? -14.539 3.254 22.422 1 74.88 201 ASP B C 1
ATOM 3062 O O . ASP B 1 201 ? -14.555 2.951 23.625 1 74.88 201 ASP B O 1
ATOM 3066 N N . ALA B 1 202 ? -14.125 4.434 22.094 1 59.81 202 ALA B N 1
ATOM 3067 C CA . ALA B 1 202 ? -13.461 5.324 23.031 1 59.81 202 ALA B CA 1
ATOM 3068 C C . ALA B 1 202 ? -14.469 6.207 23.766 1 59.81 202 ALA B C 1
ATOM 3070 O O . ALA B 1 202 ? -15.523 6.535 23.219 1 59.81 202 ALA B O 1
#

Foldseek 3Di:
DLDPCPQQDDPWKTKAFDDPVCLVVQQVQCQDCVQVVFPADDPPRDSVNSVVVSVPADPDVPHPAPDKTKMWIWTDQVVPPPCPPDPDPPDPPSSDTDGFWMKMWHHHNPDPLEIEMDITGGPVCPPVCSLLRVVLSVVVSSVVSPHFKYKYKGFPVCVVVVVSCVVNQKDWPDKAFQPDCDPNGRTIMIMIMDGNVSVVVD/DLDCCPQQDDPWKTKAFDDPVCLVVQQVQCQDCVQVVFPADDPPRDSVNSVVVSVQADPDPPHPAPDKTKMWIWTDQVVPPPPPPDDDPPDPPSSDTDGFWMKMWHHHNPDPLEIEMDITGGPVCPPVCSLLRVVLSVVVVSVVSPHFKYKYKGFPVCVVVVVSCVVSQKDWPDKAFQPDCDPNGRTIMIMIMDGNVSVVVD

Nearest PDB structures (foldseek):
  1vhs-assembly1_A  TM=7.883E-01  e=1.048E-10  Bacillus subtilis
  1vhs-assembly2_B  TM=7.991E-01  e=1.423E-10  Bacillus subtilis
  1yvo-assembly1_A  TM=7.928E-01  e=5.811E-10  Pseudomonas aeruginosa PAO1
  3dr8-assembly1_B  TM=7.639E-01  e=3.152E-10  unclassified
  4j3g-assembly2_C  TM=7.765E-01  e=1.748E-09  Brucella abortus 2308

Sequence (404 aa):
MAHDLLPLRTQRLIISPLTSADREAFVAYRDNPNIARHQGWDVPYTVEAANALLAGQPTTFPPPPGAWLQLAIHSSPSSSSIATSTSSLFTPSSPSSVLLGDLAVHTHAHQPNTYEIGITITPAAHRTGVGAEALSALLDALFRLGAHRVAARSDVHNPAVGGLLRKVGFALEGTAREVDWHKGAWQTLQYWAVLRSDREDAMAHDLLPLRTQRLIISPLTSADREAFVAYRDNPNIARHQGWDVPYTVEAANALLAGQPTTFPPPPGAWLQLAIHSSPSSSSIATSTSSLFTPSSPSSVLLGDLAVHTHAHQPNTYEIGITITPAAHRTGVGAEALSALLDALFRLGAHRVAARSDVHNPAVGGLLRKVGFALEGTAREVDWHKGAWQTLQYWAVLRSDREDA